Protein AF-0000000076050275 (afdb_homodimer)

pLDDT: mean 93.59, std 11.04, range [22.83, 98.94]

Secondary structure (DSSP, 8-state):
---PPP--EEEEEEE-GGGEEEBTTB-SS--HHHHHHHHHHHH--SSTT-EEEEEEEHHHHHHS-GGG-SPTTEEEEEE-SS--SPPTT--EEESSHHHHHHHHHSTTGGGTEEEEEEEE-HHHHHHHHHSTTEEEEEEEEE-S----SEEPPP--GGGEEE-TT-TTS--S-EEETTEEEEEEEEEE------/---PPP--EEEEEEE-GGGEEEBTTB-SS--HHHHHHHHHHHH--SSTT-EEEEEEEHHHHHHS-GGG-SPTTEEEEEE-SS--SPPTT--EEESSHHHHHHHHHSTTGGGTEEEEEEEE-HHHHHHHHHSTTEEEEEEEEE-S----SEEPPP--GGGEEEPTT-TTS--S-EEETTEEEEEEEEEE------

Organism: Dicentrarchus labrax (NCBI:txid13489)

Sequence (388 aa):
METVQRKPIRLIVAVCNGNGIAKDGQLPWNLPSEFQFFLKTLTTVSRPGKMNFLVWGKRTWQSHPETTLPLANTLHVVLSTELKTVPDHAHFLSQDFESAVRLASQPPLADLIETIWIIGGTQVFEDALKHPWCDLVYLTDVMADFECDVFFPAFDRGLCKLLENFPGVPSGIQEENGIKYKCQVFKRETGDTVMETVQRKPIRLIVAVCNGNGIAKDGQLPWNLPSEFQFFLKTLTTVSRPGKMNFLVWGKRTWQSHPETTLPLANTLHVVLSTELKTVPDHAHFLSQDFESAVRLASQPPLADLIETIWIIGGTQVFEDALKHPWCDLVYLTDVMADFECDVFFPAFDRGLCKLLENFPGVPSGIQEENGIKYKCQVFKRETGDTV

Nearest PDB structures (foldseek):
  3oaf-assembly1_A  TM=9.462E-01  e=6.784E-24  Homo sapiens
  1dlr-assembly1_A  TM=9.475E-01  e=1.108E-23  Homo sapiens
  8dfr-assembly1_A  TM=9.332E-01  e=1.506E-23  Gallus gallus
  1u70-assembly1_A  TM=9.436E-01  e=3.143E-23  Mus musculus
  8dae-assembly1_A  TM=9.013E-01  e=3.636E-20  Arabidopsis thaliana

InterPro domains:
  IPR001796 Dihydrofolate reductase domain [PF00186] (9-165)
  IPR001796 Dihydrofolate reductase domain [PS51330] (8-188)
  IPR001796 Dihydrofolate reductase domain [cd00209] (9-187)
  IPR012259 Dihydrofolate reductase [PTHR48069] (7-189)
  IPR024072 Dihydrofolate reductase-like domain superfamily [G3DSA:3.40.430.10] (7-190)
  IPR024072 Dihydrofolate reductase-like domain superfamily [SSF53597] (8-188)

Structure (mmCIF, N/CA/C/O backbone):
data_AF-0000000076050275-model_v1
#
loop_
_entity.id
_entity.type
_entity.pdbx_description
1 polymer 'dihydrofolate reductase'
#
loop_
_atom_site.group_PDB
_atom_site.id
_atom_site.type_symbol
_atom_site.label_atom_id
_atom_site.label_alt_id
_atom_site.label_comp_id
_atom_site.label_asym_id
_atom_site.label_entity_id
_atom_site.label_seq_id
_atom_site.pdbx_PDB_ins_code
_atom_site.Cartn_x
_atom_site.Cartn_y
_atom_site.Cartn_z
_atom_site.occupancy
_atom_site.B_iso_or_equiv
_atom_site.auth_seq_id
_atom_site.auth_comp_id
_atom_site.auth_asym_id
_atom_site.auth_atom_id
_atom_site.pdbx_PDB_model_num
ATOM 1 N N . MET A 1 1 ? 19.938 -4.707 16.719 1 44.03 1 MET A N 1
ATOM 2 C CA . MET A 1 1 ? 19.172 -3.543 17.141 1 44.03 1 MET A CA 1
ATOM 3 C C . MET A 1 1 ? 18.469 -2.895 15.953 1 44.03 1 MET A C 1
ATOM 5 O O . MET A 1 1 ? 19.109 -2.621 14.93 1 44.03 1 MET A O 1
ATOM 9 N N . GLU A 1 2 ? 17.203 -3.059 15.836 1 64.19 2 GLU A N 1
ATOM 10 C CA . GLU A 1 2 ? 16.594 -2.613 14.578 1 64.19 2 GLU A CA 1
ATOM 11 C C . GLU A 1 2 ? 16.922 -1.149 14.297 1 64.19 2 GLU A C 1
ATOM 13 O O . GLU A 1 2 ? 16.812 -0.301 15.188 1 64.19 2 GLU A O 1
ATOM 18 N N . THR A 1 3 ? 17.766 -0.851 13.328 1 83.69 3 THR A N 1
ATOM 19 C CA . THR A 1 3 ? 18.344 0.443 13 1 83.69 3 THR A CA 1
ATOM 20 C C . THR A 1 3 ? 17.266 1.429 12.562 1 83.69 3 THR A C 1
ATOM 22 O O . THR A 1 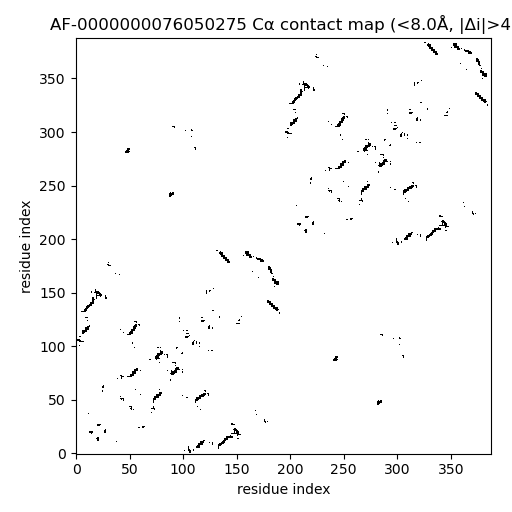3 ? 16.516 1.16 11.625 1 83.69 3 THR A O 1
ATOM 25 N N . VAL A 1 4 ? 17.062 2.434 13.406 1 91.88 4 VAL A N 1
ATOM 26 C CA . VAL A 1 4 ? 16.141 3.527 13.125 1 91.88 4 VAL A CA 1
ATOM 27 C C . VAL A 1 4 ? 16.703 4.398 12 1 91.88 4 VAL A C 1
ATOM 29 O O . VAL A 1 4 ? 17.875 4.754 12.016 1 91.88 4 VAL A O 1
ATOM 32 N N . GLN A 1 5 ? 15.891 4.586 10.938 1 95.81 5 GLN A N 1
ATOM 33 C CA . GLN A 1 5 ? 16.219 5.492 9.836 1 95.81 5 GLN A CA 1
ATOM 34 C C . GLN A 1 5 ? 15.453 6.805 9.953 1 95.81 5 GLN A C 1
ATOM 36 O O . GLN A 1 5 ? 14.227 6.812 9.922 1 95.81 5 GLN A O 1
ATOM 41 N N . ARG A 1 6 ? 16.203 7.859 10.117 1 97.06 6 ARG A N 1
ATOM 42 C CA . ARG A 1 6 ? 15.531 9.156 10.195 1 97.06 6 ARG A CA 1
ATOM 43 C C . ARG A 1 6 ? 14.625 9.383 8.992 1 97.06 6 ARG A C 1
ATOM 45 O O . ARG A 1 6 ? 14.992 9.055 7.859 1 97.06 6 ARG A O 1
ATOM 52 N N . LYS A 1 7 ? 13.438 9.891 9.219 1 98.12 7 LYS A N 1
ATOM 53 C CA . LYS A 1 7 ? 12.453 10.219 8.188 1 98.12 7 LYS A CA 1
ATOM 54 C C . LYS A 1 7 ? 11.992 11.672 8.32 1 98.12 7 LYS A C 1
ATOM 56 O O . LYS A 1 7 ? 11.797 12.164 9.43 1 98.12 7 LYS A O 1
ATOM 61 N N . PRO A 1 8 ? 11.867 12.367 7.168 1 98.31 8 PRO A N 1
ATOM 62 C CA . PRO A 1 8 ? 11.195 13.664 7.301 1 98.31 8 PRO A CA 1
ATOM 63 C C . PRO A 1 8 ? 9.781 13.547 7.859 1 98.31 8 PRO A C 1
ATOM 65 O O . PRO A 1 8 ? 9.016 12.68 7.434 1 98.31 8 PRO A O 1
ATOM 68 N N . ILE A 1 9 ? 9.5 14.344 8.82 1 98.5 9 ILE A N 1
ATOM 69 C CA . ILE A 1 9 ? 8.148 14.516 9.336 1 98.5 9 ILE A CA 1
ATOM 70 C C . ILE A 1 9 ? 7.574 15.852 8.867 1 98.5 9 ILE A C 1
ATOM 72 O O . ILE A 1 9 ? 8.133 16.906 9.164 1 98.5 9 ILE A O 1
ATOM 76 N N . ARG A 1 10 ? 6.441 15.773 8.18 1 98.44 10 ARG A N 1
ATOM 77 C CA . ARG A 1 10 ? 5.855 16.969 7.586 1 98.44 10 ARG A CA 1
ATOM 78 C C . ARG A 1 10 ? 4.371 17.078 7.93 1 98.44 10 ARG A C 1
ATOM 80 O O . ARG A 1 10 ? 3.658 16.078 7.949 1 98.44 10 ARG A O 1
ATOM 87 N N . LEU A 1 11 ? 4.004 18.281 8.242 1 98.06 11 LEU A N 1
ATOM 88 C CA . LEU A 1 11 ? 2.592 18.562 8.492 1 98.06 11 LEU A CA 1
ATOM 89 C C . LEU A 1 11 ? 1.927 19.156 7.254 1 98.06 11 LEU A C 1
ATOM 91 O O . LEU A 1 11 ? 2.557 19.906 6.508 1 98.06 11 LEU A O 1
ATOM 95 N N . ILE A 1 12 ? 0.664 18.859 7.059 1 98.38 12 ILE A N 1
ATOM 96 C CA . ILE A 1 12 ? -0.13 19.5 6.023 1 98.38 12 ILE A CA 1
ATOM 97 C C . ILE A 1 12 ? -1.504 19.875 6.578 1 98.38 12 ILE A C 1
ATOM 99 O O . ILE A 1 12 ? -2.189 19.031 7.164 1 98.38 12 ILE A O 1
ATOM 103 N N . VAL A 1 13 ? -1.892 21.109 6.477 1 97.75 13 VAL A N 1
ATOM 104 C CA . VAL A 1 13 ? -3.115 21.594 7.105 1 97.75 13 VAL A CA 1
ATOM 105 C C . VAL A 1 13 ? -3.619 22.844 6.367 1 97.75 13 VAL A C 1
ATOM 107 O O . VAL A 1 13 ? -2.828 23.594 5.809 1 97.75 13 VAL A O 1
ATOM 110 N N . ALA A 1 14 ? -4.891 22.969 6.273 1 97.81 14 ALA A N 1
ATOM 111 C CA . ALA A 1 14 ? -5.535 24.219 5.895 1 97.81 14 ALA A CA 1
ATOM 112 C C . ALA A 1 14 ? -6.191 24.875 7.102 1 97.81 14 ALA A C 1
ATOM 114 O O . ALA A 1 14 ? -6.875 24.219 7.887 1 97.81 14 ALA A O 1
ATOM 115 N N . VAL A 1 15 ? -5.945 26.141 7.25 1 97.25 15 VAL A N 1
ATOM 116 C CA . VAL A 1 15 ? -6.477 26.859 8.414 1 97.25 15 VAL A CA 1
ATOM 117 C C . VAL A 1 15 ? -7.215 28.109 7.957 1 97.25 15 VAL A C 1
ATOM 119 O O . VAL A 1 15 ? -6.789 28.781 7.02 1 97.25 15 VAL A O 1
ATOM 122 N N . CYS A 1 16 ? -8.32 28.391 8.609 1 97.81 16 CYS A N 1
ATOM 123 C CA . CYS A 1 16 ? -8.984 29.672 8.383 1 97.81 16 CYS A CA 1
ATOM 124 C C . CYS A 1 16 ? -8.523 30.703 9.391 1 97.81 16 CYS A C 1
ATOM 126 O O . CYS A 1 16 ? -7.621 30.438 10.188 1 97.81 16 CYS A O 1
ATOM 128 N N . ASN A 1 17 ? -9.109 31.906 9.305 1 96.5 17 ASN A N 1
ATOM 129 C CA . ASN A 1 17 ? -8.758 32.938 10.273 1 96.5 17 ASN A CA 1
ATOM 130 C C . ASN A 1 17 ? -8.914 32.438 11.703 1 96.5 17 ASN A C 1
ATOM 132 O O . ASN A 1 17 ? -9.906 31.781 12.031 1 96.5 17 ASN A O 1
ATOM 136 N N . GLY A 1 18 ? -7.961 32.688 12.516 1 94.56 18 GLY A N 1
ATOM 137 C CA . GLY A 1 18 ? -7.992 32.219 13.891 1 94.56 18 GLY A CA 1
ATOM 138 C C . GLY A 1 18 ? -7.457 30.797 14.047 1 94.56 18 GLY A C 1
ATOM 139 O O . GLY A 1 18 ? -7.652 30.172 15.086 1 94.56 18 GLY A O 1
ATOM 140 N N . ASN A 1 19 ? -6.945 30.203 13.039 1 96.19 19 ASN A N 1
ATOM 141 C CA . ASN A 1 19 ? -6.312 28.891 13.008 1 96.19 19 ASN A CA 1
ATOM 142 C C . ASN A 1 19 ? -7.344 27.766 13.133 1 96.19 19 ASN A C 1
ATOM 144 O O . ASN A 1 19 ? -7.027 26.672 13.609 1 96.19 19 ASN A O 1
ATOM 148 N N . GLY A 1 20 ? -8.555 28.125 12.727 1 97.19 20 GLY A N 1
ATOM 149 C CA . GLY A 1 20 ? -9.578 27.094 12.711 1 97.19 20 GLY A CA 1
ATOM 150 C C . GLY A 1 20 ? -9.359 26.047 11.625 1 97.19 20 GLY A C 1
ATOM 151 O O . GLY A 1 20 ? -8.961 26.391 10.508 1 97.19 20 GLY A O 1
ATOM 152 N N . ILE A 1 21 ? -9.617 24.75 11.922 1 96.75 21 ILE A N 1
ATOM 153 C CA . ILE A 1 21 ? -9.352 23.688 10.953 1 96.75 21 ILE A CA 1
ATOM 154 C C . ILE A 1 21 ? -10.633 22.891 10.688 1 96.75 21 ILE A C 1
ATOM 156 O O . ILE A 1 21 ? -10.797 22.328 9.609 1 96.75 21 ILE A O 1
ATOM 160 N N . ALA A 1 22 ? -11.555 22.844 11.688 1 97 22 ALA A N 1
ATOM 161 C CA . ALA A 1 22 ? -12.742 22 11.523 1 97 22 ALA A CA 1
ATOM 162 C C . ALA A 1 22 ? -13.883 22.5 12.414 1 97 22 ALA A C 1
ATOM 164 O O . ALA A 1 22 ? -13.648 23.172 13.414 1 97 22 ALA A O 1
ATOM 165 N N . LYS A 1 23 ? -15.07 22.188 11.969 1 96.88 23 LYS A N 1
ATOM 166 C CA . LYS A 1 23 ? -16.297 22.375 12.742 1 96.88 23 LYS A CA 1
ATOM 167 C C . LYS A 1 23 ? -17.141 21.094 12.75 1 96.88 23 LYS A C 1
ATOM 169 O O . LYS A 1 23 ? -17.5 20.578 11.695 1 96.88 23 LYS A O 1
ATOM 174 N N . ASP A 1 24 ? -17.453 20.594 13.914 1 94.56 24 ASP A N 1
ATOM 175 C CA . ASP A 1 24 ? -18.266 19.391 14.07 1 94.56 24 ASP A CA 1
ATOM 176 C C . ASP A 1 24 ? -17.703 18.234 13.234 1 94.56 24 ASP A C 1
ATOM 178 O O . ASP A 1 24 ? -18.453 17.562 12.516 1 94.56 24 ASP A O 1
ATOM 182 N N . GLY A 1 25 ? -16.406 18.172 13.18 1 91.38 25 GLY A N 1
ATOM 183 C CA . GLY A 1 25 ? -15.734 17.062 12.547 1 91.38 25 GLY A CA 1
ATOM 184 C C . GLY A 1 25 ? -15.578 17.219 11.047 1 91.38 25 GLY A C 1
ATOM 185 O O . GLY A 1 25 ? -15.078 16.328 10.367 1 91.38 25 GLY A O 1
ATOM 186 N N . GLN A 1 26 ? -15.945 18.359 10.555 1 92.75 26 GLN A N 1
ATOM 187 C CA . GLN A 1 26 ? -15.906 18.578 9.109 1 92.75 26 GLN A CA 1
ATOM 188 C C . GLN A 1 26 ? -15.156 19.859 8.773 1 92.75 26 GLN A C 1
ATOM 190 O O . GLN A 1 26 ? -15.055 20.766 9.602 1 92.75 26 GLN A O 1
ATOM 195 N N . LEU A 1 27 ? -14.664 19.859 7.535 1 93 27 LEU A N 1
ATOM 196 C CA . LEU A 1 27 ? -14.094 21.094 7.039 1 93 27 LEU A CA 1
ATOM 197 C C . LEU A 1 27 ? -15.18 22.156 6.84 1 93 27 LEU A C 1
ATOM 199 O O . LEU A 1 27 ? -16.203 21.875 6.211 1 93 27 LEU A O 1
ATOM 203 N N . PRO A 1 28 ? -15 23.297 7.328 1 95.69 28 PRO A N 1
ATOM 204 C CA . PRO A 1 28 ? -16.062 24.297 7.234 1 95.69 28 PRO A CA 1
ATOM 205 C C . PRO A 1 28 ? -16.094 25.016 5.887 1 95.69 28 PRO A C 1
ATOM 207 O O . PRO A 1 28 ? -16.906 25.906 5.676 1 95.69 28 PRO A O 1
ATOM 210 N N . TRP A 1 29 ? -15.227 24.719 4.98 1 96.81 29 TRP A N 1
ATOM 211 C CA . TRP A 1 29 ? -15.164 25.297 3.641 1 96.81 29 TRP A CA 1
ATOM 212 C C . TRP A 1 29 ? -15.227 24.203 2.576 1 96.81 29 TRP A C 1
ATOM 214 O O . TRP A 1 29 ? -15.125 23.016 2.891 1 96.81 29 TRP A O 1
ATOM 224 N N . ASN A 1 30 ? -15.547 24.609 1.366 1 95.69 30 ASN A N 1
ATOM 225 C CA . ASN A 1 30 ? -15.508 23.734 0.197 1 95.69 30 ASN A CA 1
ATOM 226 C C . ASN A 1 30 ? -14.555 24.266 -0.868 1 95.69 30 ASN A C 1
ATOM 228 O O . ASN A 1 30 ? -14.906 25.156 -1.641 1 95.69 30 ASN A O 1
ATOM 232 N N . LEU A 1 31 ? -13.367 23.703 -0.882 1 97 31 LEU A N 1
ATOM 233 C CA . LEU A 1 31 ? -12.305 24.094 -1.798 1 97 31 LEU A CA 1
ATOM 234 C C . LEU A 1 31 ? -11.727 22.875 -2.52 1 97 31 LEU A C 1
ATOM 236 O O . LEU A 1 31 ? -10.641 22.406 -2.186 1 97 31 LEU A O 1
ATOM 240 N N . PRO A 1 32 ? -12.438 22.438 -3.551 1 96.06 32 PRO A N 1
ATOM 241 C CA . PRO A 1 32 ? -12.07 21.203 -4.246 1 96.06 32 PRO A CA 1
ATOM 242 C C . PRO A 1 32 ? -10.648 21.234 -4.797 1 96.06 32 PRO A C 1
ATOM 244 O O . PRO A 1 32 ? -9.93 20.234 -4.73 1 96.06 32 PRO A O 1
ATOM 247 N N . SER A 1 33 ? -10.25 22.344 -5.316 1 97.38 33 SER A N 1
ATOM 248 C CA . SER A 1 33 ? -8.906 22.422 -5.879 1 97.38 33 SER A CA 1
ATOM 249 C C . SER A 1 33 ? -7.84 22.328 -4.789 1 97.38 33 SER A C 1
ATOM 251 O O . SER A 1 33 ? -6.805 21.688 -4.98 1 97.38 33 SER A O 1
ATOM 253 N N . GLU A 1 34 ? -8.047 22.984 -3.686 1 97.38 34 GLU A N 1
ATOM 254 C CA . GLU A 1 34 ? -7.137 22.859 -2.549 1 97.38 34 GLU A CA 1
ATOM 255 C C . GLU A 1 34 ? -7.055 21.422 -2.057 1 97.38 34 GLU A C 1
ATOM 257 O O . GLU A 1 34 ? -5.98 20.953 -1.688 1 97.38 34 GLU A O 1
ATOM 262 N N . PHE A 1 35 ? -8.156 20.781 -2.076 1 96.44 35 PHE A N 1
ATOM 263 C CA . PHE A 1 35 ? -8.203 19.391 -1.644 1 96.44 35 PHE A CA 1
ATOM 264 C C . PHE A 1 35 ? -7.406 18.5 -2.592 1 96.44 35 PHE A C 1
ATOM 266 O O . PHE A 1 35 ? -6.723 17.578 -2.154 1 96.44 35 PHE A O 1
ATOM 273 N N . GLN A 1 36 ? -7.508 18.797 -3.902 1 96.5 36 GLN A N 1
ATOM 274 C CA . GLN A 1 36 ? -6.715 18.047 -4.867 1 96.5 36 GLN A CA 1
ATOM 275 C C . GLN A 1 36 ? -5.219 18.25 -4.637 1 96.5 36 GLN A C 1
ATOM 277 O O . GLN A 1 36 ? -4.43 17.312 -4.762 1 96.5 36 GLN A O 1
ATOM 282 N N . PHE A 1 37 ? -4.832 19.5 -4.336 1 98 37 PHE A N 1
ATOM 283 C CA . PHE A 1 37 ? -3.451 19.781 -3.965 1 98 37 PHE A CA 1
ATOM 284 C C . PHE A 1 37 ? -3.023 18.938 -2.77 1 98 37 PHE A C 1
ATOM 286 O O . PHE A 1 37 ? -1.939 18.359 -2.773 1 98 37 PHE A O 1
ATOM 293 N N . PHE A 1 38 ? -3.887 18.891 -1.809 1 97.69 38 PHE A N 1
ATOM 294 C CA . PHE A 1 38 ? -3.67 18.094 -0.602 1 97.69 38 PHE A CA 1
ATOM 295 C C . PHE A 1 38 ? -3.43 16.625 -0.949 1 97.69 38 PHE A C 1
ATOM 297 O O . PHE A 1 38 ? -2.414 16.047 -0.555 1 97.69 38 PHE A O 1
ATOM 304 N N . LEU A 1 39 ? -4.242 16.016 -1.734 1 97.5 39 LEU A N 1
ATOM 305 C CA . LEU A 1 39 ? -4.148 14.602 -2.113 1 97.5 39 LEU A CA 1
ATOM 306 C C . LEU A 1 39 ? -2.893 14.344 -2.938 1 97.5 39 LEU A C 1
ATOM 308 O O . LEU A 1 39 ? -2.182 13.367 -2.705 1 97.5 39 LEU A O 1
ATOM 312 N N . LYS A 1 40 ? -2.641 15.219 -3.832 1 98 40 LYS A N 1
ATOM 313 C CA . LYS A 1 40 ? -1.466 15.086 -4.688 1 98 40 LYS A CA 1
ATOM 314 C C . LYS A 1 40 ? -0.18 15.125 -3.867 1 98 40 LYS A C 1
ATOM 316 O O . LYS A 1 40 ? 0.732 14.328 -4.09 1 98 40 LYS A O 1
ATOM 321 N N . THR A 1 41 ? -0.134 16.031 -2.936 1 98.38 41 THR A N 1
ATOM 322 C CA . THR A 1 41 ? 1.039 16.203 -2.084 1 98.38 41 THR A CA 1
ATOM 323 C C . THR A 1 41 ? 1.302 14.93 -1.278 1 98.38 41 THR A C 1
ATOM 325 O O . THR A 1 41 ? 2.436 14.445 -1.221 1 98.38 41 THR A O 1
ATOM 328 N N . LEU A 1 42 ? 0.236 14.344 -0.812 1 98.31 42 LEU A N 1
ATOM 329 C CA . LEU A 1 42 ? 0.355 13.195 0.074 1 98.31 42 LEU A CA 1
ATOM 330 C C . LEU A 1 42 ? 0.794 11.953 -0.702 1 98.31 42 LEU A C 1
ATOM 332 O O . LEU A 1 42 ? 1.413 11.047 -0.137 1 98.31 42 LEU A O 1
ATOM 336 N N . THR A 1 43 ? 0.463 11.859 -2.016 1 98.19 43 THR A N 1
ATOM 337 C CA . THR A 1 43 ? 0.645 10.617 -2.762 1 98.19 43 THR A CA 1
ATOM 338 C C . THR A 1 43 ? 1.909 10.68 -3.613 1 98.19 43 THR A C 1
ATOM 340 O O . THR A 1 43 ? 2.262 9.703 -4.281 1 98.19 43 THR A O 1
ATOM 343 N N . THR A 1 44 ? 2.58 11.82 -3.58 1 98.12 44 THR A N 1
ATOM 344 C CA . THR A 1 44 ? 3.795 11.969 -4.375 1 98.12 44 THR A CA 1
ATOM 345 C C . THR A 1 44 ? 4.973 11.281 -3.695 1 98.12 44 THR A C 1
ATOM 347 O O . THR A 1 44 ? 5.23 11.5 -2.51 1 98.12 44 THR A O 1
ATOM 350 N N . VAL A 1 45 ? 5.656 10.414 -4.461 1 97.81 45 VAL A N 1
ATOM 351 C CA . VAL A 1 45 ? 6.859 9.734 -3.994 1 97.81 45 VAL A CA 1
ATOM 352 C C . VAL A 1 45 ? 7.977 9.898 -5.02 1 97.81 45 VAL A C 1
ATOM 354 O O . VAL A 1 45 ? 7.73 10.32 -6.152 1 97.81 45 VAL A O 1
ATOM 357 N N . SER A 1 46 ? 9.172 9.648 -4.625 1 97 46 SER A N 1
ATOM 358 C CA . SER A 1 46 ? 10.336 9.906 -5.469 1 97 46 SER A CA 1
ATOM 359 C C . SER A 1 46 ? 10.422 8.891 -6.605 1 97 46 SER A C 1
ATOM 361 O O . SER A 1 46 ? 10.977 9.188 -7.668 1 97 46 SER A O 1
ATOM 363 N N . ARG A 1 47 ? 9.961 7.648 -6.359 1 95.88 47 ARG A N 1
ATOM 364 C CA . ARG A 1 47 ? 9.961 6.594 -7.367 1 95.88 47 ARG A CA 1
ATOM 365 C C . ARG A 1 47 ? 8.836 5.598 -7.113 1 95.88 47 ARG A C 1
ATOM 367 O O . ARG A 1 47 ? 8.383 5.438 -5.977 1 95.88 47 ARG A O 1
ATOM 374 N N . PRO A 1 48 ? 8.438 4.855 -8.219 1 95.31 48 PRO A N 1
ATOM 375 C CA . PRO A 1 48 ? 7.402 3.842 -8.016 1 95.31 48 PRO A CA 1
ATOM 376 C C . PRO A 1 48 ? 7.816 2.764 -7.02 1 95.31 48 PRO A C 1
ATOM 378 O O . PRO A 1 48 ? 8.953 2.283 -7.062 1 95.31 48 PRO A O 1
ATOM 381 N N . GLY A 1 49 ? 6.91 2.438 -6.062 1 95.12 49 GLY A N 1
ATOM 382 C CA . GLY A 1 49 ? 7.203 1.431 -5.055 1 95.12 49 GLY A CA 1
ATOM 383 C C . GLY A 1 49 ? 7.426 2.016 -3.672 1 95.12 49 GLY A C 1
ATOM 384 O O . GLY A 1 49 ? 7.301 1.311 -2.668 1 95.12 49 GLY A O 1
ATOM 385 N N . LYS A 1 50 ? 7.82 3.293 -3.656 1 98 50 LYS A N 1
ATOM 386 C CA . LYS A 1 50 ? 7.922 3.98 -2.371 1 98 50 LYS A CA 1
ATOM 387 C C . LYS A 1 50 ? 6.547 4.406 -1.864 1 98 50 LYS A C 1
ATOM 389 O O . LYS A 1 50 ? 5.598 4.52 -2.645 1 98 50 LYS A O 1
ATOM 394 N N . MET A 1 51 ? 6.523 4.641 -0.573 1 98.38 51 MET A N 1
ATOM 395 C CA . MET A 1 51 ? 5.262 5.027 0.055 1 98.38 51 MET A CA 1
ATOM 396 C C . MET A 1 51 ? 5.477 6.164 1.05 1 98.38 51 MET A C 1
ATOM 398 O O . MET A 1 51 ? 6.582 6.352 1.556 1 98.38 51 MET A O 1
ATOM 402 N N . ASN A 1 52 ? 4.441 6.895 1.271 1 98.88 52 ASN A N 1
ATOM 403 C CA . ASN A 1 52 ? 4.367 7.824 2.393 1 98.88 52 ASN A CA 1
ATOM 404 C C . ASN A 1 52 ? 3.545 7.25 3.543 1 98.88 52 ASN A C 1
ATOM 406 O O . ASN A 1 52 ? 2.664 6.414 3.328 1 98.88 52 ASN A O 1
ATOM 410 N N . PHE A 1 53 ? 3.91 7.613 4.707 1 98.88 53 PHE A N 1
ATOM 411 C CA . PHE A 1 53 ? 3.24 7.152 5.918 1 98.88 53 PHE A CA 1
ATOM 412 C C . PHE A 1 53 ? 2.383 8.258 6.516 1 98.88 53 PHE A C 1
ATOM 414 O O . PHE A 1 53 ? 2.9 9.289 6.945 1 98.88 53 PHE A O 1
ATOM 421 N N . LEU A 1 54 ? 1.052 8.117 6.516 1 98.88 54 LEU A N 1
ATOM 422 C CA . LEU A 1 54 ? 0.136 9.156 6.969 1 98.88 54 LEU A CA 1
ATOM 423 C C . LEU A 1 54 ? -0.344 8.875 8.391 1 98.88 54 LEU A C 1
ATOM 425 O O . LEU A 1 54 ? -0.906 7.812 8.664 1 98.88 54 LEU A O 1
ATOM 429 N N . VAL A 1 55 ? -0.176 9.797 9.289 1 98.94 55 VAL A N 1
ATOM 430 C CA . VAL A 1 55 ? -0.528 9.664 10.703 1 98.94 55 VAL A CA 1
ATOM 431 C C . VAL A 1 55 ? -1.808 10.445 10.992 1 98.94 55 VAL A C 1
ATOM 433 O O . VAL A 1 55 ? -1.867 11.656 10.758 1 98.94 55 VAL A O 1
ATOM 436 N N . TRP A 1 56 ? -2.746 9.727 11.516 1 98.44 56 TRP A N 1
ATOM 437 C CA . TRP A 1 56 ? -4.062 10.281 11.82 1 98.44 56 TRP A CA 1
ATOM 438 C C . TRP A 1 56 ? -4.383 10.141 13.305 1 98.44 56 TRP A C 1
ATOM 440 O O . TRP A 1 56 ? -4.152 9.086 13.898 1 98.44 56 TRP A O 1
ATOM 450 N N . GLY A 1 57 ? -4.945 11.203 13.891 1 98.06 57 GLY A N 1
ATOM 451 C CA . GLY A 1 57 ? -5.68 10.977 15.125 1 98.06 57 GLY A CA 1
ATOM 452 C C . GLY A 1 57 ? -7.008 10.273 14.914 1 98.06 57 GLY A C 1
ATOM 453 O O . GLY A 1 57 ? -7.598 10.367 13.836 1 98.06 57 GLY A O 1
ATOM 454 N N . LYS A 1 58 ? -7.547 9.664 15.93 1 97.62 58 LYS A N 1
ATOM 455 C CA . LYS A 1 58 ? -8.758 8.859 15.852 1 97.62 58 LYS A CA 1
ATOM 456 C C . LYS A 1 58 ? -9.938 9.688 15.352 1 97.62 58 LYS A C 1
ATOM 458 O O . LYS A 1 58 ? -10.648 9.273 14.43 1 97.62 58 LYS A O 1
ATOM 463 N N . ARG A 1 59 ? -10.148 10.844 15.867 1 95.88 59 ARG A N 1
ATOM 464 C CA . ARG A 1 59 ? -11.297 11.664 15.516 1 95.88 59 ARG A CA 1
ATOM 465 C C . ARG A 1 59 ? -11.188 12.164 14.078 1 95.88 59 ARG A C 1
ATOM 467 O O . ARG A 1 59 ? -12.188 12.219 13.359 1 95.88 59 ARG A O 1
ATOM 474 N N . THR A 1 60 ? -10.008 12.57 13.68 1 96.12 60 THR A N 1
ATOM 475 C CA . THR A 1 60 ? -9.781 12.984 12.297 1 96.12 60 THR A CA 1
ATOM 476 C C . THR A 1 60 ? -10.055 11.836 11.336 1 96.12 60 THR A C 1
ATOM 478 O O . THR A 1 60 ? -10.703 12.023 10.305 1 96.12 60 THR A O 1
ATOM 481 N N . TRP A 1 61 ? -9.609 10.609 11.656 1 96.94 61 TRP A N 1
ATOM 482 C CA . TRP A 1 61 ? -9.836 9.43 10.828 1 96.94 61 TRP A CA 1
ATOM 483 C C . TRP A 1 61 ? -11.328 9.164 10.656 1 96.94 61 TRP A C 1
ATOM 485 O O . TRP A 1 61 ? -11.789 8.875 9.555 1 96.94 61 TRP A O 1
ATOM 495 N N . GLN A 1 62 ? -12.055 9.344 11.711 1 95.19 62 GLN A N 1
ATOM 496 C CA . GLN A 1 62 ? -13.477 9.023 11.711 1 95.19 62 GLN A CA 1
ATOM 497 C C . GLN A 1 62 ? -14.273 10.055 10.922 1 95.19 62 GLN A C 1
ATOM 499 O O . GLN A 1 62 ? -15.352 9.758 10.406 1 95.19 62 GLN A O 1
ATOM 504 N N . SER A 1 63 ? -13.719 11.266 10.766 1 93.19 63 SER A N 1
ATOM 505 C CA . SER A 1 63 ? -14.492 12.359 10.18 1 93.19 63 SER A CA 1
ATOM 506 C C . SER A 1 63 ? -14.062 12.633 8.742 1 93.19 63 SER A C 1
ATOM 508 O O . SER A 1 63 ? -14.68 13.438 8.047 1 93.19 63 SER A O 1
ATOM 510 N N . HIS A 1 64 ? -13.039 11.969 8.273 1 88.94 64 HIS A N 1
ATOM 511 C CA . HIS A 1 64 ? -12.562 12.258 6.926 1 88.94 64 HIS A CA 1
ATOM 512 C C . HIS A 1 64 ? -13.586 11.836 5.875 1 88.94 64 HIS A C 1
ATOM 514 O O . HIS A 1 64 ? -14.375 10.922 6.109 1 88.94 64 HIS A O 1
ATOM 520 N N . PRO A 1 65 ? -13.547 12.508 4.781 1 82.94 65 PRO A N 1
ATOM 521 C CA . PRO A 1 65 ? -14.484 12.102 3.738 1 82.94 65 PRO A CA 1
ATOM 522 C C . PRO A 1 65 ? -14.266 10.656 3.283 1 82.94 65 PRO A C 1
ATOM 524 O O . PRO A 1 65 ? -13.133 10.25 3.02 1 82.94 65 PRO A O 1
ATOM 527 N N . GLU A 1 66 ? -15.328 9.852 3.107 1 77.56 66 GLU A N 1
ATOM 528 C CA . GLU A 1 66 ? -15.281 8.43 2.787 1 77.56 66 GLU A CA 1
ATOM 529 C C . GLU A 1 66 ? -14.719 8.195 1.39 1 77.56 66 GLU A C 1
ATOM 531 O O . GLU A 1 66 ? -14.195 7.117 1.1 1 77.56 66 GLU A O 1
ATOM 536 N N . THR A 1 67 ? -14.758 9.156 0.611 1 81.25 67 THR A N 1
ATOM 537 C CA . THR A 1 67 ? -14.398 9 -0.793 1 81.25 67 THR A CA 1
ATOM 538 C C . THR A 1 67 ? -12.898 9.164 -0.987 1 81.25 67 THR A C 1
ATOM 540 O O . THR A 1 67 ? -12.375 8.938 -2.082 1 81.25 67 THR A O 1
ATOM 543 N N . THR A 1 68 ? -12.234 9.398 0.028 1 88.5 68 THR A N 1
ATOM 544 C CA . THR A 1 68 ? -10.82 9.758 -0.067 1 88.5 68 THR A CA 1
ATOM 545 C C . THR A 1 68 ? -9.953 8.508 -0.146 1 88.5 68 THR A C 1
ATOM 547 O O . THR A 1 68 ? -8.914 8.508 -0.815 1 88.5 68 THR A O 1
ATOM 550 N N . LEU A 1 69 ? -10.453 7.477 0.427 1 91.38 69 LEU A N 1
ATOM 551 C CA . LEU A 1 69 ? -9.641 6.266 0.513 1 91.38 69 LEU A CA 1
ATOM 552 C C . LEU A 1 69 ? -10.133 5.207 -0.468 1 91.38 69 LEU A C 1
ATOM 554 O O . LEU A 1 69 ? -11.328 5.133 -0.757 1 91.38 69 LEU A O 1
ATOM 558 N N . PRO A 1 70 ? -9.164 4.457 -0.977 1 93.44 70 PRO A N 1
ATOM 559 C CA . PRO A 1 70 ? -7.727 4.371 -0.715 1 93.44 70 PRO A CA 1
ATOM 560 C C . PRO A 1 70 ? -6.922 5.438 -1.458 1 93.44 70 PRO A C 1
ATOM 562 O O . PRO A 1 70 ? -7.348 5.906 -2.518 1 93.44 70 PRO A O 1
ATOM 565 N N . LEU A 1 71 ? -5.809 5.836 -0.869 1 96.19 71 LEU A N 1
ATOM 566 C CA . LEU A 1 71 ? -4.859 6.746 -1.499 1 96.19 71 LEU A CA 1
ATOM 567 C C . LEU A 1 71 ? -3.633 5.992 -2.004 1 96.19 71 LEU A C 1
ATOM 569 O O . LEU A 1 71 ? -3.094 5.137 -1.301 1 96.19 71 LEU A O 1
ATOM 573 N N . ALA A 1 72 ? -3.246 6.387 -3.201 1 95.81 72 ALA A N 1
ATOM 574 C CA . ALA A 1 72 ? -2.084 5.73 -3.795 1 95.81 72 ALA A CA 1
ATOM 575 C C . ALA A 1 72 ? -0.821 6.023 -2.99 1 95.81 72 ALA A C 1
ATOM 577 O O . ALA A 1 72 ? -0.665 7.113 -2.438 1 95.81 72 ALA A O 1
ATOM 578 N N . ASN A 1 73 ? 0.073 5.066 -2.895 1 97.81 73 ASN A N 1
ATOM 579 C CA . ASN A 1 73 ? 1.422 5.23 -2.361 1 97.81 73 ASN A CA 1
ATOM 580 C C . ASN A 1 73 ? 1.397 5.688 -0.906 1 97.81 73 ASN A C 1
ATOM 582 O O . ASN A 1 73 ? 2.209 6.52 -0.498 1 97.81 73 ASN A O 1
ATOM 586 N N . THR A 1 74 ? 0.408 5.188 -0.195 1 98.31 74 THR A N 1
ATOM 587 C CA . THR A 1 74 ? 0.34 5.605 1.201 1 98.31 74 THR A CA 1
ATOM 588 C C . THR A 1 74 ? 0.035 4.414 2.105 1 98.31 74 THR A C 1
ATOM 590 O O . THR A 1 74 ? -0.622 3.459 1.683 1 98.31 74 THR A O 1
ATOM 593 N N . LEU A 1 75 ? 0.526 4.422 3.236 1 98.31 75 LEU A N 1
ATOM 594 C CA . LEU A 1 75 ? 0.094 3.629 4.383 1 98.31 75 LEU A CA 1
ATOM 595 C C . LEU A 1 75 ? -0.444 4.527 5.492 1 98.31 75 LEU A C 1
ATOM 597 O O . LEU A 1 75 ? 0.096 5.605 5.738 1 98.31 75 LEU A O 1
ATOM 601 N N . HIS A 1 76 ? -1.475 4.082 6.156 1 98.5 76 HIS A N 1
ATOM 602 C CA . HIS A 1 76 ? -2.15 4.887 7.164 1 98.5 76 HIS A CA 1
ATOM 603 C C . HIS A 1 76 ? -2.01 4.262 8.547 1 98.5 76 HIS A C 1
ATOM 605 O O . HIS A 1 76 ? -2.24 3.064 8.719 1 98.5 76 HIS A O 1
ATOM 611 N N . VAL A 1 77 ? -1.669 5.066 9.516 1 98.75 77 VAL A N 1
ATOM 612 C CA . VAL A 1 77 ? -1.704 4.656 10.914 1 98.75 77 VAL A CA 1
ATOM 613 C C . VAL A 1 77 ? -2.648 5.566 11.703 1 98.75 77 VAL A C 1
ATOM 615 O O . VAL A 1 77 ? -2.625 6.785 11.531 1 98.75 77 VAL A O 1
ATOM 618 N N . VAL A 1 78 ? -3.5 4.969 12.508 1 98.69 78 VAL A N 1
ATOM 619 C CA . VAL A 1 78 ? -4.41 5.719 13.367 1 98.69 78 VAL A CA 1
ATOM 620 C C . VAL A 1 78 ? -3.918 5.672 14.812 1 98.69 78 VAL A C 1
ATOM 622 O O . VAL A 1 78 ? -3.639 4.594 15.336 1 98.69 78 VAL A O 1
ATOM 625 N N . LEU A 1 79 ? -3.768 6.832 15.414 1 98.81 79 LEU A N 1
ATOM 626 C CA . LEU A 1 79 ? -3.395 6.918 16.812 1 98.81 79 LEU A CA 1
ATOM 627 C C . LEU A 1 79 ? -4.629 6.859 17.719 1 98.81 79 LEU A C 1
ATOM 629 O O . LEU A 1 79 ? -5.543 7.672 17.562 1 98.81 79 LEU A O 1
ATOM 633 N N . SER A 1 80 ? -4.66 5.945 18.578 1 98.5 80 SER A N 1
ATOM 634 C CA . SER A 1 80 ? -5.766 5.824 19.516 1 98.5 80 SER A CA 1
ATOM 635 C C . SER A 1 80 ? -5.391 4.934 20.703 1 98.5 80 SER A C 1
ATOM 637 O O . SER A 1 80 ? -4.738 3.9 20.516 1 98.5 80 SER A O 1
ATOM 639 N N . THR A 1 81 ? -5.715 5.371 21.875 1 97.12 81 THR A N 1
ATOM 640 C CA . THR A 1 81 ? -5.559 4.523 23.047 1 97.12 81 THR A CA 1
ATOM 641 C C . THR A 1 81 ? -6.828 3.725 23.312 1 97.12 81 THR A C 1
ATOM 643 O O . THR A 1 81 ? -6.848 2.84 24.172 1 97.12 81 THR A O 1
ATOM 646 N N . GLU A 1 82 ? -7.891 3.977 22.578 1 96.88 82 GLU A N 1
ATOM 647 C CA . GLU A 1 82 ? -9.203 3.377 22.828 1 96.88 82 GLU A CA 1
ATOM 648 C C . GLU A 1 82 ? -9.477 2.238 21.844 1 96.88 82 GLU A C 1
ATOM 650 O O . GLU A 1 82 ? -10.016 1.2 22.234 1 96.88 82 GLU A O 1
ATOM 655 N N . LEU A 1 83 ? -9.102 2.385 20.672 1 96.81 83 LEU A N 1
ATOM 656 C CA . LEU A 1 83 ? -9.367 1.38 19.641 1 96.81 83 LEU A CA 1
ATOM 657 C C . LEU A 1 83 ? -8.578 0.103 19.922 1 96.81 83 LEU A C 1
ATOM 659 O O . LEU A 1 83 ? -7.406 0.162 20.297 1 96.81 83 LEU A O 1
ATOM 663 N N . LYS A 1 84 ? -9.203 -0.993 19.672 1 94.94 84 LYS A N 1
ATOM 664 C CA . LYS A 1 84 ? -8.562 -2.281 19.906 1 94.94 84 LYS A CA 1
ATOM 665 C C . LYS A 1 84 ? -8.18 -2.963 18.594 1 94.94 84 LYS A C 1
ATOM 667 O O . LYS A 1 84 ? -7.367 -3.891 18.594 1 94.94 84 LYS A O 1
ATOM 672 N N . THR A 1 85 ? -8.867 -2.508 17.562 1 95.5 85 THR A N 1
ATOM 673 C CA . THR A 1 85 ? -8.602 -3.08 16.25 1 95.5 85 THR A CA 1
ATOM 674 C C . THR A 1 85 ? -8.352 -1.981 15.227 1 95.5 85 THR A C 1
ATOM 676 O O . THR A 1 85 ? -8.812 -0.85 15.391 1 95.5 85 THR A O 1
ATOM 679 N N . VAL A 1 86 ? -7.621 -2.318 14.219 1 96.94 86 VAL A N 1
ATOM 680 C CA . VAL A 1 86 ? -7.352 -1.385 13.133 1 96.94 86 VAL A CA 1
ATOM 681 C C . VAL A 1 86 ? -8.648 -1.064 12.391 1 96.94 86 VAL A C 1
ATOM 683 O O . VAL A 1 86 ? -9.367 -1.972 11.961 1 96.94 86 VAL A O 1
ATOM 686 N N . PRO A 1 87 ? -9.039 0.19 12.258 1 96 87 PRO A N 1
ATOM 687 C CA . PRO A 1 87 ? -10.266 0.494 11.523 1 96 87 PRO A CA 1
ATOM 688 C C . PRO A 1 87 ? -10.141 0.236 10.023 1 96 87 PRO A C 1
ATOM 690 O O . PRO A 1 87 ? -9.031 0.155 9.5 1 96 87 PRO A O 1
ATOM 693 N N . ASP A 1 88 ? -11.305 0.178 9.352 1 94.56 88 ASP A N 1
ATOM 694 C CA . ASP A 1 88 ? -11.32 -0.088 7.914 1 94.56 88 ASP A CA 1
ATOM 695 C C . ASP A 1 88 ? -10.516 0.958 7.148 1 94.56 88 ASP A C 1
ATOM 697 O O . ASP A 1 88 ? -10.578 2.15 7.461 1 94.56 88 ASP A O 1
ATOM 701 N N . HIS A 1 89 ? -9.688 0.495 6.195 1 96 89 HIS A N 1
ATOM 702 C CA . HIS A 1 89 ? -8.875 1.281 5.273 1 96 89 HIS A CA 1
ATOM 703 C C . HIS A 1 89 ? -7.562 1.704 5.918 1 96 89 HIS A C 1
ATOM 705 O O . HIS A 1 89 ? -6.621 2.094 5.219 1 96 89 HIS A O 1
ATOM 711 N N . ALA A 1 90 ? -7.516 1.705 7.277 1 97.44 90 ALA A N 1
ATOM 712 C CA . ALA A 1 90 ? -6.219 1.929 7.91 1 97.44 90 ALA A CA 1
ATOM 713 C C . ALA A 1 90 ? -5.344 0.682 7.82 1 97.44 90 ALA A C 1
ATOM 715 O O . ALA A 1 90 ? -5.848 -0.425 7.621 1 97.44 90 ALA A O 1
ATOM 716 N N . HIS A 1 91 ? -4.086 0.887 7.973 1 98.12 91 HIS A N 1
ATOM 717 C CA . HIS A 1 91 ? -3.143 -0.223 7.902 1 98.12 91 HIS A CA 1
ATOM 718 C C . HIS A 1 91 ? -2.627 -0.597 9.289 1 98.12 91 HIS A C 1
ATOM 720 O O . HIS A 1 91 ? -2.381 -1.772 9.57 1 98.12 91 HIS A O 1
ATOM 726 N N . PHE A 1 92 ? -2.484 0.43 10.102 1 98.38 92 PHE A N 1
ATOM 727 C CA . PHE A 1 92 ? -1.906 0.209 11.422 1 98.38 92 PHE A CA 1
ATOM 728 C C . PHE A 1 92 ? -2.664 0.997 12.484 1 98.38 92 PHE A C 1
ATOM 730 O O . PHE A 1 92 ? -3.365 1.959 12.164 1 98.38 92 PHE A O 1
ATOM 737 N N . LEU A 1 93 ? -2.557 0.525 13.68 1 98.31 93 LEU A N 1
ATOM 738 C CA . LEU A 1 93 ? -3.014 1.184 14.898 1 98.31 93 LEU A CA 1
ATOM 739 C C . LEU A 1 93 ? -1.857 1.386 15.875 1 98.31 93 LEU A C 1
ATOM 741 O O . LEU A 1 93 ? -1.057 0.474 16.094 1 98.31 93 LEU A O 1
ATOM 745 N N . SER A 1 94 ? -1.677 2.574 16.328 1 98.12 94 SER A N 1
ATOM 746 C CA . SER A 1 94 ? -0.63 2.875 17.297 1 98.12 94 SER A CA 1
ATOM 747 C C . SER A 1 94 ? -1.198 3.594 18.516 1 98.12 94 SER A C 1
ATOM 749 O O . SER A 1 94 ? -2.176 4.34 18.406 1 98.12 94 SER A O 1
ATOM 751 N N . GLN A 1 95 ? -0.54 3.492 19.594 1 97.44 95 GLN A N 1
ATOM 752 C CA . GLN A 1 95 ? -1.057 4.055 20.844 1 97.44 95 GLN A CA 1
ATOM 753 C C . GLN A 1 95 ? -0.622 5.508 21.016 1 97.44 95 GLN A C 1
ATOM 755 O O . GLN A 1 95 ? -1.213 6.25 21.797 1 97.44 95 GLN A O 1
ATOM 760 N N . ASP A 1 96 ? 0.523 5.84 20.328 1 98.12 96 ASP A N 1
ATOM 761 C CA . ASP A 1 96 ? 0.999 7.215 20.453 1 98.12 96 ASP A CA 1
ATOM 762 C C . ASP A 1 96 ? 1.848 7.621 19.25 1 98.12 96 ASP A C 1
ATOM 764 O O . ASP A 1 96 ? 2.143 6.797 18.391 1 98.12 96 ASP A O 1
ATOM 768 N N . PHE A 1 97 ? 2.238 8.867 19.281 1 98.69 97 PHE A N 1
ATOM 769 C CA . PHE A 1 97 ? 2.936 9.469 18.156 1 98.69 97 PHE A CA 1
ATOM 770 C C . PHE A 1 97 ? 4.316 8.852 17.984 1 98.69 97 PHE A C 1
ATOM 772 O O . PHE A 1 97 ? 4.691 8.477 16.875 1 98.69 97 PHE A O 1
ATOM 779 N N . GLU A 1 98 ? 5.043 8.688 18.984 1 98.31 98 GLU A N 1
ATOM 780 C CA . GLU A 1 98 ? 6.402 8.156 18.922 1 98.31 98 GLU A CA 1
ATOM 781 C C . GLU A 1 98 ? 6.414 6.719 18.406 1 98.31 98 GLU A C 1
ATOM 783 O O . GLU A 1 98 ? 7.289 6.34 17.625 1 98.31 98 GLU A O 1
ATOM 788 N N . SER A 1 99 ? 5.43 5.953 18.859 1 97.94 99 SER A N 1
ATOM 789 C CA . SER A 1 99 ? 5.324 4.578 18.391 1 97.94 99 SER A CA 1
ATOM 790 C C . SER A 1 99 ? 5.07 4.535 16.891 1 97.94 99 SER A C 1
ATOM 792 O O . SER A 1 99 ? 5.602 3.67 16.188 1 97.94 99 SER A O 1
ATOM 794 N N . ALA A 1 100 ? 4.258 5.43 16.406 1 98.62 100 ALA A N 1
ATOM 795 C CA . ALA A 1 100 ? 3.986 5.508 14.977 1 98.62 100 ALA A CA 1
ATOM 796 C C . ALA A 1 100 ? 5.242 5.887 14.203 1 98.62 100 ALA A C 1
ATOM 798 O O . ALA A 1 100 ? 5.523 5.312 13.141 1 98.62 100 ALA A O 1
ATOM 799 N N . VAL A 1 101 ? 6.004 6.848 14.727 1 98.75 101 VAL A N 1
ATOM 800 C CA . VAL A 1 101 ? 7.242 7.27 14.078 1 98.75 101 VAL A CA 1
ATOM 801 C C . VAL A 1 101 ? 8.227 6.105 14.047 1 98.75 101 VAL A C 1
ATOM 803 O O . VAL A 1 101 ? 8.875 5.859 13.031 1 98.75 101 VAL A O 1
ATOM 806 N N . ARG A 1 102 ? 8.305 5.375 15.125 1 97.75 102 ARG A N 1
ATOM 807 C CA . ARG A 1 102 ? 9.195 4.215 15.188 1 97.75 102 ARG A CA 1
ATOM 808 C C . ARG A 1 102 ? 8.781 3.152 14.18 1 97.75 102 ARG A C 1
ATOM 810 O O . ARG A 1 102 ? 9.625 2.576 13.492 1 97.75 102 ARG A O 1
ATOM 817 N N . LEU A 1 103 ? 7.523 2.949 14.156 1 97.62 103 LEU A N 1
ATOM 818 C CA . LEU A 1 103 ? 6.977 1.979 13.211 1 97.62 103 LEU A CA 1
ATOM 819 C C . LEU A 1 103 ? 7.414 2.301 11.789 1 97.62 103 LEU A C 1
ATOM 821 O O . LEU A 1 103 ? 7.879 1.417 11.062 1 97.62 103 LEU A O 1
ATOM 825 N N . ALA A 1 104 ? 7.352 3.531 11.398 1 98.25 104 ALA A N 1
ATOM 826 C CA . ALA A 1 104 ? 7.648 3.98 10.039 1 98.25 104 ALA A CA 1
ATOM 827 C C . ALA A 1 104 ? 9.156 4.016 9.797 1 98.25 104 ALA A C 1
ATOM 829 O O . ALA A 1 104 ? 9.602 4.02 8.641 1 98.25 104 ALA A O 1
ATOM 830 N N . SER A 1 105 ? 9.961 4.062 10.844 1 98.31 105 SER A N 1
ATOM 831 C CA . SER A 1 105 ? 11.383 4.363 10.695 1 98.31 105 SER A CA 1
ATOM 832 C C . SER A 1 105 ? 12.242 3.137 10.992 1 98.31 105 SER A C 1
ATOM 834 O O . SER A 1 105 ? 13.469 3.213 10.969 1 98.31 105 SER A O 1
ATOM 836 N N . GLN A 1 106 ? 11.586 2.01 11.242 1 97 106 GLN A N 1
ATOM 837 C CA . GLN A 1 106 ? 12.312 0.761 11.43 1 97 106 GLN A CA 1
ATOM 838 C C . GLN A 1 106 ? 11.984 -0.241 10.328 1 97 106 GLN A C 1
ATOM 840 O O . GLN A 1 106 ? 10.867 -0.267 9.82 1 97 106 GLN A O 1
ATOM 845 N N . PRO A 1 107 ? 12.93 -1.095 10.062 1 94.88 107 PRO A N 1
ATOM 846 C CA . PRO A 1 107 ? 12.609 -2.148 9.094 1 94.88 107 PRO A CA 1
ATOM 847 C C . PRO A 1 107 ? 11.469 -3.055 9.562 1 94.88 107 PRO A C 1
ATOM 849 O O . PRO A 1 107 ? 11.297 -3.26 10.766 1 94.88 107 PRO A O 1
ATOM 852 N N . PRO A 1 108 ? 10.672 -3.502 8.695 1 95.94 108 PRO A N 1
ATOM 853 C CA . PRO A 1 108 ? 10.883 -3.404 7.246 1 95.94 108 PRO A CA 1
ATOM 854 C C . PRO A 1 108 ? 10.25 -2.152 6.645 1 95.94 108 PRO A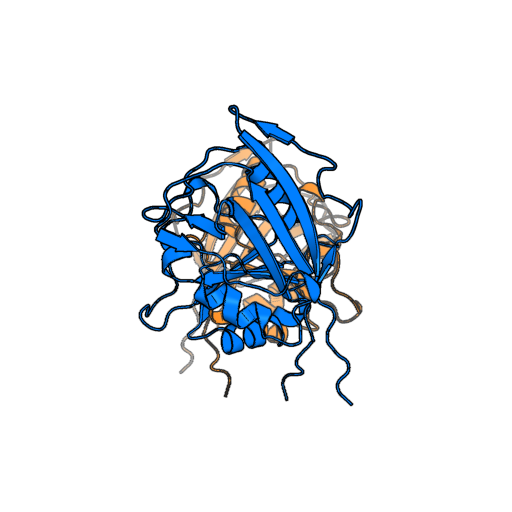 C 1
ATOM 856 O O . PRO A 1 108 ? 10.516 -1.813 5.488 1 95.94 108 PRO A O 1
ATOM 859 N N . LEU A 1 109 ? 9.469 -1.35 7.379 1 97.31 109 LEU A N 1
ATOM 860 C CA . LEU A 1 109 ? 8.727 -0.236 6.801 1 97.31 109 LEU A CA 1
ATOM 861 C C . LEU A 1 109 ? 9.656 0.92 6.457 1 97.31 109 LEU A C 1
ATOM 863 O O . LEU A 1 109 ? 9.414 1.658 5.5 1 97.31 109 LEU A O 1
ATOM 867 N N . ALA A 1 110 ? 10.734 1.011 7.164 1 97.12 110 ALA A N 1
ATOM 868 C CA . ALA A 1 110 ? 11.68 2.104 6.945 1 97.12 110 ALA A CA 1
ATOM 869 C C . ALA A 1 110 ? 12.227 2.084 5.52 1 97.12 110 ALA A C 1
ATOM 871 O O . ALA A 1 110 ? 12.539 3.135 4.957 1 97.12 110 ALA A O 1
ATOM 872 N N . ASP A 1 111 ? 12.258 0.93 4.953 1 92.75 111 ASP A N 1
ATOM 873 C CA . ASP A 1 111 ? 12.82 0.788 3.611 1 92.75 111 ASP A CA 1
ATOM 874 C C . ASP A 1 111 ? 11.836 1.292 2.551 1 92.75 111 ASP A C 1
ATOM 876 O O . ASP A 1 111 ? 12.25 1.648 1.443 1 92.75 111 ASP A O 1
ATOM 880 N N . LEU A 1 112 ? 10.617 1.365 2.91 1 95.12 112 LEU A N 1
ATOM 881 C CA . LEU A 1 112 ? 9.531 1.719 2 1 95.12 112 LEU A CA 1
ATOM 882 C C . LEU A 1 112 ? 9.148 3.186 2.16 1 95.12 112 LEU A C 1
ATOM 884 O O . LEU A 1 112 ? 8.891 3.875 1.17 1 95.12 112 LEU A O 1
ATOM 888 N N . ILE A 1 113 ? 9.156 3.635 3.34 1 98.25 113 ILE A N 1
ATOM 889 C CA . ILE A 1 113 ? 8.531 4.902 3.703 1 98.25 113 ILE A CA 1
ATOM 890 C C . ILE A 1 113 ? 9.477 6.055 3.385 1 98.25 113 ILE A C 1
ATOM 892 O O . ILE A 1 113 ? 10.648 6.023 3.768 1 98.25 113 ILE A O 1
ATOM 896 N N . GLU A 1 114 ? 8.984 7.047 2.736 1 98.31 114 GLU A N 1
ATOM 897 C CA . GLU A 1 114 ? 9.781 8.219 2.395 1 98.31 114 GLU A CA 1
ATOM 898 C C . GLU A 1 114 ? 9.523 9.367 3.367 1 98.31 114 GLU A C 1
ATOM 900 O O . GLU A 1 114 ? 10.453 9.945 3.924 1 98.31 114 GLU A O 1
ATOM 905 N N . THR A 1 115 ? 8.273 9.68 3.512 1 98.81 115 THR A N 1
ATOM 906 C CA . THR A 1 115 ? 7.871 10.812 4.34 1 98.81 115 THR A CA 1
ATOM 907 C C . THR A 1 115 ? 6.77 10.398 5.312 1 98.81 115 THR A C 1
ATOM 909 O O . THR A 1 115 ? 5.871 9.641 4.957 1 98.81 115 THR A O 1
ATOM 912 N N . ILE A 1 116 ? 6.887 10.828 6.535 1 98.94 116 ILE A N 1
ATOM 913 C CA . ILE A 1 116 ? 5.805 10.727 7.508 1 98.94 116 ILE A CA 1
ATOM 914 C C . ILE A 1 116 ? 4.961 12 7.473 1 98.94 116 ILE A C 1
ATOM 916 O O . ILE A 1 116 ? 5.43 13.07 7.863 1 98.94 116 ILE A O 1
ATOM 920 N N . TRP A 1 117 ? 3.77 11.906 6.98 1 98.94 117 TRP A N 1
ATOM 921 C CA . TRP A 1 117 ? 2.855 13.039 6.875 1 98.94 117 TRP A CA 1
ATOM 922 C C . TRP A 1 117 ? 1.896 13.078 8.062 1 98.94 117 TRP A C 1
ATOM 924 O O . TRP A 1 117 ? 1.288 12.062 8.406 1 98.94 117 TRP A O 1
ATOM 934 N N . ILE A 1 118 ? 1.748 14.211 8.641 1 98.88 118 ILE A N 1
ATOM 935 C CA . ILE A 1 118 ? 0.843 14.422 9.766 1 98.88 118 ILE A CA 1
ATOM 936 C C . ILE A 1 118 ? -0.436 15.094 9.281 1 98.88 118 ILE A C 1
ATOM 938 O O . ILE A 1 118 ? -0.401 16.234 8.805 1 98.88 118 ILE A O 1
ATOM 942 N N . ILE A 1 119 ? -1.536 14.43 9.445 1 98.06 119 ILE A N 1
ATOM 943 C CA . ILE A 1 119 ? -2.801 14.883 8.875 1 98.06 119 ILE A CA 1
ATOM 944 C C . ILE A 1 119 ? -3.609 15.625 9.938 1 98.06 119 ILE A C 1
ATOM 946 O O . ILE A 1 119 ? -4.363 16.547 9.625 1 98.06 119 ILE A O 1
ATOM 950 N N . GLY A 1 120 ? -3.508 15.219 11.148 1 96.06 120 GLY A N 1
ATOM 951 C CA . GLY A 1 120 ? -4.25 15.805 12.258 1 96.06 120 GLY A CA 1
ATOM 952 C C . GLY A 1 120 ? -4.789 14.766 13.227 1 96.06 120 GLY A C 1
ATOM 953 O O . GLY A 1 120 ? -4.488 13.578 13.109 1 96.06 120 GLY A O 1
ATOM 954 N N . GLY A 1 121 ? -5.355 15.102 14.414 1 95.25 121 GLY A N 1
ATOM 955 C CA . GLY A 1 121 ? -5.887 16.406 14.766 1 95.25 121 GLY A CA 1
ATOM 956 C C . GLY A 1 121 ? -4.914 17.25 15.57 1 95.25 121 GLY A C 1
ATOM 957 O O . GLY A 1 121 ? -3.697 17.109 15.422 1 95.25 121 GLY A O 1
ATOM 958 N N . THR A 1 122 ? -5.41 18.094 16.375 1 96.75 122 THR A N 1
ATOM 959 C CA . THR A 1 122 ? -4.648 19.109 17.094 1 96.75 122 THR A CA 1
ATOM 960 C C . THR A 1 122 ? -3.492 18.484 17.859 1 96.75 122 THR A C 1
ATOM 962 O O . THR A 1 122 ? -2.344 18.906 17.719 1 96.75 122 THR A O 1
ATOM 965 N N . GLN A 1 123 ? -3.789 17.5 18.625 1 96.38 123 GLN A N 1
ATOM 966 C CA . GLN A 1 123 ? -2.758 16.875 19.453 1 96.38 123 GLN A CA 1
ATOM 967 C C . GLN A 1 123 ? -1.673 16.25 18.578 1 96.38 123 GLN A C 1
ATOM 969 O O . GLN A 1 123 ? -0.489 16.312 18.922 1 96.38 123 GLN A O 1
ATOM 974 N N . VAL A 1 124 ? -2.006 15.602 17.531 1 98.25 124 VAL A N 1
ATOM 975 C CA . VAL A 1 124 ? -1.038 14.969 16.641 1 98.25 124 VAL A CA 1
ATOM 976 C C . VAL A 1 124 ? -0.138 16.031 16.016 1 98.25 124 VAL A C 1
ATOM 978 O O . VAL A 1 124 ? 1.077 15.844 15.914 1 98.25 124 VAL A O 1
ATOM 981 N N . PHE A 1 125 ? -0.739 17.156 15.633 1 97.69 125 PHE A N 1
ATOM 982 C CA . PHE A 1 125 ? 0.04 18.281 15.117 1 97.69 125 PHE A CA 1
ATOM 983 C C . PHE A 1 125 ? 1.045 18.766 16.156 1 97.69 125 PHE A C 1
ATOM 985 O O . PHE A 1 125 ? 2.213 19 15.836 1 97.69 125 PHE A O 1
ATOM 992 N N . GLU A 1 126 ? 0.599 18.875 17.328 1 96.19 126 GLU A N 1
ATOM 993 C CA . GLU A 1 126 ? 1.463 19.375 18.391 1 96.19 126 GLU A CA 1
ATOM 994 C C . GLU A 1 126 ? 2.664 18.453 18.594 1 96.19 126 GLU A C 1
ATOM 996 O O . GLU A 1 126 ? 3.801 18.922 18.703 1 96.19 126 GLU A O 1
ATOM 1001 N N . ASP A 1 127 ? 2.373 17.188 18.719 1 96.88 127 ASP A N 1
ATOM 1002 C CA . ASP A 1 127 ? 3.439 16.203 18.891 1 96.88 127 ASP A CA 1
ATOM 1003 C C . ASP A 1 127 ? 4.457 16.297 17.75 1 96.88 127 ASP A C 1
ATOM 1005 O O . ASP A 1 127 ? 5.668 16.25 18 1 96.88 127 ASP A O 1
ATOM 1009 N N . ALA A 1 128 ? 3.969 16.469 16.562 1 97.06 128 ALA A N 1
ATOM 1010 C CA . ALA A 1 128 ? 4.836 16.5 15.383 1 97.06 128 ALA A CA 1
ATOM 1011 C C . ALA A 1 128 ? 5.695 17.766 15.367 1 97.06 128 ALA A C 1
ATOM 1013 O O . ALA A 1 128 ? 6.883 17.719 15.047 1 97.06 128 ALA A O 1
ATOM 1014 N N . LEU A 1 129 ? 5.102 18.891 15.734 1 94.38 129 LEU A N 1
ATOM 1015 C CA . LEU A 1 129 ? 5.805 20.172 15.734 1 94.38 129 LEU A CA 1
ATOM 1016 C C . LEU A 1 129 ? 6.957 20.156 16.734 1 94.38 129 LEU A C 1
ATOM 1018 O O . LEU A 1 129 ? 7.961 20.844 16.547 1 94.38 129 LEU A O 1
ATOM 1022 N N . LYS A 1 130 ? 6.84 19.297 17.703 1 92.56 130 LYS A N 1
ATOM 1023 C CA . LYS A 1 130 ? 7.867 19.219 18.734 1 92.56 130 LYS A CA 1
ATOM 1024 C C . LYS A 1 130 ? 8.938 18.203 18.375 1 92.56 130 LYS A C 1
ATOM 1026 O O . LYS A 1 130 ? 9.992 18.141 19.016 1 92.56 130 LYS A O 1
ATOM 1031 N N . HIS A 1 131 ? 8.648 17.422 17.469 1 95.31 131 HIS A N 1
ATOM 1032 C CA . HIS A 1 131 ? 9.57 16.344 17.125 1 95.31 131 HIS A CA 1
ATOM 1033 C C . HIS A 1 131 ? 10.789 16.859 16.375 1 95.31 131 HIS A C 1
ATOM 1035 O O . HIS A 1 131 ? 10.6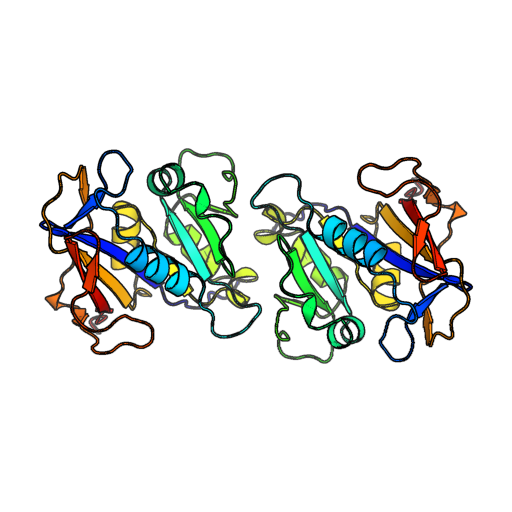56 17.703 15.484 1 95.31 131 HIS A O 1
ATOM 1041 N N . PRO A 1 132 ? 11.977 16.312 16.609 1 94.81 132 PRO A N 1
ATOM 1042 C CA . PRO A 1 132 ? 13.203 16.828 16.016 1 94.81 132 PRO A CA 1
ATOM 1043 C C . PRO A 1 132 ? 13.281 16.547 14.508 1 94.81 132 PRO A C 1
ATOM 1045 O O . PRO A 1 132 ? 14.047 17.203 13.797 1 94.81 132 PRO A O 1
ATOM 1048 N N . TRP A 1 133 ? 12.531 15.641 14.016 1 96.69 133 TRP A N 1
ATOM 1049 C CA . TRP A 1 133 ? 12.594 15.297 12.602 1 96.69 133 TRP A CA 1
ATOM 1050 C C . TRP A 1 133 ? 11.617 16.156 11.797 1 96.69 133 TRP A C 1
ATOM 1052 O O . TRP A 1 133 ? 11.562 16.047 10.57 1 96.69 133 TRP A O 1
ATOM 1062 N N . CYS A 1 134 ? 10.812 17 12.469 1 96.06 134 CYS A N 1
ATOM 1063 C CA . CYS A 1 134 ? 9.906 17.891 11.742 1 96.06 134 CYS A CA 1
ATOM 1064 C C . CYS A 1 134 ? 10.672 18.922 10.938 1 96.06 134 CYS A C 1
ATOM 1066 O O . CYS A 1 134 ? 11.414 19.734 11.5 1 96.06 134 CYS A O 1
ATOM 1068 N N . ASP A 1 135 ? 10.422 18.906 9.633 1 95.44 135 ASP A N 1
ATOM 1069 C CA . ASP A 1 135 ? 11.25 19.812 8.828 1 95.44 135 ASP A CA 1
ATOM 1070 C C . ASP A 1 135 ? 10.391 20.797 8.047 1 95.44 135 ASP A C 1
ATOM 1072 O O . ASP A 1 135 ? 10.781 21.938 7.84 1 95.44 135 ASP A O 1
ATOM 1076 N N . LEU A 1 136 ? 9.188 20.375 7.598 1 96.69 136 LEU A N 1
ATOM 1077 C CA . LEU A 1 136 ? 8.352 21.266 6.801 1 96.69 136 LEU A CA 1
ATOM 1078 C C . LEU A 1 136 ? 6.918 21.266 7.316 1 96.69 136 LEU A C 1
ATOM 1080 O O . LEU A 1 136 ? 6.414 20.234 7.77 1 96.69 136 LEU A O 1
ATOM 1084 N N . VAL A 1 137 ? 6.301 22.406 7.215 1 96.69 137 VAL A N 1
ATOM 1085 C CA . VAL A 1 137 ? 4.875 22.594 7.469 1 96.69 137 VAL A CA 1
ATOM 1086 C C . VAL A 1 137 ? 4.195 23.141 6.215 1 96.69 137 VAL A C 1
ATOM 1088 O O . VAL A 1 137 ? 4.453 24.281 5.812 1 96.69 137 VAL A O 1
ATOM 1091 N N . TYR A 1 138 ? 3.396 22.328 5.582 1 97.44 138 TYR A N 1
ATOM 1092 C CA . TYR A 1 138 ? 2.529 22.766 4.5 1 97.44 138 TYR A CA 1
ATOM 1093 C C . TYR A 1 138 ? 1.25 23.391 5.047 1 97.44 138 TYR A C 1
ATOM 1095 O O . TYR A 1 138 ? 0.415 22.703 5.629 1 97.44 138 TYR A O 1
ATOM 1103 N N . LEU A 1 139 ? 1.114 24.703 4.871 1 96.56 139 LEU A N 1
ATOM 1104 C CA . LEU A 1 139 ? -0.016 25.422 5.445 1 96.56 139 LEU A CA 1
ATOM 1105 C C . LEU A 1 139 ? -0.796 26.156 4.367 1 96.56 139 LEU A C 1
ATOM 1107 O O . LEU A 1 139 ? -0.244 27.016 3.676 1 96.56 139 LEU A O 1
ATOM 1111 N N . THR A 1 140 ? -2.02 25.781 4.129 1 97.94 140 THR A N 1
ATOM 1112 C CA . THR A 1 140 ? -2.932 26.578 3.312 1 97.94 140 THR A CA 1
ATOM 1113 C C . THR A 1 140 ? -3.654 27.609 4.164 1 97.94 140 THR A C 1
ATOM 1115 O O . THR A 1 140 ? -4.371 27.266 5.102 1 97.94 140 THR A O 1
ATOM 1118 N N . ASP A 1 141 ? -3.406 28.797 3.869 1 97 141 ASP A N 1
ATOM 1119 C CA . ASP A 1 141 ? -4.078 29.922 4.535 1 97 141 ASP A CA 1
ATOM 1120 C C . ASP A 1 141 ? -5.41 30.234 3.863 1 97 141 ASP A C 1
ATOM 1122 O O . ASP A 1 141 ? -5.445 30.812 2.779 1 97 141 ASP A O 1
ATOM 1126 N N . VAL A 1 142 ? -6.516 29.781 4.469 1 98.44 142 VAL A N 1
ATOM 1127 C CA . VAL A 1 142 ? -7.859 30.078 3.982 1 98.44 142 VAL A CA 1
ATOM 1128 C C . VAL A 1 142 ? -8.312 31.438 4.516 1 98.44 142 VAL A C 1
ATOM 1130 O O . VAL A 1 142 ? -8.641 31.578 5.695 1 98.44 142 VAL A O 1
ATOM 1133 N N . MET A 1 143 ? -8.344 32.438 3.67 1 98.25 143 MET A N 1
ATOM 1134 C CA . MET A 1 143 ? -8.555 33.812 4.059 1 98.25 143 MET A CA 1
ATOM 1135 C C . MET A 1 143 ? -10.039 34.125 4.254 1 98.25 143 MET A C 1
ATOM 1137 O O . MET A 1 143 ? -10.594 34.969 3.572 1 98.25 143 MET A O 1
ATOM 1141 N N . ALA A 1 144 ? -10.641 33.438 5.207 1 98.25 144 ALA A N 1
ATOM 1142 C CA . ALA A 1 144 ? -12.055 33.594 5.543 1 98.25 144 ALA A CA 1
ATOM 1143 C C . ALA A 1 144 ? -12.312 33.219 7.004 1 98.25 144 ALA A C 1
ATOM 1145 O O . ALA A 1 144 ? -11.477 32.594 7.648 1 98.25 144 ALA A O 1
ATOM 1146 N N . ASP A 1 145 ? -13.406 33.75 7.508 1 98 145 ASP A N 1
ATOM 1147 C CA . ASP A 1 145 ? -13.828 33.438 8.875 1 98 145 ASP A CA 1
ATOM 1148 C C . ASP A 1 145 ? -14.883 32.344 8.891 1 98 145 ASP A C 1
ATOM 1150 O O . ASP A 1 145 ? -15.898 32.406 8.195 1 98 145 ASP A O 1
ATOM 1154 N N . PHE A 1 146 ? -14.57 31.312 9.609 1 97.94 146 PHE A N 1
ATOM 1155 C CA . PHE A 1 146 ? -15.516 30.234 9.828 1 97.94 146 PHE A CA 1
ATOM 1156 C C . PHE A 1 146 ? -15.656 29.922 11.32 1 97.94 146 PHE A C 1
ATOM 1158 O O . PHE A 1 146 ? -14.719 30.156 12.094 1 97.94 146 PHE A O 1
ATOM 1165 N N . GLU A 1 147 ? -16.828 29.484 11.734 1 97.62 147 GLU A N 1
ATOM 1166 C CA . GLU A 1 147 ? -16.953 28.906 13.062 1 97.62 147 GLU A CA 1
ATOM 1167 C C . GLU A 1 147 ? -16.266 27.547 13.148 1 97.62 147 GLU A C 1
ATOM 1169 O O . GLU A 1 147 ? -16.531 26.656 12.32 1 97.62 147 GLU A O 1
ATOM 1174 N N . CYS A 1 148 ? -15.344 27.5 14.125 1 97.94 148 CYS A N 1
ATOM 1175 C CA . CYS A 1 148 ? -14.594 26.266 14.273 1 97.94 148 CYS A CA 1
ATOM 1176 C C . CYS A 1 148 ? -14.555 25.828 15.734 1 97.94 148 CYS A C 1
ATOM 1178 O O . CYS A 1 148 ? -14.688 26.656 16.641 1 97.94 148 CYS A O 1
ATOM 1180 N N . ASP A 1 149 ? -14.453 24.516 15.977 1 97.44 149 ASP A N 1
ATOM 1181 C CA . ASP A 1 149 ? -14.281 24 17.328 1 97.44 149 ASP A CA 1
ATOM 1182 C C . ASP A 1 149 ? -12.961 23.234 17.453 1 97.44 149 ASP A C 1
ATOM 1184 O O . ASP A 1 149 ? -12.617 22.766 18.547 1 97.44 149 ASP A O 1
ATOM 1188 N N . VAL A 1 150 ? -12.195 23.047 16.422 1 96.75 150 VAL A N 1
ATOM 1189 C CA . VAL A 1 150 ? -10.859 22.469 16.406 1 96.75 150 VAL A CA 1
ATOM 1190 C C . VAL A 1 150 ? -9.867 23.453 15.797 1 96.75 150 VAL A C 1
ATOM 1192 O O . VAL A 1 150 ? -10.188 24.125 14.812 1 96.75 150 VAL A O 1
ATOM 1195 N N . PHE A 1 151 ? -8.656 23.578 16.328 1 97.38 151 PHE A N 1
ATOM 1196 C CA . PHE A 1 151 ? -7.723 24.609 15.898 1 97.38 151 PHE A CA 1
ATOM 1197 C C . PHE A 1 151 ? -6.316 24.031 15.742 1 97.38 151 PHE A C 1
ATOM 1199 O O . PHE A 1 151 ? -5.926 23.141 16.484 1 97.38 151 PHE A O 1
ATOM 1206 N N . PHE A 1 152 ? -5.676 24.531 14.742 1 96.81 152 PHE A N 1
ATOM 1207 C CA . PHE A 1 152 ? -4.254 24.25 14.609 1 96.81 152 PHE A CA 1
ATOM 1208 C C . PHE A 1 152 ? -3.451 24.922 15.711 1 96.81 152 PHE A C 1
ATOM 1210 O O . PHE A 1 152 ? -3.719 26.078 16.062 1 96.81 152 PHE A O 1
ATOM 1217 N N . PRO A 1 153 ? -2.51 24.156 16.266 1 94.5 153 PRO A N 1
ATOM 1218 C CA . PRO A 1 153 ? -1.741 24.75 17.359 1 94.5 153 PRO A CA 1
ATOM 1219 C C . PRO A 1 153 ? -0.932 25.969 16.922 1 94.5 153 PRO A C 1
ATOM 1221 O O . PRO A 1 153 ? -0.581 26.094 15.742 1 94.5 153 PRO A O 1
ATOM 1224 N N . ALA A 1 154 ? -0.765 26.859 17.875 1 82.81 154 ALA A N 1
ATOM 1225 C CA . ALA A 1 154 ? 0.091 28.016 17.594 1 82.81 154 ALA A CA 1
ATOM 1226 C C . ALA A 1 154 ? 1.539 27.578 17.375 1 82.81 154 ALA A C 1
ATOM 1228 O O . ALA A 1 154 ? 2.029 26.672 18.062 1 82.81 154 ALA A O 1
ATOM 1229 N N . PHE A 1 155 ? 2.025 27.969 16.328 1 75.88 155 PHE A N 1
ATOM 1230 C CA . PHE A 1 155 ? 3.449 27.703 16.172 1 75.88 155 PHE A CA 1
ATOM 1231 C C . PHE A 1 155 ? 4.195 28.953 15.727 1 75.88 155 PHE A C 1
ATOM 1233 O O . PHE A 1 155 ? 3.594 29.891 15.188 1 75.88 155 PHE A O 1
ATOM 1240 N N . ASP A 1 156 ? 5.258 29.125 16.281 1 71.31 156 ASP A N 1
ATOM 1241 C CA . ASP A 1 156 ? 6.047 30.328 16.031 1 71.31 156 ASP A CA 1
ATOM 1242 C C . ASP A 1 156 ? 6.484 30.406 14.57 1 71.31 156 ASP A C 1
ATOM 1244 O O . ASP A 1 156 ? 7.5 29.812 14.188 1 71.31 156 ASP A O 1
ATOM 1248 N N . ARG A 1 157 ? 5.641 31.062 13.859 1 66.75 157 ARG A N 1
ATOM 1249 C CA . ARG A 1 157 ? 5.949 31.25 12.445 1 66.75 157 ARG A CA 1
ATOM 1250 C C . ARG A 1 157 ? 7.27 32 12.273 1 66.75 157 ARG A C 1
ATOM 1252 O O . ARG A 1 157 ? 7.941 31.844 11.25 1 66.75 157 ARG A O 1
ATOM 1259 N N . GLY A 1 158 ? 7.508 32.719 13.359 1 64.56 158 GLY A N 1
ATOM 1260 C CA . GLY A 1 158 ? 8.773 33.406 13.336 1 64.56 158 GLY A CA 1
ATOM 1261 C C . GLY A 1 158 ? 9.977 32.5 13.383 1 64.56 158 GLY A C 1
ATOM 1262 O O . GLY A 1 158 ? 11.062 32.875 12.922 1 64.56 158 GLY A O 1
ATOM 1263 N N . LEU A 1 159 ? 9.773 31.312 13.891 1 70.88 159 LEU A N 1
ATOM 1264 C CA . LEU A 1 159 ? 10.852 30.344 13.953 1 70.88 159 LEU A CA 1
ATOM 1265 C C . LEU A 1 159 ? 10.867 29.453 12.711 1 70.88 159 LEU A C 1
ATOM 1267 O O . LEU A 1 159 ? 11.734 28.594 12.562 1 70.88 159 LEU A O 1
ATOM 1271 N N . CYS A 1 160 ? 9.961 29.828 11.891 1 83.38 160 CYS A N 1
ATOM 1272 C CA . CYS A 1 160 ? 9.906 29.094 10.633 1 83.38 160 CYS A CA 1
ATOM 1273 C C . CYS A 1 160 ? 10.164 30.016 9.453 1 83.38 160 CYS A C 1
ATOM 1275 O O . CYS A 1 160 ? 9.93 31.234 9.539 1 83.38 160 CYS A O 1
ATOM 1277 N N . LYS A 1 161 ? 10.812 29.547 8.5 1 91 161 LYS A N 1
ATOM 1278 C CA . LYS A 1 161 ? 11.086 30.297 7.281 1 91 161 LYS A CA 1
ATOM 1279 C C . LYS A 1 161 ? 10.109 29.922 6.172 1 91 161 LYS A C 1
ATOM 1281 O O . LYS A 1 161 ? 9.938 28.75 5.867 1 91 161 LYS A O 1
ATOM 1286 N N . LEU A 1 162 ? 9.469 30.953 5.652 1 93.44 162 LEU A N 1
ATOM 1287 C CA . LEU A 1 162 ? 8.609 30.719 4.496 1 93.44 162 LEU A CA 1
ATOM 1288 C C . LEU A 1 162 ? 9.438 30.406 3.256 1 93.44 162 LEU A C 1
ATOM 1290 O O . LEU A 1 162 ? 10.367 31.141 2.922 1 93.44 162 LEU A O 1
ATOM 1294 N N . LEU A 1 163 ? 9.156 29.266 2.617 1 94.44 163 LEU A N 1
ATOM 1295 C CA . LEU A 1 163 ? 9.828 28.891 1.378 1 94.44 163 LEU A CA 1
ATOM 1296 C C . LEU A 1 163 ? 9.016 29.328 0.164 1 94.44 163 LEU A C 1
ATOM 1298 O O . LEU A 1 163 ? 7.934 28.797 -0.09 1 94.44 163 LEU A O 1
ATOM 1302 N N . GLU A 1 164 ? 9.57 30.234 -0.614 1 92.88 164 GLU A N 1
ATOM 1303 C CA . GLU A 1 164 ? 8.859 30.781 -1.767 1 92.88 164 GLU A CA 1
ATOM 1304 C C . GLU A 1 164 ? 9 29.859 -2.982 1 92.88 164 GLU A C 1
ATOM 1306 O O . GLU A 1 164 ? 10.055 29.266 -3.197 1 92.88 164 GLU A O 1
ATOM 1311 N N . ASN A 1 165 ? 7.926 29.797 -3.754 1 93.12 165 ASN A N 1
ATOM 1312 C CA . ASN A 1 165 ? 7.902 29.062 -5.016 1 93.12 165 ASN A CA 1
ATOM 1313 C C . ASN A 1 165 ? 8.344 27.625 -4.828 1 93.12 165 ASN A C 1
ATOM 1315 O O . ASN A 1 165 ? 9.18 27.109 -5.582 1 93.12 165 ASN A O 1
ATOM 1319 N N . PHE A 1 166 ? 7.883 27.062 -3.828 1 95.62 166 PHE A N 1
ATOM 1320 C CA . PHE A 1 166 ? 8.227 25.672 -3.547 1 95.62 166 PHE A CA 1
ATOM 1321 C C . PHE A 1 166 ? 7.629 24.734 -4.598 1 95.62 166 PHE A C 1
ATOM 1323 O O . PHE A 1 166 ? 6.453 24.859 -4.949 1 95.62 166 PHE A O 1
ATOM 1330 N N . PRO A 1 167 ? 8.391 23.797 -5.105 1 94.38 167 PRO A N 1
ATOM 1331 C CA . PRO A 1 167 ? 7.898 22.922 -6.176 1 94.38 167 PRO A CA 1
ATOM 1332 C C . PRO A 1 167 ? 6.617 22.188 -5.793 1 94.38 167 PRO A C 1
ATOM 1334 O O . PRO A 1 167 ? 6.512 21.656 -4.688 1 94.38 167 PRO A O 1
ATOM 1337 N N . GLY A 1 168 ? 5.645 22.172 -6.715 1 95.06 168 GLY A N 1
ATOM 1338 C CA . GLY A 1 168 ? 4.41 21.422 -6.52 1 95.06 168 GLY A CA 1
ATOM 1339 C C . GLY A 1 168 ? 3.371 22.188 -5.723 1 95.06 168 GLY A C 1
ATOM 1340 O O . GLY A 1 168 ? 2.27 21.688 -5.484 1 95.06 168 GLY A O 1
ATOM 1341 N N . VAL A 1 169 ? 3.736 23.375 -5.258 1 97.38 169 VAL A N 1
ATOM 1342 C CA . VAL A 1 169 ? 2.824 24.188 -4.457 1 97.38 169 VAL A CA 1
ATOM 1343 C C . VAL A 1 169 ? 2.285 25.328 -5.305 1 97.38 169 VAL A C 1
ATOM 1345 O O . VAL A 1 169 ? 3.057 26.078 -5.91 1 97.38 169 VAL A O 1
ATOM 1348 N N . PRO A 1 170 ? 0.96 25.406 -5.41 1 96 170 PRO A N 1
ATOM 1349 C CA . PRO A 1 170 ? 0.39 26.5 -6.199 1 96 170 PRO A CA 1
ATOM 1350 C C . PRO A 1 170 ? 0.895 27.875 -5.758 1 96 170 PRO A C 1
ATOM 1352 O O . PRO A 1 170 ? 0.957 28.156 -4.559 1 96 170 PRO A O 1
ATOM 1355 N N . SER A 1 171 ? 1.235 28.719 -6.77 1 93.75 171 SER A N 1
ATOM 1356 C CA . SER A 1 171 ? 1.766 30.047 -6.48 1 93.75 171 SER A CA 1
ATOM 1357 C C . SER A 1 171 ? 0.646 31.078 -6.367 1 93.75 171 SER A C 1
ATOM 1359 O O . SER A 1 171 ? -0.363 30.984 -7.066 1 93.75 171 SER A O 1
ATOM 1361 N N . GLY A 1 172 ? 0.852 32.031 -5.508 1 95.38 172 GLY A N 1
ATOM 1362 C CA . GLY A 1 172 ? -0.057 33.156 -5.41 1 95.38 172 GLY A CA 1
ATOM 1363 C C . GLY A 1 172 ? -1.358 32.812 -4.711 1 95.38 172 GLY A C 1
ATOM 1364 O O . GLY A 1 172 ? -1.523 31.703 -4.199 1 95.38 172 GLY A O 1
ATOM 1365 N N . ILE A 1 173 ? -2.182 33.781 -4.578 1 98 173 ILE A N 1
ATOM 1366 C CA . ILE A 1 173 ? -3.496 33.625 -3.967 1 98 173 ILE A CA 1
ATOM 1367 C C . ILE A 1 173 ? -4.449 32.969 -4.965 1 98 173 ILE A C 1
ATOM 1369 O O . ILE A 1 173 ? -4.543 33.406 -6.117 1 98 173 ILE A O 1
ATOM 1373 N N . GLN A 1 174 ? -5.113 31.891 -4.527 1 98.06 174 GLN A N 1
ATOM 1374 C CA . GLN A 1 174 ? -6.152 31.203 -5.293 1 98.06 174 GLN A CA 1
ATOM 1375 C C . GLN A 1 174 ? -7.543 31.609 -4.816 1 98.06 174 GLN A C 1
ATOM 1377 O O . GLN A 1 174 ? -7.703 32.125 -3.711 1 98.06 174 GLN A O 1
ATOM 1382 N N . GLU A 1 175 ? -8.477 31.422 -5.742 1 97.94 175 GLU A N 1
ATOM 1383 C CA . GLU A 1 175 ? -9.867 31.672 -5.359 1 97.94 175 GLU A CA 1
ATOM 1384 C C . GLU A 1 175 ? -10.781 30.578 -5.898 1 97.94 175 GLU A C 1
ATOM 1386 O O . GLU A 1 175 ? -10.68 30.188 -7.066 1 97.94 175 GLU A O 1
ATOM 1391 N N . GLU A 1 176 ? -11.562 30.109 -5 1 96.38 176 GLU A N 1
ATOM 1392 C CA . GLU A 1 176 ? -12.555 29.094 -5.332 1 96.38 176 GLU A CA 1
ATOM 1393 C C . GLU A 1 176 ? -13.789 29.219 -4.441 1 96.38 176 GLU A C 1
ATOM 1395 O O . GLU A 1 176 ? -13.664 29.312 -3.219 1 96.38 176 GLU A O 1
ATOM 1400 N N . ASN A 1 177 ? -15.016 29.219 -5.039 1 96.81 177 ASN A N 1
ATOM 1401 C CA . ASN A 1 177 ? -16.281 29.328 -4.32 1 96.81 177 ASN A CA 1
ATOM 1402 C C . ASN A 1 177 ? -16.328 30.578 -3.451 1 96.81 177 ASN A C 1
ATOM 1404 O O . ASN A 1 177 ? -16.812 30.531 -2.314 1 96.81 177 ASN A O 1
ATOM 1408 N N . GLY A 1 178 ? -15.688 31.609 -3.975 1 97.38 178 GLY A N 1
ATOM 1409 C CA . GLY A 1 178 ? -15.734 32.906 -3.299 1 97.38 178 GLY A CA 1
ATOM 1410 C C . GLY A 1 178 ? -14.766 33 -2.139 1 97.38 178 GLY A C 1
ATOM 1411 O O . GLY A 1 178 ? -14.789 33.969 -1.388 1 97.38 178 GLY A O 1
ATOM 1412 N N . ILE A 1 179 ? -13.93 32 -1.979 1 98.25 179 ILE A N 1
ATOM 1413 C CA . ILE A 1 179 ? -13 31.969 -0.858 1 98.25 179 ILE A CA 1
ATOM 1414 C C . ILE A 1 179 ? -11.562 32.062 -1.377 1 98.25 179 ILE A C 1
ATOM 1416 O O . ILE A 1 179 ? -11.172 31.328 -2.277 1 98.25 179 ILE A O 1
ATOM 1420 N N . LYS A 1 180 ? -10.867 32.969 -0.84 1 98.69 180 LYS A N 1
ATOM 1421 C CA . LYS A 1 180 ? -9.453 33.125 -1.187 1 98.69 180 LYS A CA 1
ATOM 1422 C C . LYS A 1 180 ? -8.57 32.281 -0.255 1 98.69 180 LYS A C 1
ATOM 1424 O O . LYS A 1 180 ? -8.836 32.188 0.946 1 98.69 180 LYS A O 1
ATOM 1429 N N . TYR A 1 181 ? -7.57 31.688 -0.828 1 98.62 181 TYR A N 1
ATOM 1430 C CA . TYR A 1 181 ? -6.617 30.938 -0.022 1 98.62 181 TYR A CA 1
ATOM 1431 C C . TYR A 1 181 ? -5.234 30.938 -0.662 1 98.62 181 TYR A C 1
ATOM 1433 O O . TYR A 1 181 ? -5.098 31.219 -1.854 1 98.62 181 TYR A O 1
ATOM 1441 N N . LYS A 1 182 ? -4.211 30.656 0.126 1 98.12 182 LYS A N 1
ATOM 1442 C CA . LYS A 1 182 ? -2.826 30.578 -0.328 1 98.12 182 LYS A CA 1
ATOM 1443 C C . LYS A 1 182 ? -2.109 29.375 0.287 1 98.12 182 LYS A C 1
ATOM 1445 O O . LYS A 1 182 ? -2.107 29.219 1.509 1 98.12 182 LYS A O 1
ATOM 1450 N N . CYS A 1 183 ? -1.535 28.516 -0.583 1 98.31 183 CYS A N 1
ATOM 1451 C CA . CYS A 1 183 ? -0.729 27.391 -0.123 1 98.31 183 CYS A CA 1
ATOM 1452 C C . CYS A 1 183 ? 0.702 27.828 0.166 1 98.31 183 CYS A C 1
ATOM 1454 O O . CYS A 1 183 ? 1.355 28.422 -0.686 1 98.31 183 CYS A O 1
ATOM 1456 N N . GLN A 1 184 ? 1.163 27.5 1.354 1 96 184 GLN A N 1
ATOM 1457 C CA . GLN A 1 184 ? 2.484 27.938 1.797 1 96 184 GLN A CA 1
ATOM 1458 C C . GLN A 1 184 ? 3.264 26.781 2.416 1 96 184 GLN A C 1
ATOM 1460 O O . GLN A 1 184 ? 2.672 25.828 2.926 1 96 184 GLN A O 1
ATOM 1465 N N . VAL A 1 185 ? 4.559 26.844 2.303 1 97.06 185 VAL A N 1
ATOM 1466 C CA . VAL A 1 185 ? 5.445 25.875 2.943 1 97.06 185 VAL A CA 1
ATOM 1467 C C . VAL A 1 185 ? 6.426 26.594 3.859 1 97.06 185 VAL A C 1
ATOM 1469 O O . VAL A 1 185 ? 7.09 27.547 3.439 1 97.06 185 VAL A O 1
ATOM 1472 N N . PHE A 1 186 ? 6.488 26.156 5.113 1 95.25 186 PHE A N 1
ATOM 1473 C CA . PHE A 1 186 ? 7.402 26.703 6.105 1 95.25 186 PHE A CA 1
ATOM 1474 C C . PHE A 1 186 ? 8.469 25.688 6.484 1 95.25 186 PHE A C 1
ATOM 1476 O O . PHE A 1 186 ? 8.164 24.516 6.684 1 95.25 186 PHE A O 1
ATOM 1483 N N . LYS A 1 187 ? 9.695 26.094 6.492 1 95.5 187 LYS A N 1
ATOM 1484 C CA . LYS A 1 187 ? 10.781 25.25 6.984 1 95.5 187 LYS A CA 1
ATOM 1485 C C . LYS A 1 187 ? 11.062 25.531 8.461 1 95.5 187 LYS A C 1
ATOM 1487 O O . LYS A 1 187 ? 11.234 26.688 8.859 1 95.5 187 LYS A O 1
ATOM 1492 N N . ARG A 1 188 ? 11.008 24.469 9.188 1 88.56 188 ARG A N 1
ATOM 1493 C CA . ARG A 1 188 ? 11.32 24.609 10.609 1 88.56 188 ARG A CA 1
ATOM 1494 C C . ARG A 1 188 ? 12.82 24.781 10.828 1 88.56 188 ARG A C 1
ATOM 1496 O O . ARG A 1 188 ? 13.625 24.047 10.266 1 88.56 188 ARG A O 1
ATOM 1503 N N . GLU A 1 189 ? 13.242 25.844 11.461 1 78.75 189 GLU A N 1
ATOM 1504 C CA . GLU A 1 189 ? 14.648 26.094 11.742 1 78.75 189 GLU A CA 1
ATOM 1505 C C . GLU A 1 189 ? 15.078 25.438 13.047 1 78.75 189 GLU A C 1
ATOM 1507 O O . GLU A 1 189 ? 14.391 25.547 14.062 1 78.75 189 GLU A O 1
ATOM 1512 N N . THR A 1 190 ? 15.398 24.094 13.094 1 62.59 190 THR A N 1
ATOM 1513 C CA . THR A 1 190 ? 15.922 23.484 14.305 1 62.59 190 THR A CA 1
ATOM 1514 C C . THR A 1 190 ? 16.969 24.375 14.969 1 62.59 190 THR A C 1
ATOM 1516 O O . THR A 1 190 ? 17.891 24.844 14.305 1 62.59 190 THR A O 1
ATOM 1519 N N . GLY A 1 191 ? 16.719 25.234 15.906 1 49.41 191 GLY A N 1
ATOM 1520 C CA . GLY A 1 191 ? 17.797 25.859 16.656 1 49.41 191 GLY A CA 1
ATOM 1521 C C . GLY A 1 191 ? 18.922 24.906 17 1 49.41 191 GLY A C 1
ATOM 1522 O O . GLY A 1 191 ? 18.672 23.766 17.375 1 49.41 191 GLY A O 1
ATOM 1523 N N . ASP A 1 192 ? 20.094 24.875 16.344 1 43.41 192 ASP A N 1
ATOM 1524 C CA . ASP A 1 192 ? 21.328 24.344 16.906 1 43.41 192 ASP A CA 1
ATOM 1525 C C . ASP A 1 192 ? 21.453 24.688 18.391 1 43.41 192 ASP A C 1
ATOM 1527 O O . ASP A 1 192 ? 21.688 25.844 18.75 1 43.41 192 ASP A O 1
ATOM 1531 N N . THR A 1 193 ? 20.75 24.703 19.406 1 34.16 193 THR A N 1
ATOM 1532 C CA . THR A 1 193 ? 21.344 24.891 20.719 1 34.16 193 THR A CA 1
ATOM 1533 C C . THR A 1 193 ? 22.391 23.812 21 1 34.16 193 THR A C 1
ATOM 1535 O O . THR A 1 193 ? 22.047 22.641 21.156 1 34.16 193 THR A O 1
ATOM 1538 N N . VAL A 1 194 ? 23.703 24.109 20.562 1 22.92 194 VAL A N 1
ATOM 1539 C CA . VAL A 1 194 ? 24.859 23.578 21.281 1 22.92 194 VAL A CA 1
ATOM 1540 C C . VAL A 1 194 ? 24.984 24.25 22.656 1 22.92 194 VAL A C 1
ATOM 1542 O O . VAL A 1 194 ? 24.828 25.469 22.766 1 22.92 194 VAL A O 1
ATOM 1545 N N . MET B 1 1 ? 10.516 -11.688 21.188 1 43.62 1 MET B N 1
ATOM 1546 C CA . MET B 1 1 ? 10.727 -12.547 20.031 1 43.62 1 MET B CA 1
ATOM 1547 C C . MET B 1 1 ? 9.672 -12.281 18.953 1 43.62 1 MET B C 1
ATOM 1549 O O . MET B 1 1 ? 8.477 -12.266 19.25 1 43.62 1 MET B O 1
ATOM 1553 N N . GLU B 1 2 ? 10.031 -11.648 17.891 1 63.53 2 GLU B N 1
ATOM 1554 C CA . GLU B 1 2 ? 8.977 -11.219 16.984 1 63.53 2 GLU B CA 1
ATOM 1555 C C . GLU B 1 2 ? 8.102 -12.398 16.562 1 63.53 2 GLU B C 1
ATOM 1557 O O . GLU B 1 2 ? 8.609 -13.453 16.188 1 63.53 2 GLU B O 1
ATOM 1562 N N . THR B 1 3 ? 6.875 -12.5 17.047 1 83.5 3 THR B N 1
ATOM 1563 C CA . THR B 1 3 ? 5.934 -13.609 16.906 1 83.5 3 THR B CA 1
ATOM 1564 C C . THR B 1 3 ? 5.535 -13.812 15.453 1 83.5 3 THR B C 1
ATOM 1566 O O . THR B 1 3 ? 5.027 -12.891 14.805 1 83.5 3 THR B O 1
ATOM 1569 N N . VAL B 1 4 ? 5.988 -14.922 14.898 1 92 4 VAL B N 1
ATOM 1570 C CA . VAL B 1 4 ? 5.629 -15.336 13.547 1 92 4 VAL B CA 1
ATOM 1571 C C . VAL B 1 4 ? 4.152 -15.727 13.5 1 92 4 VAL B C 1
ATOM 1573 O O . VAL B 1 4 ? 3.67 -16.453 14.367 1 92 4 VAL B O 1
ATOM 1576 N N . GLN B 1 5 ? 3.406 -15.078 12.578 1 95.81 5 GLN B N 1
ATOM 1577 C CA . GLN B 1 5 ? 2.012 -15.43 12.32 1 95.81 5 GLN B CA 1
ATOM 1578 C C . GLN B 1 5 ? 1.876 -16.266 11.055 1 95.81 5 GLN B C 1
ATOM 1580 O O . GLN B 1 5 ? 2.232 -15.805 9.961 1 95.81 5 GLN B O 1
ATOM 1585 N N . ARG B 1 6 ? 1.399 -17.469 11.219 1 97.06 6 ARG B N 1
ATOM 1586 C CA . ARG B 1 6 ? 1.204 -18.312 10.047 1 97.06 6 ARG B CA 1
ATOM 1587 C C . ARG B 1 6 ? 0.356 -17.594 8.992 1 97.06 6 ARG B C 1
ATOM 1589 O O . ARG B 1 6 ? -0.631 -16.938 9.328 1 97.06 6 ARG B O 1
ATOM 1596 N N . LYS B 1 7 ? 0.743 -17.688 7.75 1 98.19 7 LYS B N 1
ATOM 1597 C CA . LYS B 1 7 ? 0.031 -17.125 6.605 1 98.19 7 LYS B CA 1
ATOM 1598 C C . LYS B 1 7 ? -0.236 -18.188 5.543 1 98.19 7 LYS B C 1
ATOM 1600 O O . LYS B 1 7 ? 0.618 -19.031 5.277 1 98.19 7 LYS B O 1
ATOM 1605 N N . PRO B 1 8 ? -1.46 -18.156 4.977 1 98.31 8 PRO B N 1
ATOM 1606 C CA . PRO B 1 8 ? -1.61 -19.031 3.807 1 98.31 8 PRO B CA 1
ATOM 1607 C C . PRO B 1 8 ? -0.633 -18.672 2.686 1 98.31 8 PRO B C 1
ATOM 1609 O O . PRO B 1 8 ? -0.45 -17.5 2.363 1 98.31 8 PRO B O 1
ATOM 1612 N N . ILE B 1 9 ? 0.003 -19.672 2.178 1 98.56 9 ILE B N 1
ATOM 1613 C CA . ILE B 1 9 ? 0.819 -19.547 0.975 1 98.56 9 ILE B CA 1
ATOM 1614 C C . ILE B 1 9 ? 0.099 -20.203 -0.202 1 98.56 9 ILE B C 1
ATOM 1616 O O . ILE B 1 9 ? -0.199 -21.406 -0.17 1 98.56 9 ILE B O 1
ATOM 1620 N N . ARG B 1 10 ? -0.122 -19.406 -1.246 1 98.44 10 ARG B N 1
ATOM 1621 C CA . ARG B 1 10 ? -0.897 -19.891 -2.387 1 98.44 10 ARG B CA 1
ATOM 1622 C C . ARG B 1 10 ? -0.178 -19.594 -3.699 1 98.44 10 ARG B C 1
ATOM 1624 O O . ARG B 1 10 ? 0.43 -18.531 -3.855 1 98.44 10 ARG B O 1
ATOM 1631 N N . LEU B 1 11 ? -0.226 -20.578 -4.543 1 98.06 11 LEU B N 1
ATOM 1632 C CA . LEU B 1 11 ? 0.333 -20.391 -5.879 1 98.06 11 LEU B CA 1
ATOM 1633 C C . LEU B 1 11 ? -0.762 -20.062 -6.887 1 98.06 11 LEU B C 1
ATOM 1635 O O . LEU B 1 11 ? -1.89 -20.547 -6.766 1 98.06 11 LEU B O 1
ATOM 1639 N N . ILE B 1 12 ? -0.43 -19.281 -7.879 1 98.38 12 ILE B N 1
ATOM 1640 C CA . ILE B 1 12 ? -1.33 -19.031 -9 1 98.38 12 ILE B CA 1
ATOM 1641 C C . ILE B 1 12 ? -0.549 -19.094 -10.312 1 98.38 12 ILE B C 1
ATOM 1643 O O . ILE B 1 12 ? 0.486 -18.438 -10.453 1 98.38 12 ILE B O 1
ATOM 1647 N N . VAL B 1 13 ? -0.969 -19.891 -11.242 1 97.75 13 VAL B N 1
ATOM 1648 C CA . VAL B 1 13 ? -0.213 -20.141 -12.469 1 97.75 13 VAL B CA 1
ATOM 1649 C C . VAL B 1 13 ? -1.155 -20.609 -13.57 1 97.75 13 VAL B C 1
ATOM 1651 O O . VAL B 1 13 ? -2.172 -21.25 -13.297 1 97.75 13 VAL B O 1
ATOM 1654 N N . ALA B 1 14 ? -0.884 -20.203 -14.75 1 97.88 14 ALA B N 1
ATOM 1655 C CA . ALA B 1 14 ? -1.471 -20.797 -15.945 1 97.88 14 ALA B CA 1
ATOM 1656 C C . ALA B 1 14 ? -0.449 -21.656 -16.688 1 97.88 14 ALA B C 1
ATOM 1658 O O . ALA B 1 14 ? 0.694 -21.25 -16.891 1 97.88 14 ALA B O 1
ATOM 1659 N N . VAL B 1 15 ? -0.857 -22.844 -17.047 1 97.25 15 VAL B N 1
ATOM 1660 C CA . VAL B 1 15 ? 0.071 -23.75 -17.719 1 97.25 15 VAL B CA 1
ATOM 1661 C C . VAL B 1 15 ? -0.556 -24.297 -19 1 97.25 15 VAL B C 1
ATOM 1663 O O . VAL B 1 15 ? -1.759 -24.562 -19.047 1 97.25 15 VAL B O 1
ATOM 1666 N N . CYS B 1 16 ? 0.256 -24.406 -20.016 1 97.81 16 CYS B N 1
ATOM 1667 C CA . CYS B 1 16 ? -0.204 -25.094 -21.219 1 97.81 16 CYS B CA 1
ATOM 1668 C C . CYS B 1 16 ? 0.162 -26.578 -21.172 1 97.81 16 CYS B C 1
ATOM 1670 O O . CYS B 1 16 ? 0.671 -27.062 -20.156 1 97.81 16 CYS B O 1
ATOM 1672 N N . ASN B 1 17 ? -0.185 -27.297 -22.25 1 96.5 17 ASN B N 1
ATOM 1673 C CA . ASN B 1 17 ? 0.182 -28.703 -22.312 1 96.5 17 ASN B CA 1
ATOM 1674 C C . ASN B 1 17 ? 1.672 -28.906 -22.047 1 96.5 17 ASN B C 1
ATOM 1676 O O . ASN B 1 17 ? 2.504 -28.156 -22.562 1 96.5 17 ASN B O 1
ATOM 1680 N N . GLY B 1 18 ? 1.99 -29.828 -21.219 1 94.5 18 GLY B N 1
ATOM 1681 C CA . GLY B 1 18 ? 3.379 -30.078 -20.875 1 94.5 18 GLY B CA 1
ATOM 1682 C C . GLY B 1 18 ? 3.865 -29.203 -19.734 1 94.5 18 GLY B C 1
ATOM 1683 O O . GLY B 1 18 ? 5.07 -29.109 -19.484 1 94.5 18 GLY B O 1
ATOM 1684 N N . ASN B 1 19 ? 3.053 -28.438 -19.109 1 96.19 19 ASN B N 1
ATOM 1685 C CA . ASN B 1 19 ? 3.309 -27.594 -17.953 1 96.19 19 ASN B CA 1
ATOM 1686 C C . ASN B 1 19 ? 4.145 -26.375 -18.328 1 96.19 19 ASN B C 1
ATOM 1688 O O . ASN B 1 19 ? 4.871 -25.828 -17.484 1 96.19 19 ASN B O 1
ATOM 1692 N N . GLY B 1 20 ? 4.039 -26.031 -19.594 1 97.19 20 GLY B N 1
ATOM 1693 C CA . GLY B 1 20 ? 4.719 -24.812 -20.031 1 97.19 20 GLY B CA 1
ATOM 1694 C C . GLY B 1 20 ? 4.078 -23.547 -19.484 1 97.19 20 GLY B C 1
ATOM 1695 O O . GLY B 1 20 ? 2.852 -23.453 -19.406 1 97.19 20 GLY B O 1
ATOM 1696 N N . ILE B 1 21 ? 4.887 -22.531 -19.062 1 96.81 21 ILE B N 1
ATOM 1697 C CA . ILE B 1 21 ? 4.348 -21.328 -18.453 1 96.81 21 ILE B CA 1
ATOM 1698 C C . ILE B 1 21 ? 4.797 -20.109 -19.25 1 96.81 21 ILE B C 1
ATOM 1700 O O . ILE B 1 21 ? 4.109 -19.078 -19.266 1 96.81 21 ILE B O 1
ATOM 1704 N N . ALA B 1 22 ? 5.992 -20.188 -19.922 1 97.06 22 ALA B N 1
ATOM 1705 C CA . ALA B 1 22 ? 6.523 -19 -20.594 1 97.06 22 ALA B CA 1
ATOM 1706 C C . ALA B 1 22 ? 7.484 -19.391 -21.719 1 97.06 22 ALA B C 1
ATOM 1708 O O . ALA B 1 22 ? 8.047 -20.5 -21.703 1 97.06 22 ALA B O 1
ATOM 1709 N N . LYS B 1 23 ? 7.578 -18.516 -22.656 1 96.88 23 LYS B N 1
ATOM 1710 C CA . LYS B 1 23 ? 8.57 -18.578 -23.734 1 96.88 23 LYS B CA 1
ATOM 1711 C C . LYS B 1 23 ? 9.305 -17.234 -23.875 1 96.88 23 LYS B C 1
ATOM 1713 O O . LYS B 1 23 ? 8.68 -16.203 -24.078 1 96.88 23 LYS B O 1
ATOM 1718 N N . ASP B 1 24 ? 10.609 -17.25 -23.766 1 94.62 24 ASP B N 1
ATOM 1719 C CA . ASP B 1 24 ? 11.438 -16.047 -23.891 1 94.62 24 ASP B CA 1
ATOM 1720 C C . ASP B 1 24 ? 10.938 -14.938 -22.969 1 94.62 24 ASP B C 1
ATOM 1722 O O . ASP B 1 24 ? 10.781 -13.797 -23.406 1 94.62 24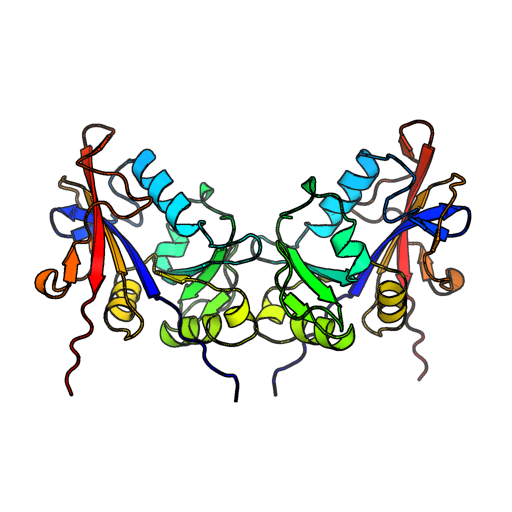 ASP B O 1
ATOM 1726 N N . GLY B 1 25 ? 10.5 -15.336 -21.812 1 91.5 25 GLY B N 1
ATOM 1727 C CA . GLY B 1 25 ? 10.141 -14.383 -20.781 1 91.5 25 GLY B CA 1
ATOM 1728 C C . GLY B 1 25 ? 8.711 -13.883 -20.906 1 91.5 25 GLY B C 1
ATOM 1729 O O . GLY B 1 25 ? 8.281 -13.023 -20.125 1 91.5 25 GLY B O 1
ATOM 1730 N N . GLN B 1 26 ? 7.996 -14.438 -21.828 1 92.81 26 GLN B N 1
ATOM 1731 C CA . GLN B 1 26 ? 6.637 -13.961 -22.047 1 92.81 26 GLN B CA 1
ATOM 1732 C C . GLN B 1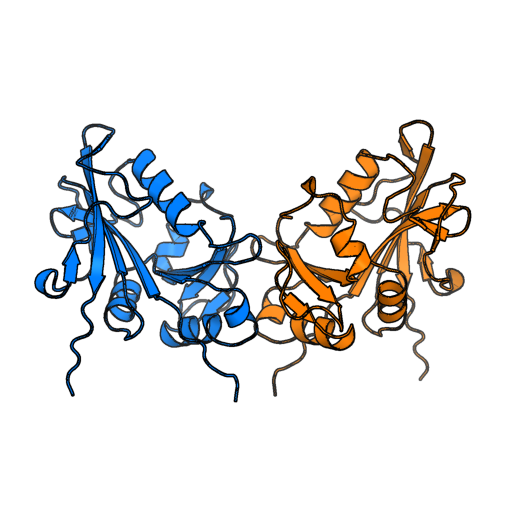 26 ? 5.637 -15.117 -22.031 1 92.81 26 GLN B C 1
ATOM 1734 O O . GLN B 1 26 ? 6.004 -16.266 -22.266 1 92.81 26 GLN B O 1
ATOM 1739 N N . LEU B 1 27 ? 4.402 -14.719 -21.734 1 93.06 27 LEU B N 1
ATOM 1740 C CA . LEU B 1 27 ? 3.336 -15.703 -21.875 1 93.06 27 LEU B CA 1
ATOM 1741 C C . LEU B 1 27 ? 3.113 -16.062 -23.344 1 93.06 27 LEU B C 1
ATOM 1743 O O . LEU B 1 27 ? 2.977 -15.172 -24.188 1 93.06 27 LEU B O 1
ATOM 1747 N N . PRO B 1 28 ? 3.07 -17.281 -23.656 1 95.75 28 PRO B N 1
ATOM 1748 C CA . PRO B 1 28 ? 2.961 -17.641 -25.078 1 95.75 28 PRO B CA 1
ATOM 1749 C C . PRO B 1 28 ? 1.524 -17.594 -25.594 1 95.75 28 PRO B C 1
ATOM 1751 O O . PRO B 1 28 ? 1.269 -17.906 -26.75 1 95.75 28 PRO B O 1
ATOM 1754 N N . TRP B 1 29 ? 0.575 -17.25 -24.797 1 96.88 29 TRP B N 1
ATOM 1755 C CA . TRP B 1 29 ? -0.83 -17.109 -25.172 1 96.88 29 TRP B CA 1
ATOM 1756 C C . TRP B 1 29 ? -1.348 -15.719 -24.844 1 96.88 29 TRP B C 1
ATOM 1758 O O . TRP B 1 29 ? -0.665 -14.938 -24.172 1 96.88 29 TRP B O 1
ATOM 1768 N N . ASN B 1 30 ? -2.469 -15.375 -25.453 1 95.75 30 ASN B N 1
ATOM 1769 C CA . ASN B 1 30 ? -3.186 -14.141 -25.156 1 95.75 30 ASN B CA 1
ATOM 1770 C C . ASN B 1 30 ? -4.609 -14.414 -24.688 1 95.75 30 ASN B C 1
ATOM 1772 O O . ASN B 1 30 ? -5.504 -14.648 -25.5 1 95.75 30 ASN B O 1
ATOM 1776 N N . LEU B 1 31 ? -4.785 -14.398 -23.375 1 97 31 LEU B N 1
ATOM 1777 C CA . LEU B 1 31 ? -6.062 -14.672 -22.734 1 97 31 LEU B CA 1
ATOM 1778 C C . LEU B 1 31 ? -6.434 -13.562 -21.766 1 97 31 LEU B C 1
ATOM 1780 O O . LEU B 1 31 ? -6.312 -13.734 -20.547 1 97 31 LEU B O 1
ATOM 1784 N N . PRO B 1 32 ? -6.953 -12.469 -22.312 1 96.12 32 PRO B N 1
ATOM 1785 C CA . PRO B 1 32 ? -7.227 -11.281 -21.5 1 96.12 32 PRO B CA 1
ATOM 1786 C C . PRO B 1 32 ? -8.172 -11.562 -20.328 1 96.12 32 PRO B C 1
ATOM 1788 O O . PRO B 1 32 ? -7.969 -11.047 -19.234 1 96.12 32 PRO B O 1
ATOM 1791 N N . SER B 1 33 ? -9.148 -12.359 -20.547 1 97.38 33 SER B N 1
ATOM 1792 C CA . SER B 1 33 ? -10.094 -12.648 -19.469 1 97.38 33 SER B CA 1
ATOM 1793 C C . SER B 1 33 ? -9.438 -13.469 -18.375 1 97.38 33 SER B C 1
ATOM 1795 O O . SER B 1 33 ? -9.695 -13.234 -17.188 1 97.38 33 SER B O 1
ATOM 1797 N N . GLU B 1 34 ? -8.648 -14.445 -18.719 1 97.38 34 GLU B N 1
ATOM 1798 C CA . GLU B 1 34 ? -7.891 -15.203 -17.734 1 97.38 34 GLU B CA 1
ATOM 1799 C C . GLU B 1 34 ? -6.961 -14.305 -16.938 1 97.38 34 GLU B C 1
ATOM 1801 O O . GLU B 1 34 ? -6.797 -14.484 -15.727 1 97.38 34 GLU B O 1
ATOM 1806 N N . PHE B 1 35 ? -6.398 -13.367 -17.609 1 96.44 35 PHE B 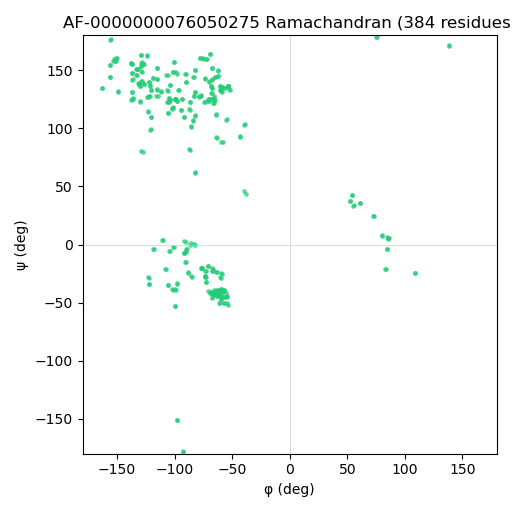N 1
ATOM 1807 C CA . PHE B 1 35 ? -5.496 -12.43 -16.953 1 96.44 35 PHE B CA 1
ATOM 1808 C C . PHE B 1 35 ? -6.254 -11.562 -15.945 1 96.44 35 PHE B C 1
ATOM 1810 O O . PHE B 1 35 ? -5.75 -11.266 -14.867 1 96.44 35 PHE B O 1
ATOM 1817 N N . GLN B 1 36 ? -7.477 -11.156 -16.344 1 96.5 36 GLN B N 1
ATOM 1818 C CA . GLN B 1 36 ? -8.297 -10.391 -15.406 1 96.5 36 GLN B CA 1
ATOM 1819 C C . GLN B 1 36 ? -8.641 -11.219 -14.164 1 96.5 36 GLN B C 1
ATOM 1821 O O . GLN B 1 36 ? -8.656 -10.688 -13.055 1 96.5 36 GLN B O 1
ATOM 1826 N N . PHE B 1 37 ? -8.945 -12.5 -14.359 1 98 37 PHE B N 1
ATOM 1827 C CA . PHE B 1 37 ? -9.156 -13.406 -13.242 1 98 37 PHE B CA 1
ATOM 1828 C C . PHE B 1 37 ? -7.934 -13.438 -12.328 1 98 37 PHE B C 1
ATOM 1830 O O . PHE B 1 37 ? -8.062 -13.359 -11.109 1 98 37 PHE B O 1
ATOM 1837 N N . PHE B 1 38 ? -6.805 -13.523 -12.945 1 97.75 38 PHE B N 1
ATOM 1838 C CA . PHE B 1 38 ? -5.527 -13.523 -12.242 1 97.75 38 PHE B CA 1
ATOM 1839 C C . PHE B 1 38 ? -5.375 -12.266 -11.391 1 97.75 38 PHE B C 1
ATOM 1841 O O . PHE B 1 38 ? -5.141 -12.359 -10.188 1 97.75 38 PHE B O 1
ATOM 1848 N N . LEU B 1 39 ? -5.578 -11.109 -11.906 1 97.56 39 LEU B N 1
ATOM 1849 C CA . LEU B 1 39 ? -5.43 -9.836 -11.219 1 97.56 39 LEU B CA 1
ATOM 1850 C C . LEU B 1 39 ? -6.449 -9.703 -10.094 1 97.56 39 LEU B C 1
ATOM 1852 O O . LEU B 1 39 ? -6.109 -9.281 -8.984 1 97.56 39 LEU B O 1
ATOM 1856 N N . LYS B 1 40 ? -7.637 -10.086 -10.391 1 98 40 LYS B N 1
ATOM 1857 C CA . LYS B 1 40 ? -8.703 -10 -9.398 1 98 40 LYS B CA 1
ATOM 1858 C C . LYS B 1 40 ? -8.398 -10.883 -8.188 1 98 40 LYS B C 1
ATOM 1860 O O . LYS B 1 40 ? -8.594 -10.469 -7.047 1 98 40 LYS B O 1
ATOM 1865 N N . THR B 1 41 ? -7.934 -12.062 -8.461 1 98.38 41 THR B N 1
ATOM 1866 C CA . THR B 1 41 ? -7.609 -13.016 -7.406 1 98.38 41 THR B CA 1
ATOM 1867 C C . THR B 1 41 ? -6.523 -12.461 -6.488 1 98.38 41 THR B C 1
ATOM 1869 O O . THR B 1 41 ? -6.652 -12.516 -5.266 1 98.38 41 THR B O 1
ATOM 1872 N N . LEU B 1 42 ? -5.566 -11.828 -7.102 1 98.38 42 LEU B N 1
ATOM 1873 C CA . LEU B 1 42 ? -4.406 -11.352 -6.355 1 98.38 42 LEU B CA 1
ATOM 1874 C C . LEU B 1 42 ? -4.777 -10.148 -5.488 1 98.38 42 LEU B C 1
ATOM 1876 O O . LEU B 1 42 ? -4.148 -9.914 -4.457 1 98.38 42 LEU B O 1
ATOM 1880 N N . THR B 1 43 ? -5.793 -9.344 -5.887 1 98.19 43 THR B N 1
ATOM 1881 C CA . THR B 1 43 ? -6.051 -8.062 -5.242 1 98.19 43 THR B CA 1
ATOM 1882 C C . THR B 1 43 ? -7.219 -8.18 -4.262 1 98.19 43 THR B C 1
ATOM 1884 O O . THR B 1 43 ? -7.562 -7.211 -3.584 1 98.19 43 THR B O 1
ATOM 1887 N N . THR B 1 44 ? -7.805 -9.359 -4.203 1 98.12 44 THR B N 1
ATOM 1888 C CA . THR B 1 44 ? -8.938 -9.555 -3.305 1 98.12 44 THR B CA 1
ATOM 1889 C C . THR B 1 44 ? -8.461 -9.742 -1.867 1 98.12 44 THR B C 1
ATOM 1891 O O . THR B 1 44 ? -7.582 -10.562 -1.6 1 98.12 44 THR B O 1
ATOM 1894 N N . VAL B 1 45 ? -9.031 -8.93 -0.959 1 97.88 45 VAL B N 1
ATOM 1895 C CA . VAL B 1 45 ? -8.758 -9.023 0.47 1 97.88 45 VAL B CA 1
ATOM 1896 C C . VAL B 1 45 ? -10.062 -9.086 1.25 1 97.88 45 VAL B C 1
ATOM 1898 O O . VAL B 1 45 ? -11.133 -8.812 0.701 1 97.88 45 VAL B O 1
ATOM 1901 N N . SER B 1 46 ? -10 -9.5 2.467 1 96.94 46 SER B N 1
ATOM 1902 C CA . SER B 1 46 ? -11.195 -9.727 3.268 1 96.94 46 SER B CA 1
ATOM 1903 C C . SER B 1 46 ? -11.844 -8.406 3.68 1 96.94 46 SER B C 1
ATOM 1905 O O . SER B 1 46 ? -13.055 -8.352 3.895 1 96.94 46 SER B O 1
ATOM 1907 N N . ARG B 1 47 ? -11.031 -7.363 3.877 1 95.75 47 ARG B N 1
ATOM 1908 C CA . ARG B 1 47 ? -11.523 -6.039 4.246 1 95.75 47 ARG B CA 1
ATOM 1909 C C . ARG B 1 47 ? -10.586 -4.945 3.738 1 95.75 47 ARG B C 1
ATOM 1911 O O . ARG B 1 47 ? -9.391 -5.18 3.555 1 95.75 47 ARG B O 1
ATOM 1918 N N . PRO B 1 48 ? -11.164 -3.691 3.604 1 95.19 48 PRO B N 1
ATOM 1919 C CA . PRO B 1 48 ? -10.297 -2.588 3.184 1 95.19 48 PRO B CA 1
ATOM 1920 C C . PRO B 1 48 ? -9.156 -2.326 4.168 1 95.19 48 PRO B C 1
ATOM 1922 O O . PRO B 1 48 ? -9.375 -2.322 5.383 1 95.19 48 PRO B O 1
ATOM 1925 N N . GLY B 1 49 ? -7.914 -2.186 3.637 1 95.06 49 GLY B N 1
ATOM 1926 C CA . GLY B 1 49 ? -6.758 -1.942 4.484 1 95.06 49 GLY B CA 1
ATOM 1927 C C . GLY B 1 49 ? -5.824 -3.133 4.574 1 95.06 49 GLY B C 1
ATOM 1928 O O . GLY B 1 49 ? -4.645 -2.982 4.902 1 95.06 49 GLY B O 1
ATOM 1929 N N . LYS B 1 50 ? -6.402 -4.324 4.332 1 98 50 LYS B N 1
ATOM 1930 C CA . LYS B 1 50 ? -5.555 -5.512 4.262 1 98 50 LYS B CA 1
ATOM 1931 C C . LYS B 1 50 ? -4.84 -5.598 2.916 1 98 50 LYS B C 1
ATOM 1933 O O . LYS B 1 50 ? -5.273 -4.992 1.937 1 98 50 LYS B O 1
ATOM 1938 N N . MET B 1 51 ? -3.787 -6.379 2.945 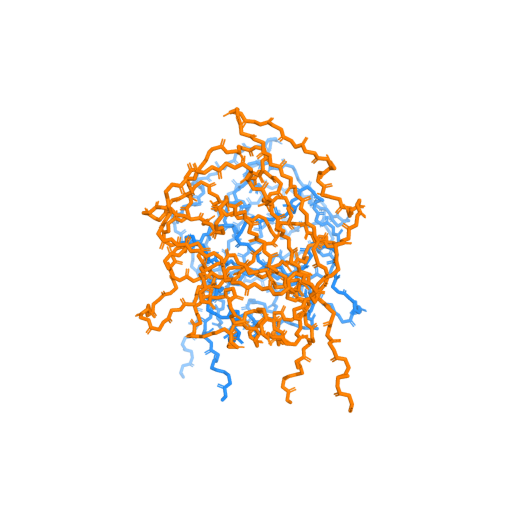1 98.38 51 MET B N 1
ATOM 1939 C CA . MET B 1 51 ? -2.984 -6.523 1.733 1 98.38 51 MET B CA 1
ATOM 1940 C C . MET B 1 51 ? -2.588 -7.98 1.516 1 98.38 51 MET B C 1
ATOM 1942 O O . MET B 1 51 ? -2.557 -8.766 2.463 1 98.38 51 MET B O 1
ATOM 1946 N N . ASN B 1 52 ? -2.328 -8.297 0.293 1 98.88 52 ASN B N 1
ATOM 1947 C CA . ASN B 1 52 ? -1.659 -9.539 -0.068 1 98.88 52 ASN B CA 1
ATOM 1948 C C . ASN B 1 52 ? -0.184 -9.312 -0.385 1 98.88 52 ASN B C 1
ATOM 1950 O O . ASN B 1 52 ? 0.206 -8.219 -0.795 1 98.88 52 ASN B O 1
ATOM 1954 N N . PHE B 1 53 ? 0.588 -10.281 -0.1 1 98.88 53 PHE B N 1
ATOM 1955 C CA . PHE B 1 53 ? 2.027 -10.227 -0.329 1 98.88 53 PHE B CA 1
ATOM 1956 C C . PHE B 1 53 ? 2.416 -11.086 -1.526 1 98.88 53 PHE B C 1
ATOM 1958 O O . PHE B 1 53 ? 2.256 -12.305 -1.499 1 98.88 53 PHE B O 1
ATOM 1965 N N . LEU B 1 54 ? 2.879 -10.484 -2.623 1 98.88 54 LEU B N 1
ATOM 1966 C CA . LEU B 1 54 ? 3.188 -11.203 -3.854 1 98.88 54 LEU B CA 1
ATOM 1967 C C . LEU B 1 54 ? 4.688 -11.461 -3.973 1 98.88 54 LEU B C 1
ATOM 1969 O O . LEU B 1 54 ? 5.488 -10.523 -3.938 1 98.88 54 LEU B O 1
ATOM 1973 N N . VAL B 1 55 ? 5.09 -12.688 -4.148 1 98.94 55 VAL B N 1
ATOM 1974 C CA . VAL B 1 55 ? 6.484 -13.109 -4.223 1 98.94 55 VAL B CA 1
ATOM 1975 C C . VAL B 1 55 ? 6.855 -13.406 -5.676 1 98.94 55 VAL B C 1
ATOM 1977 O O . VAL B 1 55 ? 6.234 -14.258 -6.316 1 98.94 55 VAL B O 1
ATOM 1980 N N . TRP B 1 56 ? 7.871 -12.734 -6.102 1 98.5 56 TRP B N 1
ATOM 1981 C CA . TRP B 1 56 ? 8.344 -12.844 -7.477 1 98.5 56 TRP B CA 1
ATOM 1982 C C . TRP B 1 56 ? 9.805 -13.297 -7.52 1 98.5 56 TRP B C 1
ATOM 1984 O O . TRP B 1 56 ? 10.641 -12.797 -6.766 1 98.5 56 TRP B O 1
ATOM 1994 N N . GLY B 1 57 ? 10.109 -14.234 -8.43 1 98.12 57 GLY B N 1
ATOM 1995 C CA . GLY B 1 57 ? 11.5 -14.359 -8.82 1 98.12 57 GLY B CA 1
ATOM 1996 C C . GLY B 1 57 ? 11.977 -13.203 -9.688 1 98.12 57 GLY B C 1
ATOM 1997 O O . GLY B 1 57 ? 11.18 -12.562 -10.367 1 98.12 57 GLY B O 1
ATOM 1998 N N . LYS B 1 58 ? 13.266 -12.984 -9.766 1 97.62 58 LYS B N 1
ATOM 1999 C CA . LYS B 1 58 ? 13.859 -11.852 -10.461 1 97.62 58 LYS B CA 1
ATOM 2000 C C . LYS B 1 58 ? 13.484 -11.852 -11.945 1 97.62 58 LYS B C 1
ATOM 2002 O O . LYS B 1 58 ? 13.055 -10.836 -12.484 1 97.62 58 LYS B O 1
ATOM 2007 N N . ARG B 1 59 ? 13.586 -12.953 -12.609 1 95.88 59 ARG B N 1
ATOM 2008 C CA . ARG B 1 59 ? 13.328 -13.031 -14.039 1 95.88 59 ARG B CA 1
ATOM 2009 C C . ARG B 1 59 ? 11.852 -12.812 -14.352 1 95.88 59 ARG B C 1
ATOM 2011 O O . ARG B 1 59 ? 11.508 -12.164 -15.344 1 95.88 59 ARG B O 1
ATOM 2018 N N . THR B 1 60 ? 10.984 -13.383 -13.539 1 96.25 60 THR B N 1
ATOM 2019 C CA . THR B 1 60 ? 9.555 -13.156 -13.695 1 96.25 60 THR B CA 1
ATOM 2020 C C . THR B 1 60 ? 9.211 -11.68 -13.516 1 96.25 60 THR B C 1
ATOM 2022 O O . THR B 1 60 ? 8.438 -11.117 -14.289 1 96.25 60 THR B O 1
ATOM 2025 N N . TRP B 1 61 ? 9.797 -11.016 -12.516 1 97 61 TRP B N 1
ATOM 2026 C CA . TRP B 1 61 ? 9.578 -9.594 -12.266 1 97 61 TRP B CA 1
ATOM 2027 C C . TRP B 1 61 ? 9.984 -8.758 -13.477 1 97 61 TRP B C 1
ATOM 2029 O O . TRP B 1 61 ? 9.258 -7.852 -13.883 1 97 61 TRP B O 1
ATOM 2039 N N . GLN B 1 62 ? 11.078 -9.117 -14.062 1 95.31 62 GLN B N 1
ATOM 2040 C CA . GLN B 1 62 ? 11.633 -8.336 -15.164 1 95.31 62 GLN B CA 1
ATOM 2041 C C . GLN B 1 62 ? 10.812 -8.516 -16.438 1 95.31 62 GLN B C 1
ATOM 2043 O O . GLN B 1 62 ? 10.805 -7.637 -17.297 1 95.31 62 GLN B O 1
ATOM 2048 N N . SER B 1 63 ? 10.07 -9.633 -16.531 1 93.38 63 SER B N 1
ATOM 2049 C CA . SER B 1 63 ? 9.398 -9.953 -17.781 1 93.38 63 SER B CA 1
ATOM 2050 C C . SER B 1 63 ? 7.906 -9.664 -17.703 1 93.38 63 SER B C 1
ATOM 2052 O O . SER B 1 63 ? 7.191 -9.766 -18.703 1 93.38 63 SER B O 1
ATOM 2054 N N . HIS B 1 64 ? 7.402 -9.289 -16.547 1 89.25 64 HIS B N 1
ATOM 2055 C CA . HIS B 1 64 ? 5.965 -9.078 -16.422 1 89.25 64 HIS B CA 1
ATOM 2056 C C . HIS B 1 64 ? 5.512 -7.871 -17.234 1 89.25 64 HIS B C 1
ATOM 2058 O O . HIS B 1 64 ? 6.293 -6.945 -17.484 1 89.25 64 HIS B O 1
ATOM 2064 N N . PRO B 1 65 ? 4.305 -7.918 -17.641 1 83.38 65 PRO B N 1
ATOM 2065 C CA . PRO B 1 65 ? 3.832 -6.758 -18.406 1 83.38 65 PRO B CA 1
ATOM 2066 C C . PRO B 1 65 ? 3.891 -5.461 -17.609 1 83.38 65 PRO B C 1
ATOM 2068 O O . PRO B 1 65 ? 3.455 -5.422 -16.453 1 83.38 65 PRO B O 1
ATOM 2071 N N . GLU B 1 66 ? 4.355 -4.352 -18.172 1 77.75 66 GLU B N 1
ATOM 2072 C CA . GLU B 1 66 ? 4.582 -3.066 -17.516 1 77.75 66 GLU B CA 1
ATOM 2073 C C . GLU B 1 66 ? 3.266 -2.43 -17.078 1 77.75 66 GLU B C 1
ATOM 2075 O O . GLU B 1 66 ? 3.242 -1.614 -16.156 1 77.75 66 GLU B O 1
ATOM 2080 N N . THR B 1 67 ? 2.229 -2.83 -17.672 1 81.31 67 THR B N 1
ATOM 2081 C CA . THR B 1 67 ? 0.941 -2.182 -17.438 1 81.31 67 THR B CA 1
ATOM 2082 C C . THR B 1 67 ? 0.238 -2.775 -16.234 1 81.31 67 THR B C 1
ATOM 2084 O O . THR B 1 67 ? -0.807 -2.277 -15.805 1 81.31 67 THR B O 1
ATOM 2087 N N . THR B 1 68 ? 0.846 -3.67 -15.633 1 88.62 68 THR B N 1
ATOM 2088 C CA . THR B 1 68 ? 0.189 -4.43 -14.57 1 88.62 68 THR B CA 1
ATOM 2089 C C . THR B 1 68 ? 0.31 -3.705 -13.234 1 88.62 68 THR B C 1
ATOM 2091 O O . THR B 1 68 ? -0.594 -3.777 -12.398 1 88.62 68 THR B O 1
ATOM 2094 N N . LEU B 1 69 ? 1.345 -2.939 -13.141 1 91.5 69 LEU B N 1
ATOM 2095 C CA . LEU B 1 69 ? 1.609 -2.305 -11.852 1 91.5 69 LEU B CA 1
ATOM 2096 C C . LEU B 1 69 ? 1.29 -0.814 -11.906 1 91.5 69 LEU B C 1
ATOM 2098 O O . LEU B 1 69 ? 1.44 -0.181 -12.953 1 91.5 69 LEU B O 1
ATOM 2102 N N . PRO B 1 70 ? 0.815 -0.318 -10.758 1 93.38 70 PRO B N 1
ATOM 2103 C CA . PRO B 1 70 ? 0.628 -0.896 -9.43 1 93.38 70 PRO B CA 1
ATOM 2104 C C . PRO B 1 70 ? -0.66 -1.707 -9.312 1 93.38 70 PRO B C 1
ATOM 2106 O O . PRO B 1 70 ? -1.628 -1.441 -10.031 1 93.38 70 PRO B O 1
ATOM 2109 N N . LEU B 1 71 ? -0.626 -2.709 -8.453 1 96.19 71 LEU B N 1
ATOM 2110 C CA . LEU B 1 71 ? -1.806 -3.502 -8.125 1 96.19 71 LEU B CA 1
ATOM 2111 C C . LEU B 1 71 ? -2.359 -3.107 -6.758 1 96.19 71 LEU B C 1
ATOM 2113 O O . LEU B 1 71 ? -1.602 -2.943 -5.801 1 96.19 71 LEU B O 1
ATOM 2117 N N . ALA B 1 72 ? -3.674 -3.006 -6.75 1 95.81 72 ALA B N 1
ATOM 2118 C CA . ALA B 1 72 ? -4.32 -2.625 -5.5 1 95.81 72 ALA B CA 1
ATOM 2119 C C . ALA B 1 72 ? -4.117 -3.693 -4.43 1 95.81 72 ALA B C 1
ATOM 2121 O O . ALA B 1 72 ? -4.082 -4.887 -4.734 1 95.81 72 ALA B O 1
ATOM 2122 N N . ASN B 1 73 ? -3.967 -3.293 -3.195 1 97.81 73 ASN B N 1
ATOM 2123 C CA . ASN B 1 73 ? -3.982 -4.164 -2.025 1 97.81 73 ASN B CA 1
ATOM 2124 C C . ASN B 1 73 ? -2.863 -5.199 -2.084 1 97.81 73 ASN B C 1
ATOM 2126 O O . ASN B 1 73 ? -3.062 -6.359 -1.712 1 97.81 73 ASN B O 1
ATOM 2130 N N . THR B 1 74 ? -1.745 -4.766 -2.627 1 98.31 74 THR B N 1
ATOM 2131 C CA . THR B 1 74 ? -0.648 -5.723 -2.711 1 98.31 74 THR B CA 1
ATOM 2132 C C . THR B 1 74 ? 0.673 -5.07 -2.316 1 98.31 74 THR B C 1
ATOM 2134 O O . THR B 1 74 ? 0.854 -3.863 -2.496 1 98.31 74 THR B O 1
ATOM 2137 N N . LEU B 1 75 ? 1.512 -5.781 -1.757 1 98.31 75 LEU B N 1
ATOM 2138 C CA . LEU B 1 75 ? 2.941 -5.516 -1.629 1 98.31 75 LEU B CA 1
ATOM 2139 C C . LEU B 1 75 ? 3.756 -6.562 -2.385 1 98.31 75 LEU B C 1
ATOM 2141 O O . LEU B 1 75 ? 3.408 -7.746 -2.385 1 98.31 75 LEU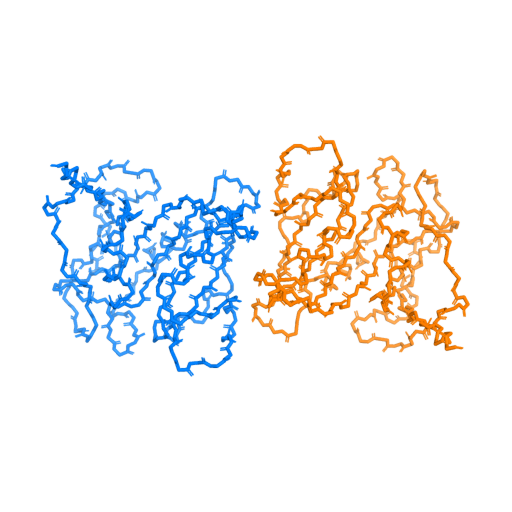 B O 1
ATOM 2145 N N . HIS B 1 76 ? 4.82 -6.133 -3 1 98.5 76 HIS B N 1
ATOM 2146 C CA . HIS B 1 76 ? 5.625 -7.008 -3.846 1 98.5 76 HIS B CA 1
ATOM 2147 C C . HIS B 1 76 ? 7.023 -7.199 -3.268 1 98.5 76 HIS B C 1
ATOM 2149 O O . HIS B 1 76 ? 7.68 -6.227 -2.893 1 98.5 76 HIS B O 1
ATOM 2155 N N . VAL B 1 77 ? 7.48 -8.43 -3.229 1 98.75 77 VAL B N 1
ATOM 2156 C CA . VAL B 1 77 ? 8.867 -8.734 -2.9 1 98.75 77 VAL B CA 1
ATOM 2157 C C . VAL B 1 77 ? 9.523 -9.484 -4.059 1 98.75 77 VAL B C 1
ATOM 2159 O O . VAL B 1 77 ? 8.922 -10.406 -4.625 1 98.75 77 VAL B O 1
ATOM 2162 N N . VAL B 1 78 ? 10.703 -9.07 -4.438 1 98.69 78 VAL B N 1
ATOM 2163 C CA . VAL B 1 78 ? 11.469 -9.742 -5.48 1 98.69 78 VAL B CA 1
ATOM 2164 C C . VAL B 1 78 ? 12.602 -10.555 -4.852 1 98.69 78 VAL B C 1
ATOM 2166 O O . VAL B 1 78 ? 13.367 -10.031 -4.039 1 98.69 78 VAL B O 1
ATOM 2169 N N . LEU B 1 79 ? 12.664 -11.828 -5.184 1 98.81 79 LEU B N 1
ATOM 2170 C CA . LEU B 1 79 ? 13.75 -12.688 -4.727 1 98.81 79 LEU B CA 1
ATOM 2171 C C . LEU B 1 79 ? 14.938 -12.609 -5.676 1 98.81 79 LEU B C 1
ATOM 2173 O O . LEU B 1 79 ? 14.805 -12.867 -6.875 1 98.81 79 LEU B O 1
ATOM 2177 N N . SER B 1 80 ? 16.047 -12.258 -5.18 1 98.5 80 SER B N 1
ATOM 2178 C CA . SER B 1 80 ? 17.266 -12.195 -5.98 1 98.5 80 SER B CA 1
ATOM 2179 C C . SER B 1 80 ? 18.5 -12.148 -5.094 1 98.5 80 SER B C 1
ATOM 2181 O O . SER B 1 80 ? 18.516 -11.469 -4.07 1 98.5 80 SER B O 1
ATOM 2183 N N . THR B 1 81 ? 19.484 -12.922 -5.43 1 97.06 81 THR B N 1
ATOM 2184 C CA . THR B 1 81 ? 20.766 -12.836 -4.758 1 97.06 81 THR B CA 1
ATOM 2185 C C . THR B 1 81 ? 21.688 -11.844 -5.469 1 97.06 81 THR B C 1
ATOM 2187 O O . THR B 1 81 ? 22.766 -11.516 -4.965 1 97.06 81 THR B O 1
ATOM 2190 N N . GLU B 1 82 ? 21.281 -11.328 -6.609 1 96.88 82 GLU B N 1
ATOM 2191 C CA . GLU B 1 82 ? 22.125 -10.484 -7.453 1 96.88 82 GLU B CA 1
ATOM 2192 C C . GLU B 1 82 ? 21.766 -9.008 -7.285 1 96.88 82 GLU B C 1
ATOM 2194 O O . GLU B 1 82 ? 22.641 -8.148 -7.242 1 96.88 82 GLU B O 1
ATOM 2199 N N . LEU B 1 83 ? 20.547 -8.727 -7.168 1 96.75 83 LEU B N 1
ATOM 2200 C CA . LEU B 1 83 ? 20.109 -7.344 -7.062 1 96.75 83 LEU B CA 1
ATOM 2201 C C . LEU B 1 83 ? 20.562 -6.723 -5.746 1 96.75 83 LEU B C 1
ATOM 2203 O O . LEU B 1 83 ? 20.5 -7.371 -4.695 1 96.75 83 LEU B O 1
ATOM 2207 N N . LYS B 1 84 ? 20.922 -5.484 -5.816 1 95 84 LYS B N 1
ATOM 2208 C CA . LYS B 1 84 ? 21.406 -4.789 -4.625 1 95 84 LYS B CA 1
ATOM 2209 C C . LYS B 1 84 ? 20.391 -3.771 -4.133 1 95 84 LYS B C 1
ATOM 2211 O O . LYS B 1 84 ? 20.469 -3.309 -2.994 1 95 84 LYS B O 1
ATOM 2216 N N . THR B 1 85 ? 19.531 -3.41 -5.074 1 95.44 85 THR B N 1
ATOM 2217 C CA . THR B 1 85 ? 18.5 -2.438 -4.73 1 95.44 85 THR B CA 1
ATOM 2218 C C . THR B 1 85 ? 17.125 -2.941 -5.145 1 95.44 85 THR B C 1
ATOM 2220 O O . THR B 1 85 ? 17 -3.768 -6.051 1 95.44 85 THR B O 1
ATOM 2223 N N . VAL B 1 86 ? 16.141 -2.471 -4.465 1 96.94 86 VAL B N 1
ATOM 2224 C CA . VAL B 1 86 ? 14.766 -2.82 -4.793 1 96.94 86 VAL B CA 1
ATOM 2225 C C . VAL B 1 86 ? 14.406 -2.266 -6.168 1 96.94 86 VAL B C 1
ATOM 2227 O O . VAL B 1 86 ? 14.578 -1.072 -6.43 1 96.94 86 VAL B O 1
ATOM 2230 N N . PRO B 1 87 ? 13.953 -3.072 -7.113 1 96.06 87 PRO B N 1
ATOM 2231 C CA . PRO B 1 87 ? 13.578 -2.529 -8.422 1 96.06 87 PRO B CA 1
ATOM 2232 C C . PRO B 1 87 ? 12.312 -1.673 -8.367 1 96.06 87 PRO B C 1
ATOM 2234 O O . PRO B 1 87 ? 11.539 -1.77 -7.414 1 96.06 87 PRO B O 1
ATOM 2237 N N . ASP B 1 88 ? 12.102 -0.889 -9.43 1 94.62 88 ASP B N 1
ATOM 2238 C CA . ASP B 1 88 ? 10.945 -0.001 -9.492 1 94.62 88 ASP B CA 1
ATOM 2239 C C . ASP B 1 88 ? 9.641 -0.787 -9.367 1 94.62 88 ASP B C 1
ATOM 2241 O O . ASP B 1 88 ? 9.5 -1.867 -9.938 1 94.62 88 ASP B O 1
ATOM 2245 N N . HIS B 1 89 ? 8.711 -0.273 -8.547 1 96.06 89 HIS B N 1
ATOM 2246 C CA . HIS B 1 89 ? 7.367 -0.776 -8.305 1 96.06 89 HIS B CA 1
ATOM 2247 C C . HIS B 1 89 ? 7.371 -1.895 -7.27 1 96.06 89 HIS B C 1
ATOM 2249 O O . HIS B 1 89 ? 6.328 -2.225 -6.703 1 96.06 89 HIS B O 1
ATOM 2255 N N . ALA B 1 90 ? 8.555 -2.545 -7.074 1 97.5 90 ALA B N 1
ATOM 2256 C CA . ALA B 1 90 ? 8.625 -3.49 -5.961 1 97.5 90 ALA B CA 1
ATOM 2257 C C . ALA B 1 90 ? 8.727 -2.762 -4.625 1 97.5 90 ALA B C 1
ATOM 2259 O O . ALA B 1 90 ? 9.109 -1.591 -4.578 1 97.5 90 ALA B O 1
ATOM 2260 N N . HIS B 1 91 ? 8.398 -3.461 -3.6 1 98.12 91 HIS B N 1
ATOM 2261 C CA . HIS B 1 91 ? 8.445 -2.875 -2.266 1 98.12 91 HIS B CA 1
ATOM 2262 C C . HIS B 1 91 ? 9.633 -3.404 -1.473 1 98.12 91 HIS B C 1
ATOM 2264 O O . HIS B 1 91 ? 10.234 -2.672 -0.684 1 98.12 91 HIS B O 1
ATOM 2270 N N . PHE B 1 92 ? 9.938 -4.656 -1.721 1 98.31 92 PHE B N 1
ATOM 2271 C CA . PHE B 1 92 ? 10.992 -5.301 -0.952 1 98.31 92 PHE B CA 1
ATOM 2272 C C . PHE B 1 92 ? 11.875 -6.152 -1.854 1 98.31 92 PHE B C 1
ATOM 2274 O O . PHE B 1 92 ? 11.469 -6.531 -2.955 1 98.31 92 PHE B O 1
ATOM 2281 N N . LEU B 1 93 ? 13.055 -6.367 -1.401 1 98.31 93 LEU B N 1
ATOM 2282 C CA . LEU B 1 93 ? 14.031 -7.297 -1.965 1 98.31 93 LEU B CA 1
ATOM 2283 C C . LEU B 1 93 ? 14.453 -8.336 -0.93 1 98.31 93 LEU B C 1
ATOM 2285 O O . LEU B 1 93 ? 14.734 -7.988 0.222 1 98.31 93 LEU B O 1
ATOM 2289 N N . SER B 1 94 ? 14.367 -9.57 -1.269 1 98.12 94 SER B N 1
ATOM 2290 C CA . SER B 1 94 ? 14.781 -10.641 -0.375 1 98.12 94 SER B CA 1
ATOM 2291 C C . SER B 1 94 ? 15.766 -11.586 -1.065 1 98.12 94 SER B C 1
ATOM 2293 O O . SER B 1 94 ? 15.703 -11.773 -2.281 1 98.12 94 SER B O 1
ATOM 2295 N N . GLN B 1 95 ? 16.547 -12.242 -0.31 1 97.38 95 GLN B N 1
ATOM 2296 C CA . GLN B 1 95 ? 17.594 -13.086 -0.879 1 97.38 95 GLN B CA 1
ATOM 2297 C C . GLN B 1 95 ? 17.078 -14.492 -1.149 1 97.38 95 GLN B C 1
ATOM 2299 O O . GLN B 1 95 ? 17.688 -15.242 -1.919 1 97.38 95 GLN B O 1
ATOM 2304 N N . ASP B 1 96 ? 15.992 -14.867 -0.391 1 98.12 96 ASP B N 1
ATOM 2305 C CA . ASP B 1 96 ? 15.461 -16.219 -0.593 1 98.12 96 ASP B CA 1
ATOM 2306 C C . ASP B 1 96 ? 13.992 -16.281 -0.18 1 98.12 96 ASP B C 1
ATOM 2308 O O . ASP B 1 96 ? 13.438 -15.328 0.363 1 98.12 96 ASP B O 1
ATOM 2312 N N . PHE B 1 97 ? 13.445 -17.453 -0.416 1 98.69 97 PHE B N 1
ATOM 2313 C CA . PHE B 1 97 ? 12.016 -17.672 -0.219 1 98.69 97 PHE B CA 1
ATOM 2314 C C . PHE B 1 97 ? 11.656 -17.594 1.259 1 98.69 97 PHE B C 1
ATOM 2316 O O . PHE B 1 97 ? 10.695 -16.906 1.632 1 98.69 97 PHE B O 1
ATOM 2323 N N . GLU B 1 98 ? 12.375 -18.188 2.102 1 98.31 98 GLU B N 1
ATOM 2324 C CA . GLU B 1 98 ? 12.078 -18.219 3.531 1 98.31 98 GLU B CA 1
ATOM 2325 C C . GLU B 1 98 ? 12.148 -16.828 4.148 1 98.31 98 GLU B C 1
ATOM 2327 O O . GLU B 1 98 ? 11.328 -16.484 5.004 1 98.31 98 GLU B O 1
ATOM 2332 N N . SER B 1 99 ? 13.141 -16.062 3.703 1 97.94 99 SER B N 1
ATOM 2333 C CA . SER B 1 99 ? 13.25 -14.688 4.191 1 97.94 99 SER B CA 1
ATOM 2334 C C . SER B 1 99 ? 12.023 -13.867 3.809 1 97.94 99 SER B C 1
ATOM 2336 O O . SER B 1 99 ? 11.555 -13.039 4.594 1 97.94 99 SER B O 1
ATOM 2338 N N . ALA B 1 100 ? 11.539 -14.078 2.623 1 98.62 100 ALA B N 1
ATOM 2339 C CA . ALA B 1 100 ? 10.336 -13.375 2.176 1 98.62 100 ALA B CA 1
ATOM 2340 C C . ALA B 1 100 ? 9.125 -13.781 3.01 1 98.62 100 ALA B C 1
ATOM 2342 O O . ALA B 1 100 ? 8.312 -12.93 3.395 1 98.62 100 ALA B O 1
ATOM 2343 N N . VAL B 1 101 ? 8.992 -15.07 3.299 1 98.75 101 VAL B N 1
ATOM 2344 C CA . VAL B 1 101 ? 7.891 -15.57 4.113 1 98.75 101 VAL B CA 1
ATOM 2345 C C . VAL B 1 101 ? 7.977 -14.977 5.516 1 98.75 101 VAL B C 1
ATOM 2347 O O . VAL B 1 101 ? 6.969 -14.539 6.078 1 98.75 101 VAL B O 1
ATOM 2350 N N . ARG B 1 102 ? 9.164 -14.914 6.051 1 97.75 102 ARG B N 1
ATOM 2351 C CA . ARG B 1 102 ? 9.367 -14.336 7.375 1 97.75 102 ARG B CA 1
ATOM 2352 C C . ARG B 1 102 ? 8.992 -12.852 7.383 1 97.75 102 ARG B C 1
ATOM 2354 O O . ARG B 1 102 ? 8.336 -12.383 8.312 1 97.75 102 ARG B O 1
ATOM 2361 N N . LEU B 1 103 ? 9.438 -12.219 6.379 1 97.62 103 LEU B N 1
ATOM 2362 C CA . LEU B 1 103 ? 9.133 -10.797 6.238 1 97.62 103 LEU B CA 1
ATOM 2363 C C . LEU B 1 103 ? 7.625 -10.555 6.305 1 97.62 103 LEU B C 1
ATOM 2365 O O . LEU B 1 103 ? 7.164 -9.68 7.035 1 97.62 103 LEU B O 1
ATOM 2369 N N . ALA B 1 104 ? 6.859 -11.344 5.625 1 98.25 104 ALA B N 1
ATOM 2370 C CA . ALA B 1 104 ? 5.41 -11.188 5.52 1 98.25 104 ALA B CA 1
ATOM 2371 C C . ALA B 1 104 ? 4.711 -11.648 6.793 1 98.25 104 ALA B C 1
ATOM 2373 O O . ALA B 1 104 ? 3.562 -11.281 7.051 1 98.25 104 ALA B O 1
ATOM 2374 N N . SER B 1 105 ? 5.367 -12.469 7.602 1 98.31 105 SER B N 1
ATOM 2375 C CA . SER B 1 105 ? 4.688 -13.156 8.695 1 98.31 105 SER B CA 1
ATOM 2376 C C . SER B 1 105 ? 5.121 -12.617 10.047 1 98.31 105 SER B C 1
ATOM 2378 O O . SER B 1 105 ? 4.695 -13.117 11.094 1 98.31 105 SER B O 1
ATOM 2380 N N . GLN B 1 106 ? 5.953 -11.586 10.023 1 97 106 GLN B N 1
ATOM 2381 C CA . GLN B 1 106 ? 6.348 -10.93 11.266 1 97 106 GLN B CA 1
ATOM 2382 C C . GLN B 1 106 ? 5.844 -9.484 11.312 1 97 106 GLN B C 1
ATOM 2384 O O . GLN B 1 106 ? 5.754 -8.82 10.281 1 97 106 GLN B O 1
ATOM 2389 N N . PRO B 1 107 ? 5.633 -9.016 12.5 1 94.88 107 PRO B N 1
ATOM 2390 C CA . PRO B 1 107 ? 5.266 -7.605 12.594 1 94.88 107 PRO B CA 1
ATOM 2391 C C . PRO B 1 107 ? 6.359 -6.676 12.078 1 94.88 107 PRO B C 1
ATOM 2393 O O . PRO B 1 107 ? 7.547 -7 12.164 1 94.88 107 PRO B O 1
ATOM 2396 N N . PRO B 1 108 ? 6 -5.609 11.484 1 95.94 108 PRO B N 1
ATOM 2397 C CA . PRO B 1 108 ? 4.629 -5.098 11.445 1 95.94 108 PRO B CA 1
ATOM 2398 C C . PRO B 1 108 ? 3.844 -5.598 10.234 1 95.94 108 PRO B C 1
ATOM 2400 O O . PRO B 1 108 ? 2.623 -5.438 10.18 1 95.94 108 PRO B O 1
ATOM 2403 N N . LEU B 1 109 ? 4.441 -6.301 9.266 1 97.31 109 LEU B N 1
ATOM 2404 C CA . LEU B 1 109 ? 3.762 -6.664 8.023 1 97.31 109 LEU B CA 1
ATOM 2405 C C . LEU B 1 109 ? 2.75 -7.777 8.266 1 97.31 109 LEU B C 1
ATOM 2407 O O . LEU B 1 109 ? 1.718 -7.84 7.594 1 97.31 109 LEU B O 1
ATOM 2411 N N . ALA B 1 110 ? 3.004 -8.57 9.258 1 97.19 110 ALA B N 1
ATOM 2412 C CA . ALA B 1 110 ? 2.119 -9.695 9.555 1 97.19 110 ALA B CA 1
ATOM 2413 C C . ALA B 1 110 ? 0.705 -9.211 9.859 1 97.19 110 ALA B C 1
ATOM 2415 O O . ALA B 1 110 ? -0.271 -9.914 9.578 1 97.19 110 ALA B O 1
ATOM 2416 N N . ASP B 1 111 ? 0.616 -8.039 10.359 1 92.81 111 ASP B N 1
ATOM 2417 C CA . ASP B 1 111 ? -0.685 -7.504 10.75 1 92.81 111 ASP B CA 1
ATOM 2418 C C . ASP B 1 111 ? -1.488 -7.066 9.531 1 92.81 111 ASP B C 1
ATOM 2420 O O . ASP B 1 111 ? -2.717 -6.98 9.586 1 92.81 111 ASP B O 1
ATOM 2424 N N . LEU B 1 112 ? -0.824 -6.844 8.469 1 95.25 112 LEU B N 1
ATOM 2425 C CA . LEU B 1 112 ? -1.406 -6.316 7.242 1 95.25 112 LEU B CA 1
ATOM 2426 C C . LEU B 1 112 ? -1.683 -7.434 6.246 1 95.25 112 LEU B C 1
ATOM 2428 O O . LEU B 1 112 ? -2.725 -7.441 5.586 1 95.25 112 LEU B O 1
ATOM 2432 N N . ILE B 1 113 ? -0.808 -8.352 6.176 1 98.25 113 ILE B N 1
ATOM 2433 C CA . ILE B 1 113 ? -0.757 -9.32 5.082 1 98.25 113 ILE B CA 1
ATOM 2434 C C . ILE B 1 113 ? -1.756 -10.445 5.344 1 98.25 113 ILE B C 1
ATOM 2436 O O . ILE B 1 113 ? -1.779 -11.023 6.434 1 98.25 113 ILE B O 1
ATOM 2440 N N . GLU B 1 114 ? -2.527 -10.766 4.387 1 98.31 114 GLU B N 1
ATOM 2441 C CA . GLU B 1 114 ? -3.502 -11.844 4.504 1 98.31 114 GLU B CA 1
ATOM 2442 C C . GLU B 1 114 ? -2.984 -13.125 3.855 1 98.31 114 GLU B C 1
ATOM 2444 O O . GLU B 1 114 ? -2.994 -14.188 4.477 1 98.31 114 GLU B O 1
ATOM 2449 N N . THR B 1 115 ? -2.58 -12.992 2.635 1 98.81 115 THR B N 1
ATOM 2450 C CA . THR B 1 115 ? -2.139 -14.141 1.853 1 98.81 115 THR B CA 1
ATOM 2451 C C . THR B 1 115 ? -0.791 -13.859 1.194 1 98.81 115 THR B C 1
ATOM 2453 O O . THR B 1 115 ? -0.548 -12.75 0.71 1 98.81 115 THR B O 1
ATOM 2456 N N . ILE B 1 116 ? 0.088 -14.812 1.243 1 98.94 116 ILE B N 1
ATOM 2457 C CA . ILE B 1 116 ? 1.316 -14.789 0.456 1 98.94 116 ILE B CA 1
ATOM 2458 C C . ILE B 1 116 ? 1.086 -15.5 -0.878 1 98.94 116 ILE B C 1
ATOM 2460 O O . ILE B 1 116 ? 0.895 -16.719 -0.919 1 98.94 116 ILE B O 1
ATOM 2464 N N . TRP B 1 117 ? 1.065 -14.766 -1.94 1 98.94 117 TRP B N 1
ATOM 2465 C CA . TRP B 1 117 ? 0.847 -15.297 -3.281 1 98.94 117 TRP B CA 1
ATOM 2466 C C . TRP B 1 117 ? 2.174 -15.523 -4 1 98.94 117 TRP B C 1
ATOM 2468 O O . TRP B 1 117 ? 3.035 -14.641 -4.02 1 98.94 117 TRP B O 1
ATOM 2478 N N . ILE B 1 118 ? 2.311 -16.656 -4.59 1 98.88 118 ILE B N 1
ATOM 2479 C CA . ILE B 1 118 ? 3.508 -17.016 -5.348 1 98.88 118 ILE B CA 1
ATOM 2480 C C . ILE B 1 118 ? 3.234 -16.875 -6.844 1 98.88 118 ILE B C 1
ATOM 2482 O O . ILE B 1 118 ? 2.385 -17.562 -7.395 1 98.88 118 ILE B O 1
ATOM 2486 N N . ILE B 1 119 ? 3.959 -16 -7.477 1 98.06 119 ILE B N 1
ATOM 2487 C CA . ILE B 1 119 ? 3.686 -15.648 -8.859 1 98.06 119 ILE B CA 1
ATOM 2488 C C . ILE B 1 119 ? 4.605 -16.438 -9.789 1 98.06 119 ILE B C 1
ATOM 2490 O O . ILE B 1 119 ? 4.23 -16.766 -10.922 1 98.06 119 ILE B O 1
ATOM 2494 N N . GLY B 1 120 ? 5.789 -16.719 -9.359 1 96.19 120 GLY B N 1
ATOM 2495 C CA . GLY B 1 120 ? 6.781 -17.422 -10.148 1 96.19 120 GLY B CA 1
ATOM 2496 C C . GLY B 1 120 ? 8.18 -16.844 -10.023 1 96.19 120 GLY B C 1
ATOM 2497 O O . GLY B 1 120 ? 8.406 -15.938 -9.219 1 96.19 120 GLY B O 1
ATOM 2498 N N . GLY B 1 121 ? 9.273 -17.469 -10.547 1 95.38 121 GLY B N 1
ATOM 2499 C CA . GLY B 1 121 ? 9.273 -18.484 -11.578 1 95.38 121 GLY B CA 1
ATOM 2500 C C . GLY B 1 121 ? 9.359 -19.906 -11.023 1 95.38 121 GLY B C 1
ATOM 2501 O O . GLY B 1 121 ? 8.898 -20.156 -9.906 1 95.38 121 GLY B O 1
ATOM 2502 N N . THR B 1 122 ? 9.914 -20.766 -11.75 1 96.88 122 THR B N 1
ATOM 2503 C CA . THR B 1 122 ? 9.922 -22.203 -11.477 1 96.88 122 THR B CA 1
ATOM 2504 C C . THR B 1 122 ? 10.469 -22.484 -10.078 1 96.88 122 THR B C 1
ATOM 2506 O O . THR B 1 122 ? 9.836 -23.172 -9.281 1 96.88 122 THR B O 1
ATOM 2509 N N . GLN B 1 123 ? 11.586 -21.922 -9.781 1 96.38 123 GLN B N 1
ATOM 2510 C CA . GLN B 1 123 ? 12.211 -22.188 -8.492 1 96.38 123 GLN B CA 1
ATOM 2511 C C . GLN B 1 123 ? 11.344 -21.656 -7.348 1 96.38 123 GLN B C 1
ATOM 2513 O O . GLN B 1 123 ? 11.25 -22.297 -6.297 1 96.38 123 GLN B O 1
ATOM 2518 N N . VAL B 1 124 ? 10.766 -20.531 -7.469 1 98.25 124 VAL B N 1
ATOM 2519 C CA . VAL B 1 124 ? 9.914 -19.953 -6.43 1 98.25 124 VAL B CA 1
ATOM 2520 C C . VAL B 1 124 ? 8.695 -20.859 -6.207 1 98.25 124 VAL B C 1
ATOM 2522 O O . VAL B 1 124 ? 8.297 -21.094 -5.066 1 98.25 124 VAL B O 1
ATOM 2525 N N . PHE B 1 125 ? 8.141 -21.375 -7.309 1 97.75 125 PHE B N 1
ATOM 2526 C CA . PHE B 1 125 ? 7.039 -22.312 -7.207 1 97.75 125 PHE B CA 1
ATOM 2527 C C . PHE B 1 125 ? 7.461 -23.562 -6.43 1 97.75 125 PHE B C 1
ATOM 2529 O O . PHE B 1 125 ? 6.73 -24.016 -5.547 1 97.75 125 PHE B O 1
ATOM 2536 N N . GLU B 1 126 ? 8.586 -24.031 -6.742 1 96.19 126 GLU B N 1
ATOM 2537 C CA . GLU B 1 126 ? 9.086 -25.234 -6.082 1 96.19 126 GLU B CA 1
ATOM 2538 C C . GLU B 1 126 ? 9.219 -25.016 -4.574 1 96.19 126 GLU B C 1
ATOM 2540 O O . GLU B 1 126 ? 8.781 -25.859 -3.785 1 96.19 126 GLU B O 1
ATOM 2545 N N . ASP B 1 127 ? 9.867 -23.953 -4.223 1 96.94 127 ASP B N 1
ATOM 2546 C CA . ASP B 1 127 ? 10.047 -23.641 -2.809 1 96.94 127 ASP B CA 1
ATOM 2547 C C . ASP B 1 127 ? 8.703 -23.547 -2.09 1 96.94 127 ASP B C 1
ATOM 2549 O O . ASP B 1 127 ? 8.555 -24.062 -0.979 1 96.94 127 ASP B O 1
ATOM 2553 N N . ALA B 1 128 ? 7.734 -22.969 -2.75 1 97.06 128 ALA B N 1
ATOM 2554 C CA . ALA B 1 128 ? 6.422 -22.766 -2.143 1 97.06 128 ALA B CA 1
ATOM 2555 C C . ALA B 1 128 ? 5.68 -24.078 -1.977 1 97.06 128 ALA B C 1
ATOM 2557 O O . ALA B 1 128 ? 5.051 -24.328 -0.944 1 97.06 128 ALA B O 1
ATOM 2558 N N . LEU B 1 129 ? 5.781 -24.938 -2.967 1 94.38 129 LEU B N 1
ATOM 2559 C CA . LEU B 1 129 ? 5.094 -26.219 -2.939 1 94.38 129 LEU B CA 1
ATOM 2560 C C . LEU B 1 129 ? 5.621 -27.094 -1.805 1 94.38 129 LEU B C 1
ATOM 2562 O O . LEU B 1 129 ? 4.891 -27.922 -1.267 1 94.38 129 LEU B O 1
ATOM 2566 N N . LYS B 1 130 ? 6.816 -26.828 -1.398 1 92.56 130 LYS B N 1
ATOM 2567 C CA . LYS B 1 130 ? 7.434 -27.609 -0.339 1 92.56 130 LYS B CA 1
ATOM 2568 C C . LYS B 1 130 ? 7.156 -27.016 1.033 1 92.56 130 LYS B C 1
ATOM 2570 O O . LYS B 1 130 ? 7.402 -27.641 2.061 1 92.56 130 LYS B O 1
ATOM 2575 N N . HIS B 1 131 ? 6.727 -25.859 1.032 1 95.25 131 HIS B N 1
ATOM 2576 C CA . HIS B 1 131 ? 6.535 -25.156 2.299 1 95.25 131 HIS B CA 1
ATOM 2577 C C . HIS B 1 131 ? 5.305 -25.688 3.035 1 95.25 131 HIS B C 1
ATOM 2579 O O . HIS B 1 131 ? 4.254 -25.891 2.424 1 95.25 131 HIS B O 1
ATOM 2585 N N . PRO B 1 132 ? 5.336 -25.781 4.367 1 94.81 132 PRO B N 1
ATOM 2586 C CA . PRO B 1 132 ? 4.23 -26.359 5.129 1 94.81 132 PRO B CA 1
ATOM 2587 C C . PRO B 1 132 ? 2.992 -25.469 5.152 1 94.81 132 PRO B C 1
ATOM 2589 O O . PRO B 1 132 ? 1.889 -25.953 5.43 1 94.81 132 PRO B O 1
ATOM 2592 N N . TRP B 1 133 ? 3.129 -24.234 4.867 1 96.69 133 TRP B N 1
ATOM 2593 C CA . TRP B 1 133 ? 1.99 -23.328 4.906 1 96.69 133 TRP B CA 1
ATOM 2594 C C . TRP B 1 133 ? 1.276 -23.281 3.561 1 96.69 133 TRP B C 1
ATOM 2596 O O . TRP B 1 133 ? 0.252 -22.625 3.414 1 96.69 133 TRP B O 1
ATOM 2606 N N . CYS B 1 134 ? 1.818 -23.984 2.537 1 96.06 134 CYS B N 1
ATOM 2607 C CA . CYS B 1 134 ? 1.149 -24.031 1.241 1 96.06 134 CYS B CA 1
ATOM 2608 C C . CYS B 1 134 ? -0.176 -24.781 1.337 1 96.06 134 CYS B C 1
ATOM 2610 O O . CYS B 1 134 ? -0.205 -25.969 1.686 1 96.06 134 CYS B O 1
ATOM 2612 N N . ASP B 1 135 ? -1.233 -24.062 0.967 1 95.44 135 ASP B N 1
ATOM 2613 C CA . ASP B 1 135 ? -2.52 -24.719 1.181 1 95.44 135 ASP B CA 1
ATOM 2614 C C . ASP B 1 135 ? -3.301 -24.844 -0.126 1 95.44 135 ASP B C 1
ATOM 2616 O O . ASP B 1 135 ? -4.023 -25.812 -0.339 1 95.44 135 ASP B O 1
ATOM 2620 N N . LEU B 1 136 ? -3.166 -23.859 -1.04 1 96.69 136 LEU B N 1
ATOM 2621 C CA . LEU B 1 136 ? -3.928 -23.906 -2.283 1 96.69 136 LEU B CA 1
ATOM 2622 C C . LEU B 1 136 ? -3.031 -23.609 -3.482 1 96.69 136 LEU B C 1
ATOM 2624 O O . LEU B 1 136 ? -2.104 -22.812 -3.391 1 96.69 136 LEU B O 1
ATOM 2628 N N . VAL B 1 137 ? -3.346 -24.266 -4.566 1 96.69 137 VAL B N 1
ATOM 2629 C CA . VAL B 1 137 ? -2.746 -24.016 -5.871 1 96.69 137 VAL B CA 1
ATOM 2630 C C . VAL B 1 137 ? -3.834 -23.625 -6.875 1 96.69 137 VAL B C 1
ATOM 2632 O O . VAL B 1 137 ? -4.684 -24.453 -7.223 1 96.69 137 VAL B O 1
ATOM 2635 N N . TYR B 1 138 ? -3.84 -22.375 -7.266 1 97.38 138 TYR B N 1
ATOM 2636 C CA . TYR B 1 138 ? -4.684 -21.922 -8.367 1 97.38 138 TYR B CA 1
ATOM 2637 C C . TYR B 1 138 ? -4.031 -22.219 -9.711 1 97.38 138 TYR B C 1
ATOM 2639 O O . TYR B 1 138 ? -3.008 -21.609 -10.055 1 97.38 138 TYR B O 1
ATOM 2647 N N . LEU B 1 139 ? -4.609 -23.141 -10.461 1 96.56 139 LEU B N 1
ATOM 2648 C CA . LEU B 1 139 ? -4.016 -23.578 -11.719 1 96.56 139 LEU B CA 1
ATOM 2649 C C . LEU B 1 139 ? -4.988 -23.391 -12.875 1 96.56 139 LEU B C 1
ATOM 2651 O O . LEU B 1 139 ? -6.078 -23.969 -12.875 1 96.56 139 LEU B O 1
ATOM 2655 N N . THR B 1 140 ? -4.684 -22.531 -13.797 1 97.94 140 THR B N 1
ATOM 2656 C CA . THR B 1 140 ? -5.406 -22.453 -15.062 1 97.94 140 THR B CA 1
ATOM 2657 C C . THR B 1 140 ? -4.816 -23.422 -16.078 1 97.94 140 THR B C 1
ATOM 2659 O O . THR B 1 140 ? -3.641 -23.312 -16.438 1 97.94 140 THR B O 1
ATOM 2662 N N . ASP B 1 141 ? -5.582 -24.344 -16.453 1 97 141 ASP B N 1
ATOM 2663 C CA . ASP B 1 141 ? -5.195 -25.297 -17.469 1 97 141 ASP B CA 1
ATOM 2664 C C . ASP B 1 141 ? -5.484 -24.75 -18.875 1 97 141 ASP B C 1
ATOM 2666 O O . ASP B 1 141 ? -6.641 -24.703 -19.297 1 97 141 ASP B O 1
ATOM 2670 N N . VAL B 1 142 ? -4.434 -24.266 -19.562 1 98.44 142 VAL B N 1
ATOM 2671 C CA . VAL B 1 142 ? -4.551 -23.797 -20.938 1 98.44 142 VAL B CA 1
ATOM 2672 C C . VAL B 1 142 ? -4.438 -24.969 -21.891 1 98.44 142 VAL B C 1
ATOM 2674 O O . VAL B 1 142 ? -3.348 -25.5 -22.109 1 98.44 142 VAL B O 1
ATOM 2677 N N . MET B 1 143 ? -5.527 -25.359 -22.484 1 98.25 143 MET B N 1
ATOM 2678 C CA . MET B 1 143 ? -5.633 -26.594 -23.266 1 98.25 143 MET B CA 1
ATOM 2679 C C . MET B 1 143 ? -5.105 -26.391 -24.688 1 98.25 143 MET B C 1
ATOM 2681 O O . MET B 1 143 ? -5.84 -26.562 -25.656 1 98.25 143 MET B O 1
ATOM 2685 N N . ALA B 1 144 ? -3.834 -26.062 -24.781 1 98.25 144 ALA B N 1
ATOM 2686 C CA . ALA B 1 144 ? -3.154 -25.828 -26.062 1 98.25 144 ALA B CA 1
ATOM 2687 C C . ALA B 1 144 ? -1.661 -26.125 -25.938 1 98.25 144 ALA B C 1
ATOM 2689 O O . ALA B 1 144 ? -1.123 -26.219 -24.844 1 98.25 144 ALA B O 1
ATOM 2690 N N . ASP B 1 145 ? -1.062 -26.359 -27.094 1 98 145 ASP B N 1
ATOM 2691 C CA . ASP B 1 145 ? 0.378 -26.594 -27.172 1 98 145 ASP B CA 1
ATOM 2692 C C . ASP B 1 145 ? 1.123 -25.328 -27.562 1 98 145 ASP B C 1
ATOM 2694 O O . ASP B 1 145 ? 0.798 -24.703 -28.578 1 98 145 ASP B O 1
ATOM 2698 N N . PHE B 1 146 ? 2.029 -24.953 -26.734 1 97.94 146 PHE B N 1
ATOM 2699 C CA . PHE B 1 146 ? 2.916 -23.844 -27.047 1 97.94 146 PHE B CA 1
ATOM 2700 C C . PHE B 1 146 ? 4.375 -24.234 -26.844 1 97.94 146 PHE B C 1
ATOM 2702 O O . PHE B 1 146 ? 4.68 -25.109 -26.031 1 97.94 146 PHE B O 1
ATOM 2709 N N . GLU B 1 147 ? 5.266 -23.656 -27.609 1 97.69 147 GLU B N 1
ATOM 2710 C CA . GLU B 1 147 ? 6.688 -23.766 -27.297 1 97.69 147 GLU B CA 1
ATOM 2711 C C . GLU B 1 147 ? 7.039 -22.938 -26.047 1 97.69 147 GLU B C 1
ATOM 2713 O O . GLU B 1 147 ? 6.719 -21.75 -25.969 1 97.69 147 GLU B O 1
ATOM 2718 N N . CYS B 1 148 ? 7.609 -23.719 -25.109 1 97.94 148 CYS B N 1
ATOM 2719 C CA . CYS B 1 148 ? 7.961 -23.047 -23.859 1 97.94 148 CYS B CA 1
ATOM 2720 C C . CYS B 1 148 ? 9.391 -23.391 -23.438 1 97.94 148 CYS B C 1
ATOM 2722 O O . CYS B 1 148 ? 9.922 -24.422 -23.828 1 97.94 148 CYS B O 1
ATOM 2724 N N . ASP B 1 149 ? 10.047 -22.469 -22.719 1 97.44 149 ASP B N 1
ATOM 2725 C CA . ASP B 1 149 ? 11.375 -22.734 -22.156 1 97.44 149 ASP B CA 1
ATOM 2726 C C . ASP B 1 149 ? 11.352 -22.656 -20.625 1 97.44 149 ASP B C 1
ATOM 2728 O O . ASP B 1 149 ? 12.367 -22.906 -19.984 1 97.44 149 ASP B O 1
ATOM 2732 N N . VAL B 1 150 ? 10.266 -22.312 -20 1 96.75 150 VAL B N 1
ATOM 2733 C CA . VAL B 1 150 ? 10.039 -22.312 -18.562 1 96.75 150 VAL B CA 1
ATOM 2734 C C . VAL B 1 150 ? 8.836 -23.203 -18.219 1 96.75 150 VAL B C 1
ATOM 2736 O O . VAL B 1 150 ? 7.824 -23.172 -18.938 1 96.75 150 VAL B O 1
ATOM 2739 N N . PHE B 1 151 ? 8.883 -23.969 -17.156 1 97.44 151 PHE B N 1
ATOM 2740 C CA . PHE B 1 151 ? 7.844 -24.953 -16.859 1 97.44 151 PHE B CA 1
ATOM 2741 C C . PHE B 1 151 ? 7.48 -24.938 -15.383 1 97.44 151 PHE B C 1
ATOM 2743 O O . PHE B 1 151 ? 8.336 -24.703 -14.531 1 97.44 151 PHE B O 1
ATOM 2750 N N . PHE B 1 152 ? 6.211 -25.109 -15.172 1 96.81 152 PHE B N 1
ATOM 2751 C CA . PHE B 1 152 ? 5.758 -25.328 -13.805 1 96.81 152 PHE B CA 1
ATOM 2752 C C . PHE B 1 152 ? 6.234 -26.688 -13.281 1 96.81 152 PHE B C 1
ATOM 2754 O O . PHE B 1 152 ? 6.211 -27.672 -14.008 1 96.81 152 PHE B O 1
ATOM 2761 N N . PRO B 1 153 ? 6.715 -26.672 -12.031 1 94.5 153 PRO B N 1
ATOM 2762 C CA . PRO B 1 153 ? 7.223 -27.938 -11.5 1 94.5 153 PRO B CA 1
ATOM 2763 C C . PRO B 1 153 ? 6.141 -29 -11.406 1 94.5 153 PRO B C 1
ATOM 2765 O O . PRO B 1 153 ? 4.957 -28.688 -11.289 1 94.5 153 PRO B O 1
ATOM 2768 N N . ALA B 1 154 ? 6.594 -30.219 -11.555 1 82.75 154 ALA B N 1
ATOM 2769 C CA . ALA B 1 154 ? 5.668 -31.328 -11.367 1 82.75 154 ALA B CA 1
ATOM 2770 C C . ALA B 1 154 ? 5.191 -31.406 -9.922 1 82.75 154 ALA B C 1
ATOM 2772 O O . ALA B 1 154 ? 5.965 -31.172 -8.992 1 82.75 154 ALA B O 1
ATOM 2773 N N . PHE B 1 155 ? 3.975 -31.438 -9.797 1 75.88 155 PHE B N 1
ATOM 2774 C CA . PHE B 1 155 ? 3.496 -31.656 -8.438 1 75.88 155 PHE B CA 1
ATOM 2775 C C . PHE B 1 155 ? 2.426 -32.75 -8.414 1 75.88 155 PHE B C 1
ATOM 2777 O O . PHE B 1 155 ? 1.811 -33.031 -9.438 1 75.88 155 PHE B O 1
ATOM 2784 N N . ASP B 1 156 ? 2.52 -33.5 -7.492 1 71.19 156 ASP B N 1
ATOM 2785 C CA . ASP B 1 156 ? 1.617 -34.656 -7.383 1 71.19 156 ASP B CA 1
ATOM 2786 C C . ASP B 1 156 ? 0.17 -34.188 -7.215 1 71.19 156 ASP B C 1
ATOM 2788 O O . ASP B 1 156 ? -0.27 -33.906 -6.098 1 71.19 156 ASP B O 1
ATOM 2792 N N . ARG B 1 157 ? -0.423 -34.094 -8.352 1 66.69 157 ARG B N 1
ATOM 2793 C CA . ARG B 1 157 ? -1.832 -33.719 -8.344 1 66.69 157 ARG B CA 1
ATOM 2794 C C . ARG B 1 157 ? -2.662 -34.719 -7.539 1 66.69 157 ARG B C 1
ATOM 2796 O O . ARG B 1 157 ? -3.711 -34.344 -6.996 1 66.69 157 ARG B O 1
ATOM 2803 N N . GLY B 1 158 ? -2.051 -35.875 -7.531 1 64.38 158 GLY B N 1
ATOM 2804 C CA . GLY B 1 158 ? -2.73 -36.875 -6.754 1 64.38 158 GLY B CA 1
ATOM 2805 C C . GLY B 1 158 ? -2.73 -36.594 -5.262 1 64.38 158 GLY B C 1
ATOM 2806 O O . GLY B 1 158 ? -3.605 -37.062 -4.535 1 64.38 158 GLY B O 1
ATOM 2807 N N . LEU B 1 159 ? -1.784 -35.812 -4.824 1 70.75 159 LEU B N 1
ATOM 2808 C CA . LEU B 1 159 ? -1.711 -35.438 -3.416 1 70.75 159 LEU B CA 1
ATOM 2809 C C . LEU B 1 159 ? -2.498 -34.156 -3.154 1 70.75 159 LEU B C 1
ATOM 2811 O O . LEU B 1 159 ? -2.592 -33.688 -2.012 1 70.75 159 LEU B O 1
ATOM 2815 N N . CYS B 1 160 ? -3.074 -33.75 -4.227 1 83.38 160 CYS B N 1
ATOM 2816 C CA . CYS B 1 160 ? -3.9 -32.562 -4.094 1 83.38 160 CYS B CA 1
ATOM 2817 C C . CYS B 1 160 ? -5.355 -32.844 -4.438 1 83.38 160 CYS B C 1
ATOM 2819 O O . CYS B 1 160 ? -5.641 -33.781 -5.18 1 83.38 160 CYS B O 1
ATOM 2821 N N . LYS B 1 161 ? -6.227 -32.25 -3.764 1 91 161 LYS B N 1
ATOM 2822 C CA . LYS B 1 161 ? -7.656 -32.406 -4.023 1 91 161 LYS B CA 1
ATOM 2823 C C . LYS B 1 161 ? -8.195 -31.234 -4.832 1 91 161 LYS B C 1
ATOM 2825 O O . LYS B 1 161 ? -7.977 -30.078 -4.469 1 91 161 LYS B O 1
ATOM 2830 N N . LEU B 1 162 ? -8.828 -31.578 -5.949 1 93.38 162 LEU B N 1
ATOM 2831 C CA . LEU B 1 162 ? -9.484 -30.547 -6.727 1 93.38 162 LEU B CA 1
ATOM 2832 C C . LEU B 1 162 ? -10.719 -30.016 -6.004 1 93.38 162 LEU B C 1
ATOM 2834 O O . LEU B 1 162 ? -11.57 -30.797 -5.574 1 93.38 162 LEU B O 1
ATOM 2838 N N . LEU B 1 163 ? -10.773 -28.688 -5.797 1 94.38 163 LEU B N 1
ATOM 2839 C CA . LEU B 1 163 ? -11.938 -28.062 -5.18 1 94.38 163 LEU B CA 1
ATOM 2840 C C . LEU B 1 163 ? -12.906 -27.547 -6.242 1 94.38 163 LEU B C 1
ATOM 2842 O O . LEU B 1 163 ? -12.594 -26.609 -6.973 1 94.38 163 LEU B O 1
ATOM 2846 N N . GLU B 1 164 ? -14.086 -28.109 -6.273 1 92.75 164 GLU B N 1
ATOM 2847 C CA . GLU B 1 164 ? -15.07 -27.766 -7.289 1 92.75 164 GLU B CA 1
ATOM 2848 C C . GLU B 1 164 ? -15.852 -26.516 -6.891 1 92.75 164 GLU B C 1
ATOM 2850 O O . GLU B 1 164 ? -16.141 -26.312 -5.711 1 92.75 164 GLU B O 1
ATOM 2855 N N . ASN B 1 165 ? -16.172 -25.719 -7.891 1 93 165 ASN B N 1
ATOM 2856 C CA . ASN B 1 165 ? -17 -24.531 -7.723 1 93 165 ASN B CA 1
ATOM 2857 C C . ASN B 1 165 ? -16.453 -23.609 -6.641 1 93 165 ASN B C 1
ATOM 2859 O O . ASN B 1 165 ? -17.188 -23.156 -5.766 1 93 165 ASN B O 1
ATOM 2863 N N . PHE B 1 166 ? -15.227 -23.453 -6.668 1 95.56 166 PHE B N 1
ATOM 2864 C CA . PHE B 1 166 ? -14.586 -22.594 -5.688 1 95.56 166 PHE B CA 1
ATOM 2865 C C . PHE B 1 166 ? -14.984 -21.141 -5.902 1 95.56 166 PHE B C 1
ATOM 2867 O O . PHE B 1 166 ? -14.977 -20.641 -7.031 1 95.56 166 PHE B O 1
ATOM 2874 N N . PRO B 1 167 ? -15.32 -20.406 -4.859 1 94.31 167 PRO B N 1
ATOM 2875 C CA . PRO B 1 167 ? -15.789 -19.031 -5.016 1 94.31 167 PRO B CA 1
ATOM 2876 C C . PRO B 1 167 ? -14.781 -18.141 -5.75 1 94.31 167 PRO B C 1
ATOM 2878 O O . PRO B 1 167 ? -13.586 -18.203 -5.461 1 94.31 167 PRO B O 1
ATOM 2881 N N . GLY B 1 168 ? -15.281 -17.344 -6.703 1 94.94 168 GLY B N 1
ATOM 2882 C CA . GLY B 1 168 ? -14.445 -16.391 -7.414 1 94.94 168 GLY B CA 1
ATOM 2883 C C . GLY B 1 168 ? -13.703 -17 -8.586 1 94.94 168 GLY B C 1
ATOM 2884 O O . GLY B 1 168 ? -12.969 -16.312 -9.289 1 94.94 168 GLY B O 1
ATOM 2885 N N . VAL B 1 169 ? -13.844 -18.297 -8.758 1 97.31 169 VAL B N 1
ATOM 2886 C CA . VAL B 1 169 ? -13.156 -19 -9.836 1 97.31 169 VAL B CA 1
ATOM 2887 C C . VAL B 1 169 ? -14.148 -19.344 -10.945 1 97.31 169 VAL B C 1
ATOM 2889 O O . VAL B 1 169 ? -15.188 -19.938 -10.688 1 97.31 169 VAL B O 1
ATOM 2892 N N . PRO B 1 170 ? -13.844 -18.875 -12.148 1 95.88 170 PRO B N 1
ATOM 2893 C CA . PRO B 1 170 ? -14.758 -19.188 -13.25 1 95.88 170 PRO B CA 1
ATOM 2894 C C . PRO B 1 170 ? -15.031 -20.688 -13.391 1 95.88 170 PRO B C 1
ATOM 2896 O O . PRO B 1 170 ? -14.102 -21.484 -13.32 1 95.88 170 PRO B O 1
ATOM 2899 N N . SER B 1 171 ? -16.328 -21.016 -13.609 1 93.81 171 SER B N 1
ATOM 2900 C CA . SER B 1 171 ? -16.719 -22.422 -13.719 1 93.81 171 SER B CA 1
ATOM 2901 C C . SER B 1 171 ? -16.656 -22.891 -15.164 1 93.81 171 SER B C 1
ATOM 2903 O O . SER B 1 171 ? -16.922 -22.125 -16.094 1 93.81 171 SER B O 1
ATOM 2905 N N . GLY B 1 172 ? -16.312 -24.141 -15.312 1 95.38 172 GLY B N 1
ATOM 2906 C CA . GLY B 1 172 ? -16.359 -24.766 -16.625 1 95.38 172 GLY B CA 1
ATOM 2907 C C . GLY B 1 172 ? -15.211 -24.344 -17.531 1 95.38 172 GLY B C 1
ATOM 2908 O O . GLY B 1 172 ? -14.312 -23.609 -17.094 1 95.38 172 GLY B O 1
ATOM 2909 N N . ILE B 1 173 ? -15.188 -24.891 -18.688 1 98 173 ILE B N 1
ATOM 2910 C CA . ILE B 1 173 ? -14.18 -24.562 -19.688 1 98 173 ILE B CA 1
ATOM 2911 C C . ILE B 1 173 ? -14.516 -23.219 -20.344 1 98 173 ILE B C 1
ATOM 2913 O O . ILE B 1 173 ? -15.656 -23 -20.766 1 98 173 ILE B O 1
ATOM 2917 N N . GLN B 1 174 ? -13.539 -22.312 -20.375 1 98.06 174 GLN B N 1
ATOM 2918 C CA . GLN B 1 174 ? -13.641 -21.031 -21.062 1 98.06 174 GLN B CA 1
ATOM 2919 C C . GLN B 1 174 ? -12.938 -21.062 -22.406 1 98.06 174 GLN B C 1
ATOM 2921 O O . GLN B 1 174 ? -12.102 -21.938 -22.656 1 98.06 174 GLN B O 1
ATOM 2926 N N . GLU B 1 175 ? -13.398 -20.141 -23.25 1 97.94 175 GLU B N 1
ATOM 2927 C CA . GLU B 1 175 ? -12.711 -20 -24.547 1 97.94 175 GLU B CA 1
ATOM 2928 C C . GLU B 1 175 ? -12.508 -18.547 -24.906 1 97.94 175 GLU B C 1
ATOM 2930 O O . GLU B 1 175 ? -13.422 -17.719 -24.766 1 97.94 175 GLU B O 1
ATOM 2935 N N . GLU B 1 176 ? -11.305 -18.312 -25.266 1 96.44 176 GLU B N 1
ATOM 2936 C CA . GLU B 1 176 ? -10.914 -16.984 -25.703 1 96.44 176 GLU B CA 1
ATOM 2937 C C . GLU B 1 176 ? -9.789 -17.047 -26.734 1 96.44 176 GLU B C 1
ATOM 2939 O O . GLU B 1 176 ? -8.789 -17.734 -26.531 1 96.44 176 GLU B O 1
ATOM 2944 N N . ASN B 1 177 ? -9.914 -16.297 -27.891 1 96.88 177 ASN B N 1
ATOM 2945 C CA . ASN B 1 177 ? -8.93 -16.266 -28.953 1 96.88 177 ASN B CA 1
ATOM 2946 C C . ASN B 1 177 ? -8.602 -17.656 -29.484 1 96.88 177 ASN B C 1
ATOM 2948 O O . ASN B 1 177 ? -7.441 -17.969 -29.734 1 96.88 177 ASN B O 1
ATOM 2952 N N . GLY B 1 178 ? -9.648 -18.469 -29.453 1 97.38 178 GLY B N 1
ATOM 2953 C CA . GLY B 1 178 ? -9.508 -19.812 -30.016 1 97.38 178 GLY B CA 1
ATOM 2954 C C . GLY B 1 178 ? -8.828 -20.781 -29.078 1 97.38 178 GLY B C 1
ATOM 2955 O O . GLY B 1 178 ? -8.516 -21.906 -29.469 1 97.38 178 GLY B O 1
ATOM 2956 N N . ILE B 1 179 ? -8.602 -20.375 -27.859 1 98.25 179 ILE B N 1
ATOM 2957 C CA . ILE B 1 179 ? -7.895 -21.203 -26.906 1 98.25 179 ILE B CA 1
ATOM 2958 C C . ILE B 1 179 ? -8.828 -21.562 -25.75 1 98.25 179 ILE B C 1
ATOM 2960 O O . ILE B 1 179 ? -9.469 -20.688 -25.156 1 98.25 179 ILE B O 1
ATOM 2964 N N . LYS B 1 180 ? -8.906 -22.781 -25.484 1 98.69 180 LYS B N 1
ATOM 2965 C CA . LYS B 1 180 ? -9.695 -23.266 -24.359 1 98.69 180 LYS B CA 1
ATOM 2966 C C . LYS B 1 180 ? -8.852 -23.344 -23.094 1 98.69 180 LYS B C 1
ATOM 2968 O O . LYS B 1 180 ? -7.688 -23.734 -23.141 1 98.69 180 LYS B O 1
ATOM 2973 N N . TYR B 1 181 ? -9.461 -22.953 -22 1 98.62 181 TYR B N 1
ATOM 2974 C CA . TYR B 1 181 ? -8.773 -23.062 -20.719 1 98.62 181 TYR B CA 1
ATOM 2975 C C . TYR B 1 181 ? -9.766 -23.281 -19.578 1 98.62 181 TYR B C 1
ATOM 2977 O O . TYR B 1 181 ? -10.961 -23 -19.734 1 98.62 181 TYR B O 1
ATOM 2985 N N . LYS B 1 182 ? -9.289 -23.781 -18.453 1 98.12 182 LYS B N 1
ATOM 2986 C CA . LYS B 1 182 ? -10.094 -24.016 -17.266 1 98.12 182 LYS B CA 1
ATOM 2987 C C . LYS B 1 182 ? -9.344 -23.594 -16 1 98.12 182 LYS B C 1
ATOM 2989 O O . LYS B 1 182 ? -8.211 -24.031 -15.773 1 98.12 182 LYS B O 1
ATOM 2994 N N . CYS B 1 183 ? -9.977 -22.703 -15.211 1 98.31 183 CYS B N 1
ATOM 2995 C CA . CYS B 1 183 ? -9.414 -22.312 -13.922 1 98.31 183 CYS B CA 1
ATOM 2996 C C . CYS B 1 183 ? -9.766 -23.312 -12.836 1 98.31 183 CYS B C 1
ATOM 2998 O O . CYS B 1 183 ? -10.938 -23.641 -12.641 1 98.31 183 CYS B O 1
ATOM 3000 N N . GLN B 1 184 ? -8.742 -23.781 -12.133 1 96 184 GLN B N 1
ATOM 3001 C CA . GLN B 1 184 ? -8.922 -24.812 -11.125 1 96 184 GLN B CA 1
ATOM 3002 C C . GLN B 1 184 ? -8.203 -24.453 -9.828 1 96 184 GLN B C 1
ATOM 3004 O O . GLN B 1 184 ? -7.219 -23.703 -9.844 1 96 184 GLN B O 1
ATOM 3009 N N . VAL B 1 185 ? -8.727 -24.938 -8.742 1 97 185 VAL B N 1
ATOM 3010 C CA . VAL B 1 185 ? -8.086 -24.766 -7.438 1 97 185 VAL B CA 1
ATOM 3011 C C . VAL B 1 185 ? -7.852 -26.141 -6.805 1 97 185 VAL B C 1
ATOM 3013 O O . VAL B 1 185 ? -8.773 -26.953 -6.715 1 97 185 VAL B O 1
ATOM 3016 N N . PHE B 1 186 ? -6.605 -26.375 -6.406 1 95.25 186 PHE B N 1
ATOM 3017 C CA . PHE B 1 186 ? -6.219 -27.609 -5.738 1 95.25 186 PHE B CA 1
ATOM 3018 C C . PHE B 1 186 ? -5.848 -27.359 -4.285 1 95.25 186 PHE B C 1
ATOM 3020 O O . PHE B 1 186 ? -5.148 -26.375 -3.98 1 95.25 186 PHE B O 1
ATOM 3027 N N . LYS B 1 187 ? -6.379 -28.141 -3.385 1 95.44 187 LYS B N 1
ATOM 3028 C CA . LYS B 1 187 ? -5.98 -28.078 -1.982 1 95.44 187 LYS B CA 1
ATOM 3029 C C . LYS B 1 187 ? -4.875 -29.094 -1.688 1 95.44 187 LYS B C 1
ATOM 3031 O O . LYS B 1 187 ? -5 -30.266 -2.025 1 95.44 187 LYS B O 1
ATOM 3036 N N . ARG B 1 188 ? -3.826 -28.562 -1.156 1 88.69 188 ARG B N 1
ATOM 3037 C CA . ARG B 1 188 ? -2.727 -29.438 -0.779 1 88.69 188 ARG B CA 1
ATOM 3038 C C . ARG B 1 188 ? -3.066 -30.234 0.478 1 88.69 188 ARG B C 1
ATOM 3040 O O . ARG B 1 188 ? -3.535 -29.672 1.468 1 88.69 188 ARG B O 1
ATOM 3047 N N . GLU B 1 189 ? -3.031 -31.531 0.44 1 78.88 189 GLU B N 1
ATOM 3048 C CA . GLU B 1 189 ? -3.311 -32.375 1.593 1 78.88 189 GLU B CA 1
ATOM 3049 C C . GLU B 1 189 ? -2.057 -32.625 2.434 1 78.88 189 GLU B C 1
ATOM 3051 O O . GLU B 1 189 ? -0.989 -32.906 1.897 1 78.88 189 GLU B O 1
ATOM 3056 N N . THR B 1 190 ? -1.642 -31.688 3.355 1 62.94 190 THR B N 1
ATOM 3057 C CA . THR B 1 190 ? -0.514 -31.938 4.246 1 62.94 190 THR B CA 1
ATOM 3058 C C . THR B 1 190 ? -0.58 -33.344 4.809 1 62.94 190 THR B C 1
ATOM 3060 O O . THR B 1 190 ? -1.613 -33.781 5.332 1 62.94 190 THR B O 1
ATOM 3063 N N . GLY B 1 191 ? -0.004 -34.406 4.285 1 49.28 191 GLY B N 1
ATOM 3064 C CA . GLY B 1 191 ? 0.098 -35.656 5.016 1 49.28 191 GLY B CA 1
ATOM 3065 C C . GLY B 1 191 ? 0.401 -35.469 6.488 1 49.28 191 GLY B C 1
ATOM 3066 O O . GLY B 1 191 ? 1.233 -34.625 6.855 1 49.28 191 GLY B O 1
ATOM 3067 N N . ASP B 1 192 ? -0.522 -35.594 7.469 1 43.47 192 ASP B N 1
ATOM 3068 C CA . ASP B 1 192 ? -0.225 -35.875 8.859 1 43.47 192 ASP B CA 1
ATOM 3069 C C . ASP B 1 192 ? 0.907 -36.906 8.969 1 43.47 192 ASP B C 1
ATOM 3071 O O . ASP B 1 192 ? 0.722 -38.094 8.656 1 43.47 192 ASP B O 1
ATOM 3075 N N . THR B 1 193 ? 2.02 -37.125 8.469 1 34.09 193 THR B N 1
ATOM 3076 C CA . THR B 1 193 ? 2.896 -38.156 9.055 1 34.09 193 THR B CA 1
ATOM 3077 C C . THR B 1 193 ? 3.207 -37.812 10.508 1 34.09 193 THR B C 1
ATOM 3079 O O . THR B 1 193 ? 3.904 -36.844 10.797 1 34.09 193 THR B O 1
ATOM 3082 N N . VAL B 1 194 ? 2.262 -38.312 11.438 1 22.83 194 VAL B N 1
ATOM 3083 C CA . VAL B 1 194 ? 2.68 -38.688 12.789 1 22.83 194 VAL B CA 1
ATOM 3084 C C . VAL B 1 194 ? 3.477 -39.969 12.766 1 22.83 194 VAL B C 1
ATOM 3086 O O . VAL B 1 194 ? 3.092 -40.938 12.086 1 22.83 194 VAL B O 1
#

Solvent-accessible surface area (backbone atoms only — not comparable to full-atom values): 21345 Å² total; per-residue (Å²): 123,85,62,74,45,92,50,52,28,32,40,48,50,57,27,28,52,90,32,23,47,22,31,95,62,31,66,77,69,75,48,69,68,60,49,50,52,52,53,50,62,58,40,63,60,96,48,64,39,38,25,24,37,38,39,28,25,51,68,46,62,73,40,48,69,78,82,59,64,84,57,63,40,52,46,35,33,36,33,38,82,78,66,89,65,63,53,82,58,32,52,36,65,27,67,42,69,68,56,45,53,47,53,46,17,19,73,73,41,30,78,29,42,60,39,38,37,38,65,23,38,47,68,52,46,50,56,45,72,68,36,90,49,38,41,41,38,37,40,28,44,33,71,44,85,63,80,50,80,41,48,55,68,89,67,65,59,84,54,28,45,78,49,77,85,44,86,96,49,62,76,65,78,45,76,45,90,91,40,40,29,33,58,43,39,29,36,50,58,75,76,80,81,128,123,86,63,74,45,92,50,51,29,32,39,49,50,57,28,29,54,91,31,23,48,22,30,96,61,31,65,80,69,74,47,69,66,60,50,50,53,51,53,52,61,58,40,61,59,96,48,64,39,38,27,24,35,39,39,28,24,50,68,46,60,72,40,49,67,77,81,60,64,85,56,64,42,51,46,36,33,35,32,37,82,76,65,89,63,63,54,82,58,32,52,36,65,29,68,41,69,66,57,45,52,48,54,47,16,19,72,74,42,30,77,29,40,60,38,37,36,39,67,24,38,47,67,52,47,49,57,44,73,70,36,88,49,37,42,41,37,38,39,29,45,32,71,47,83,63,80,52,78,42,48,57,68,88,64,65,60,85,54,28,45,79,50,77,85,44,87,95,48,62,75,65,77,44,77,45,89,90,40,42,31,32,59,42,41,27,36,50,60,75,77,79,82,126

Radius of gyration: 24.5 Å; Cα contacts (8 Å, |Δi|>4): 800; chains: 2; bounding box: 43×72×53 Å

Foldseek 3Di:
DFDFAQAAEEEAAEAEPVQFGAAPLHGQDDDVVVVVLVLCVQQDDPDPQAAAEEEEEPSNVVSDDPVSPDRHRYAYEYADCPDDDADPRHDYYDPDQVRSSRVCGGPPNVVRHHHYYYYDDQVSLVVRLPDPSHFKYKYKYWHDDDDHDGGHDDDPLVQWAKDAPDPSADDDWDDDPRIIIHITMITHDPPPPD/DFDFAQAAEEEAAEAEPVQFGAAPLHGQDDDVVVVVLVLCVQQDDPDPQAAAEEEEEPSNVVSDDPVSPDRHRYAYEYADPPDDDADPRHDYYDPDQVVSSRVCGGPPNVVRHHHYYYYDDQVNLVVRLPDPSHFKYKYKYWHDDDDHDGGHDDDPLVQWDKDAPDPSADHDWDDDPRIIIHITMITHNPPPPD